Protein AF-0000000084407115 (afdb_homodimer)

pLDDT: mean 88.85, std 10.68, range [41.97, 98.69]

Organism: Acidithiobacillus ferrooxidans (NCBI:txid920)

Structure (mmCIF, N/CA/C/O backbone):
data_AF-0000000084407115-model_v1
#
loop_
_entity.id
_entity.type
_entity.pdbx_description
1 polymer 'Sulfur oxidation protein'
#
loop_
_atom_site.group_PDB
_atom_site.id
_atom_site.type_symbol
_atom_site.label_atom_id
_atom_site.label_alt_id
_atom_site.label_comp_id
_atom_site.label_asym_id
_atom_site.label_entity_id
_atom_site.label_seq_id
_atom_site.pdbx_PDB_ins_code
_atom_site.Cartn_x
_atom_site.Cartn_y
_atom_site.Cartn_z
_atom_site.occupancy
_atom_site.B_iso_or_equiv
_atom_site.auth_seq_id
_atom_site.auth_comp_id
_atom_site.auth_asym_id
_atom_site.auth_atom_id
_atom_site.pdbx_PDB_model_num
ATOM 1 N N . MET A 1 1 ? 4.824 27.656 -10.094 1 42.16 1 MET A N 1
ATOM 2 C CA . MET A 1 1 ? 5.039 26.719 -8.992 1 42.16 1 MET A CA 1
ATOM 3 C C . MET A 1 1 ? 4.434 27.25 -7.695 1 42.16 1 MET A C 1
ATOM 5 O O . MET A 1 1 ? 4.406 28.469 -7.469 1 42.16 1 MET A O 1
ATOM 9 N N . SER A 1 2 ? 3.604 26.516 -7.082 1 57.84 2 SER A N 1
ATOM 10 C CA . SER A 1 2 ? 2.93 26.984 -5.879 1 57.84 2 SER A CA 1
ATOM 11 C C . SER A 1 2 ? 3.922 27.594 -4.895 1 57.84 2 SER A C 1
ATOM 13 O O . SER A 1 2 ? 5.07 27.156 -4.812 1 57.84 2 SER A O 1
ATOM 15 N N . LYS A 1 3 ? 3.705 28.75 -4.52 1 77.88 3 LYS A N 1
ATOM 16 C CA . LYS A 1 3 ? 4.488 29.484 -3.535 1 77.88 3 LYS A CA 1
ATOM 17 C C . LYS A 1 3 ? 4.457 28.797 -2.174 1 77.88 3 LYS A C 1
ATOM 19 O O . LYS A 1 3 ? 5.234 29.141 -1.279 1 77.88 3 LYS A O 1
ATOM 24 N N . ASN A 1 4 ? 3.762 27.812 -2.139 1 86.19 4 ASN A N 1
ATOM 25 C CA . ASN A 1 4 ? 3.658 27.109 -0.866 1 86.19 4 ASN A CA 1
ATOM 26 C C . ASN A 1 4 ? 4.762 26.062 -0.713 1 86.19 4 ASN A C 1
ATOM 28 O O . ASN A 1 4 ? 5.281 25.547 -1.708 1 86.19 4 ASN A O 1
ATOM 32 N N . PRO A 1 5 ? 5.113 25.875 0.511 1 94.75 5 PRO A N 1
ATOM 33 C CA . PRO A 1 5 ? 6.07 24.797 0.776 1 94.75 5 PRO A CA 1
ATOM 34 C C . PRO A 1 5 ? 5.566 23.438 0.318 1 94.75 5 PRO A C 1
ATOM 36 O O . PRO A 1 5 ? 4.387 23.281 -0.011 1 94.75 5 PRO A O 1
ATOM 39 N N . ILE A 1 6 ? 6.52 22.5 0.177 1 96.81 6 ILE A N 1
ATOM 40 C CA . ILE A 1 6 ? 6.152 21.109 -0.106 1 96.81 6 ILE A CA 1
ATOM 41 C C . ILE A 1 6 ? 6.316 20.266 1.156 1 96.81 6 ILE A C 1
ATOM 43 O O . ILE A 1 6 ? 7.039 20.656 2.078 1 96.81 6 ILE A O 1
ATOM 47 N N . ILE A 1 7 ? 5.652 19.203 1.201 1 97.94 7 ILE A N 1
ATOM 48 C CA . ILE A 1 7 ? 5.77 18.266 2.312 1 97.94 7 ILE A CA 1
ATOM 49 C C . ILE A 1 7 ? 6.355 16.953 1.812 1 97.94 7 ILE A C 1
ATOM 51 O O . ILE A 1 7 ? 5.898 16.406 0.806 1 97.94 7 ILE A O 1
ATOM 55 N N . ALA A 1 8 ? 7.371 16.5 2.402 1 98.5 8 ALA A N 1
ATOM 56 C CA . ALA A 1 8 ? 7.867 15.133 2.244 1 98.5 8 ALA A CA 1
ATOM 57 C C . ALA A 1 8 ? 7.43 14.258 3.412 1 98.5 8 ALA A C 1
ATOM 59 O O . ALA A 1 8 ? 7.691 14.578 4.574 1 98.5 8 ALA A O 1
ATOM 60 N N . ILE A 1 9 ? 6.754 13.195 3.119 1 98.38 9 ILE A N 1
ATOM 61 C CA . ILE A 1 9 ? 6.328 12.273 4.168 1 98.38 9 ILE A CA 1
ATOM 62 C C . ILE A 1 9 ? 7.105 10.961 4.047 1 98.38 9 ILE A C 1
ATOM 64 O O . ILE A 1 9 ? 6.969 10.242 3.059 1 98.38 9 ILE A O 1
ATOM 68 N N . ASN A 1 10 ? 7.918 10.719 5.035 1 96.69 10 ASN A N 1
ATOM 69 C CA . ASN A 1 10 ? 8.516 9.391 5.148 1 96.69 10 ASN A CA 1
ATOM 70 C C . ASN A 1 10 ? 7.551 8.391 5.773 1 96.69 10 ASN A C 1
ATOM 72 O O . ASN A 1 10 ? 7.172 8.531 6.938 1 96.69 10 ASN A O 1
ATOM 76 N N . GLN A 1 11 ? 7.168 7.434 5.027 1 96.94 11 GLN A N 1
ATOM 77 C CA . GLN A 1 11 ? 6.184 6.441 5.441 1 96.94 11 GLN A CA 1
ATOM 78 C C . GLN A 1 11 ? 6.84 5.094 5.719 1 96.94 11 GLN A C 1
ATOM 80 O O . GLN A 1 11 ? 7.535 4.547 4.859 1 96.94 11 GLN A O 1
ATOM 85 N N . ALA A 1 12 ? 6.59 4.598 6.895 1 93.88 12 ALA A N 1
ATOM 86 C CA . ALA A 1 12 ? 7.113 3.287 7.277 1 93.88 12 ALA A CA 1
ATOM 87 C C . ALA A 1 12 ? 6.148 2.561 8.211 1 93.88 12 ALA A C 1
ATOM 89 O O . ALA A 1 12 ? 5.285 3.188 8.836 1 93.88 12 ALA A O 1
ATOM 90 N N . LYS A 1 13 ? 6.219 1.276 8.188 1 94.31 13 LYS A N 1
ATOM 91 C CA . LYS A 1 13 ? 5.578 0.448 9.203 1 94.31 13 LYS A CA 1
ATOM 92 C C . LYS A 1 13 ? 6.613 -0.281 10.055 1 94.31 13 LYS A C 1
ATOM 94 O O . LYS A 1 13 ? 7.5 -0.949 9.516 1 94.31 13 LYS A O 1
ATOM 99 N N . ILE A 1 14 ? 6.496 -0.109 11.32 1 93.12 14 ILE A N 1
ATOM 100 C CA . ILE A 1 14 ? 7.543 -0.604 12.211 1 93.12 14 ILE A CA 1
ATOM 101 C C . ILE A 1 14 ? 6.961 -1.645 13.164 1 93.12 14 ILE A C 1
ATOM 103 O O . ILE A 1 14 ? 5.754 -1.66 13.414 1 93.12 14 ILE A O 1
ATOM 107 N N . PHE A 1 15 ? 7.812 -2.479 13.648 1 93.5 15 PHE A N 1
ATOM 108 C CA . PHE A 1 15 ? 7.41 -3.469 14.641 1 93.5 15 PHE A CA 1
ATOM 109 C C . PHE A 1 15 ? 6.887 -2.791 15.898 1 93.5 15 PHE A C 1
ATOM 111 O O . PHE A 1 15 ? 7.57 -1.949 16.484 1 93.5 15 PHE A O 1
ATOM 118 N N . ASN A 1 16 ? 5.715 -3.152 16.281 1 94.12 16 ASN A N 1
ATOM 119 C CA . ASN A 1 16 ? 5.051 -2.531 17.422 1 94.12 16 ASN A CA 1
ATOM 120 C C . ASN A 1 16 ? 5.484 -3.166 18.734 1 94.12 16 ASN A C 1
ATOM 122 O O . ASN A 1 16 ? 4.77 -4 19.297 1 94.12 16 ASN A O 1
ATOM 126 N N . ARG A 1 17 ? 6.574 -2.746 19.25 1 92.12 17 ARG A N 1
ATOM 127 C CA . ARG A 1 17 ? 7.121 -3.223 20.516 1 92.12 17 ARG A CA 1
ATOM 128 C C . ARG A 1 17 ? 7.852 -2.105 21.25 1 92.12 17 ARG A C 1
ATOM 130 O O . ARG A 1 17 ? 8.273 -1.122 20.641 1 92.12 17 ARG A O 1
ATOM 137 N N . PRO A 1 18 ? 8.023 -2.178 22.5 1 91.12 18 PRO A N 1
ATOM 138 C CA . PRO A 1 18 ? 8.633 -1.115 23.312 1 91.12 18 PRO A CA 1
ATOM 139 C C . PRO A 1 18 ? 10.023 -0.729 22.812 1 91.12 18 PRO A C 1
ATOM 141 O O . PRO A 1 18 ? 10.383 0.452 22.812 1 91.12 18 PRO A O 1
ATOM 144 N N . GLU A 1 19 ? 10.758 -1.668 22.344 1 89.31 19 GLU A N 1
ATOM 145 C CA . GLU A 1 19 ? 12.125 -1.41 21.875 1 89.31 19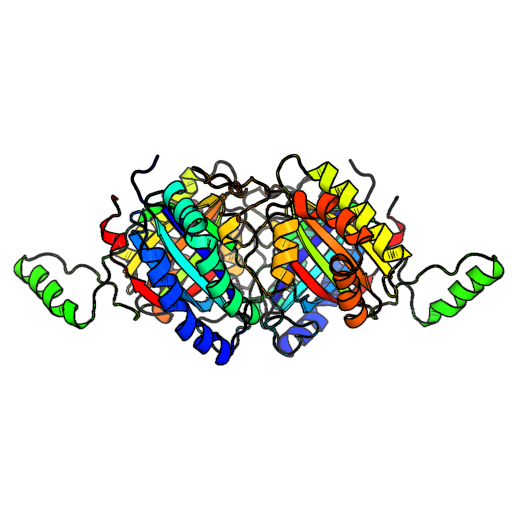 GLU A CA 1
ATOM 146 C C . GLU A 1 19 ? 12.133 -0.469 20.672 1 89.31 19 GLU A C 1
ATOM 148 O O . GLU A 1 19 ? 13.039 0.354 20.531 1 89.31 19 GLU A O 1
ATOM 153 N N . SER A 1 20 ? 11.141 -0.614 19.859 1 90.56 20 SER A N 1
ATOM 154 C CA . SER A 1 20 ? 11.047 0.275 18.719 1 90.56 20 SER A CA 1
ATOM 155 C C . SER A 1 20 ? 10.867 1.726 19.141 1 90.56 20 SER A C 1
ATOM 157 O O . SER A 1 20 ? 11.484 2.629 18.578 1 90.56 20 SER A O 1
ATOM 159 N N . TYR A 1 21 ? 10.102 1.966 20.156 1 88 21 TYR A N 1
ATOM 160 C CA . TYR A 1 21 ? 9.859 3.309 20.672 1 88 21 TYR A CA 1
ATOM 161 C C . TYR A 1 21 ? 11.125 3.889 21.297 1 88 21 TYR A C 1
ATOM 163 O O . TYR A 1 21 ? 11.422 5.07 21.125 1 88 21 TYR A O 1
ATOM 171 N N . GLU A 1 22 ? 11.766 3.053 21.953 1 88.19 22 GLU A N 1
ATOM 172 C CA . GLU A 1 22 ? 13.023 3.48 22.562 1 88.19 22 GLU A CA 1
ATOM 173 C C . GLU A 1 22 ? 14.023 3.93 21.5 1 88.19 22 GLU A C 1
ATOM 175 O O . GLU A 1 22 ? 14.688 4.957 21.656 1 88.19 22 GLU A O 1
ATOM 180 N N . ILE A 1 23 ? 14.062 3.166 20.484 1 88 23 ILE A N 1
ATOM 181 C CA . ILE A 1 23 ? 14.977 3.488 19.391 1 88 23 ILE A CA 1
ATOM 182 C C . ILE A 1 23 ? 14.578 4.824 18.766 1 88 23 ILE A C 1
ATOM 184 O O . ILE A 1 23 ? 15.43 5.68 18.531 1 88 23 ILE A O 1
ATOM 188 N N . MET A 1 24 ? 13.336 5.059 18.578 1 85.12 24 MET A N 1
ATOM 189 C CA . MET A 1 24 ? 12.836 6.297 17.984 1 85.12 24 MET A CA 1
ATOM 190 C C . MET A 1 24 ? 13.18 7.496 18.859 1 85.12 24 MET A C 1
ATOM 192 O O . MET A 1 24 ? 13.562 8.555 18.344 1 85.12 24 MET A O 1
ATOM 196 N N . MET A 1 25 ? 13.086 7.273 20.094 1 84.19 25 MET A N 1
ATOM 197 C CA . MET A 1 25 ? 13.352 8.359 21.031 1 84.19 25 MET A CA 1
ATOM 198 C C . MET A 1 25 ? 14.844 8.68 21.078 1 84.19 25 MET A C 1
ATOM 200 O O . MET A 1 25 ? 15.227 9.82 21.328 1 84.19 25 MET A O 1
ATOM 204 N N . LYS A 1 26 ? 15.609 7.703 20.781 1 83.81 26 LYS A N 1
ATOM 205 C CA . LYS A 1 26 ? 17.062 7.887 20.797 1 83.81 26 LYS A CA 1
ATOM 206 C C . LYS A 1 26 ? 17.547 8.492 19.484 1 83.81 26 LYS A C 1
ATOM 208 O O . LYS A 1 26 ? 18.422 9.367 19.484 1 83.81 26 LYS A O 1
ATOM 213 N N . VAL A 1 27 ? 17 8.086 18.438 1 85.56 27 VAL A N 1
ATOM 214 C CA . VAL A 1 27 ? 17.5 8.445 17.109 1 85.56 27 VAL A CA 1
ATOM 215 C C . VAL A 1 27 ? 16.766 9.664 16.578 1 85.56 27 VAL A C 1
ATOM 217 O O . VAL A 1 27 ? 17.344 10.5 15.883 1 85.56 27 VAL A O 1
ATOM 220 N N . GLY A 1 28 ? 15.539 9.797 16.906 1 82.62 28 GLY A N 1
ATOM 221 C CA . GLY A 1 28 ? 14.641 10.812 16.359 1 82.62 28 GLY A CA 1
ATOM 222 C C . GLY A 1 28 ? 15.18 12.219 16.516 1 82.62 28 GLY A C 1
ATOM 223 O O . GLY A 1 28 ? 15.312 12.945 15.523 1 82.62 28 GLY A O 1
ATOM 224 N N . PRO A 1 29 ? 15.547 12.555 17.672 1 82.12 29 PRO A N 1
ATOM 225 C CA . PRO A 1 29 ? 16.047 13.914 17.891 1 82.12 29 PRO A CA 1
ATOM 226 C C . PRO A 1 29 ? 17.312 14.211 17.062 1 82.12 29 PRO A C 1
ATOM 228 O O . PRO A 1 29 ? 17.484 15.336 16.594 1 82.12 29 PRO A O 1
ATOM 231 N N . LYS A 1 30 ? 18.125 13.258 16.891 1 85.19 30 LYS A N 1
ATOM 232 C CA . LYS A 1 30 ? 19.344 13.445 16.109 1 85.19 30 LYS A CA 1
ATOM 233 C C . LYS A 1 30 ? 19.016 13.695 14.641 1 85.19 30 LYS A C 1
ATOM 235 O O . LYS A 1 30 ? 19.625 14.555 14 1 85.19 30 LYS A O 1
ATOM 240 N N . VAL A 1 31 ? 18.109 12.953 14.156 1 86.06 31 VAL A N 1
ATOM 241 C CA . VAL A 1 31 ? 17.672 13.133 12.773 1 86.06 31 VAL A CA 1
ATOM 242 C C . VAL A 1 31 ? 17.031 14.508 12.602 1 86.06 31 VAL A C 1
ATOM 244 O O . VAL A 1 31 ? 17.266 15.203 11.609 1 86.06 31 VAL A O 1
ATOM 247 N N . CYS A 1 32 ? 16.266 14.883 13.57 1 82.56 32 CYS A N 1
ATOM 248 C CA . CYS A 1 32 ? 15.586 16.172 13.539 1 82.56 32 CYS A CA 1
ATOM 249 C C . CYS A 1 32 ? 16.594 17.312 13.492 1 82.56 32 CYS A C 1
ATOM 251 O O . CYS A 1 32 ? 16.469 18.234 12.688 1 82.56 32 CYS A O 1
ATOM 253 N N . ILE A 1 33 ? 17.609 17.203 14.32 1 85.25 33 ILE A N 1
ATOM 254 C CA . ILE A 1 33 ? 18.609 18.266 14.398 1 85.25 33 ILE A CA 1
ATOM 255 C C . ILE A 1 33 ? 19.391 18.328 13.094 1 85.25 33 ILE A C 1
ATOM 257 O O . ILE A 1 33 ? 19.656 19.422 12.57 1 85.25 33 ILE A O 1
ATOM 261 N N . THR A 1 34 ? 19.719 17.203 12.57 1 88.69 34 THR A N 1
ATOM 262 C CA . THR A 1 34 ? 20.453 17.156 11.305 1 88.69 34 THR A CA 1
ATOM 263 C C . THR A 1 34 ? 19.641 17.797 10.188 1 88.69 34 THR A C 1
ATOM 265 O O . THR A 1 34 ? 20.172 18.594 9.406 1 88.69 34 THR A O 1
ATOM 268 N N . THR A 1 35 ? 18.375 17.484 10.117 1 90.62 35 THR A N 1
ATOM 269 C CA . THR A 1 35 ? 17.484 18 9.078 1 90.62 35 THR A CA 1
ATOM 270 C C . THR A 1 35 ? 17.234 19.484 9.266 1 90.62 35 THR A C 1
ATOM 272 O O . THR A 1 35 ? 17.219 20.25 8.297 1 90.62 35 THR A O 1
ATOM 275 N N . ALA A 1 36 ? 17.172 19.906 10.484 1 88.31 36 ALA A N 1
ATOM 276 C CA . ALA A 1 36 ? 16.812 21.281 10.82 1 88.31 36 ALA A CA 1
ATOM 277 C C . ALA A 1 36 ? 17.953 22.25 10.5 1 88.31 36 ALA A C 1
ATOM 279 O O . ALA A 1 36 ? 17.75 23.469 10.453 1 88.31 36 ALA A O 1
ATOM 280 N N . ASN A 1 37 ? 19.078 21.703 10.273 1 89.69 37 ASN A N 1
ATOM 281 C CA . ASN A 1 37 ? 20.234 22.547 9.992 1 89.69 37 ASN A CA 1
ATOM 282 C C . ASN A 1 37 ? 20.203 23.078 8.562 1 89.69 37 ASN A C 1
ATOM 284 O O . ASN A 1 37 ? 20.938 24 8.219 1 89.69 37 ASN A O 1
ATOM 288 N N . HIS A 1 38 ? 19.422 22.562 7.754 1 94.25 38 HIS A N 1
ATOM 289 C CA . HIS A 1 38 ? 19.297 23.047 6.387 1 94.25 38 HIS A CA 1
ATOM 290 C C . HIS A 1 38 ? 18.359 24.25 6.312 1 94.25 38 HIS A C 1
ATOM 292 O O . HIS A 1 38 ? 17.25 24.203 6.836 1 94.25 38 HIS A O 1
ATOM 298 N N . PRO A 1 39 ? 18.734 25.266 5.652 1 94.19 39 PRO A N 1
ATOM 299 C CA . PRO A 1 39 ? 17.938 26.5 5.633 1 94.19 39 PRO A CA 1
ATOM 300 C C . PRO A 1 39 ? 16.594 26.312 4.926 1 94.19 39 PRO A C 1
ATOM 302 O O . PRO A 1 39 ? 15.664 27.094 5.145 1 94.19 39 PRO A O 1
ATOM 305 N N . GLY A 1 40 ? 16.531 25.344 4.074 1 95.38 40 GLY A N 1
ATOM 306 C CA . GLY A 1 40 ? 15.289 25.094 3.371 1 95.38 40 GLY A CA 1
ATOM 307 C C . GLY A 1 40 ? 14.289 24.297 4.195 1 95.38 40 GLY A C 1
ATOM 308 O O . GLY A 1 40 ? 13.148 24.094 3.773 1 95.38 40 GLY A O 1
ATOM 309 N N . PHE A 1 41 ? 14.68 23.875 5.32 1 95.5 41 PHE A N 1
ATOM 310 C CA . PHE A 1 41 ? 13.805 23.141 6.223 1 95.5 41 PHE A CA 1
ATOM 311 C C . PHE A 1 41 ? 12.883 24.094 6.977 1 95.5 41 PHE A C 1
ATOM 313 O O . PHE A 1 41 ? 13.344 25.078 7.57 1 95.5 41 PHE A O 1
ATOM 320 N N . LEU A 1 42 ? 11.562 23.719 7.012 1 94.62 42 LEU A N 1
ATOM 321 C CA . LEU A 1 42 ? 10.609 24.672 7.57 1 94.62 42 LEU A CA 1
ATOM 322 C C . LEU A 1 42 ? 9.914 24.094 8.797 1 94.62 42 LEU A C 1
ATOM 324 O O . LEU A 1 42 ? 9.305 24.828 9.578 1 94.62 42 LEU A O 1
ATOM 328 N N . GLY A 1 43 ? 9.93 22.797 9.016 1 93 43 GLY A N 1
ATOM 329 C CA . GLY A 1 43 ? 9.305 22.172 10.172 1 93 43 GLY A CA 1
ATOM 330 C C . GLY A 1 43 ? 9.031 20.688 9.969 1 93 43 GLY A C 1
ATOM 331 O O . GLY A 1 43 ? 9.414 20.109 8.945 1 93 43 GLY A O 1
ATOM 332 N N . PHE A 1 44 ? 8.469 20.062 10.977 1 91.81 44 PHE A N 1
ATOM 333 C CA . PHE A 1 44 ? 8.219 18.625 10.891 1 91.81 44 PHE A CA 1
ATOM 334 C C . PHE A 1 44 ? 7.09 18.219 11.836 1 91.81 44 PHE A C 1
ATOM 336 O O . PHE A 1 44 ? 6.738 18.969 12.75 1 91.81 44 PHE A O 1
ATOM 343 N N . GLU A 1 45 ? 6.496 17.125 11.555 1 92 45 GLU A N 1
ATOM 344 C CA . GLU A 1 45 ? 5.535 16.406 12.398 1 92 45 GLU A CA 1
ATOM 345 C C . GLU A 1 45 ? 5.715 14.898 12.289 1 92 45 GLU A C 1
ATOM 347 O O . GLU A 1 45 ? 5.645 14.344 11.195 1 92 45 GLU A O 1
ATOM 352 N N . GLN A 1 46 ? 5.992 14.312 13.422 1 92 46 GLN A N 1
ATOM 353 C CA . GLN A 1 46 ? 6.07 12.852 13.461 1 92 46 GLN A CA 1
ATOM 354 C C . GLN A 1 46 ? 4.773 12.25 13.992 1 92 46 GLN A C 1
ATOM 356 O O . GLN A 1 46 ? 4.32 12.594 15.086 1 92 46 GLN A O 1
ATOM 361 N N . LEU A 1 47 ? 4.246 11.352 13.219 1 94.75 47 LEU A N 1
ATOM 362 C CA . LEU A 1 47 ? 2.961 10.75 13.555 1 94.75 47 LEU A CA 1
ATOM 363 C C . LEU A 1 47 ? 3.09 9.242 13.711 1 94.75 47 LEU A C 1
ATOM 365 O O . LEU A 1 47 ? 3.828 8.594 12.961 1 94.75 47 LEU A O 1
ATOM 369 N N . ILE A 1 48 ? 2.314 8.734 14.641 1 95.06 48 ILE A N 1
ATOM 370 C CA . ILE A 1 48 ? 2.236 7.293 14.828 1 95.06 48 ILE A CA 1
ATOM 371 C C . ILE A 1 48 ? 0.78 6.84 14.758 1 95.06 48 ILE A C 1
ATOM 373 O O . ILE A 1 48 ? -0.11 7.504 15.297 1 95.06 48 ILE A O 1
ATOM 377 N N . GLN A 1 49 ? 0.588 5.777 14.086 1 96.5 49 GLN A N 1
ATOM 378 C CA . GLN A 1 49 ? -0.77 5.281 13.891 1 96.5 49 GLN A CA 1
ATOM 379 C C . GLN A 1 49 ? -1.355 4.754 15.195 1 96.5 49 GLN A C 1
ATOM 381 O O . GLN A 1 49 ? -0.678 4.047 15.945 1 96.5 49 GLN A O 1
ATOM 386 N N . THR A 1 50 ? -2.678 5.047 15.391 1 95.19 50 THR A N 1
ATOM 387 C CA . THR A 1 50 ? -3.34 4.582 16.609 1 95.19 50 THR A CA 1
ATOM 388 C C . THR A 1 50 ? -4.562 3.734 16.266 1 95.19 50 THR A C 1
ATOM 390 O O . THR A 1 50 ? -5.074 3.006 17.109 1 95.19 50 THR A O 1
ATOM 393 N N . GLY A 1 51 ? -5.016 3.871 15.07 1 93.12 51 GLY A N 1
ATOM 394 C CA . GLY A 1 51 ? -6.211 3.139 14.688 1 93.12 51 GLY A CA 1
ATOM 395 C C . GLY A 1 51 ? -6.645 3.412 13.258 1 93.12 51 GLY A C 1
ATOM 396 O O . GLY A 1 51 ? -5.875 3.953 12.469 1 93.12 51 GLY A O 1
ATOM 397 N N . ILE A 1 52 ? -7.797 2.875 12.93 1 91.12 52 ILE A N 1
ATOM 398 C CA . ILE A 1 52 ? -8.406 3.109 11.625 1 91.12 52 ILE A CA 1
ATOM 399 C C . ILE A 1 52 ? -9.883 3.438 11.797 1 91.12 52 ILE A C 1
ATOM 401 O O . ILE A 1 52 ? -10.469 3.162 12.852 1 91.12 52 ILE A O 1
ATOM 405 N N . HIS A 1 53 ? -10.375 4.125 10.805 1 87.94 53 HIS A N 1
ATOM 406 C CA . HIS A 1 53 ? -11.812 4.375 10.789 1 87.94 53 HIS A CA 1
ATOM 407 C C . HIS A 1 53 ? -12.57 3.225 10.133 1 87.94 53 HIS A C 1
ATOM 409 O O . HIS A 1 53 ? -12.43 2.994 8.93 1 87.94 53 HIS A O 1
ATOM 415 N N . PRO A 1 54 ? -13.344 2.584 10.945 1 77.38 54 PRO A N 1
ATOM 416 C CA . PRO A 1 54 ? -14.133 1.511 10.328 1 77.38 54 PRO A CA 1
ATOM 417 C C . PRO A 1 54 ? -15.266 2.037 9.453 1 77.38 54 PRO A C 1
ATOM 419 O O . PRO A 1 54 ? -16.047 2.875 9.891 1 77.38 54 PRO A O 1
ATOM 422 N N . MET A 1 55 ? -15.07 1.92 8.109 1 66.75 55 MET A N 1
ATOM 423 C CA . MET A 1 55 ? -16.141 2.348 7.215 1 66.75 55 MET A CA 1
ATOM 424 C C . MET A 1 55 ? -16.641 1.185 6.363 1 66.75 55 MET A C 1
ATOM 426 O O . MET A 1 55 ? -15.969 0.152 6.266 1 66.75 55 MET A O 1
ATOM 430 N N . ALA A 1 56 ? -17.781 1.427 5.773 1 55.66 56 ALA A N 1
ATOM 431 C CA . ALA A 1 56 ? -18.344 0.612 4.699 1 55.66 56 ALA A CA 1
ATOM 432 C C . ALA A 1 56 ? -18.406 -0.859 5.098 1 55.66 56 ALA A C 1
ATOM 434 O O . ALA A 1 56 ? -18 -1.734 4.328 1 55.66 56 ALA A O 1
ATOM 435 N N . GLY A 1 57 ? -18.75 -1.085 6.355 1 55.44 57 GLY A N 1
ATOM 436 C CA . GLY A 1 57 ? -18.969 -2.465 6.762 1 55.44 57 GLY A CA 1
ATOM 437 C C . GLY A 1 57 ? -17.781 -3.07 7.48 1 55.44 57 GLY A C 1
ATOM 438 O O . GLY A 1 57 ? -17.859 -4.191 7.988 1 55.44 57 GLY A O 1
ATOM 439 N N . ARG A 1 58 ? -16.828 -2.301 7.504 1 57.84 58 ARG A N 1
ATOM 440 C CA . ARG A 1 58 ? -15.633 -2.828 8.156 1 57.84 58 ARG A CA 1
ATOM 441 C C . ARG A 1 58 ? -15.703 -2.635 9.664 1 57.84 58 ARG A C 1
ATOM 443 O O . ARG A 1 58 ? -14.672 -2.439 10.32 1 57.84 58 ARG A O 1
ATOM 450 N N . TYR A 1 59 ? -16.766 -2.67 10.117 1 56.78 59 TYR A N 1
ATOM 451 C CA . TYR A 1 59 ? -16.953 -2.309 11.516 1 56.78 59 TYR A CA 1
ATOM 452 C C . TYR A 1 59 ? -16.406 -3.389 12.438 1 56.78 59 TYR A C 1
ATOM 454 O O . TYR A 1 59 ? -16.062 -3.117 13.594 1 56.78 59 TYR A O 1
ATOM 462 N N . GLY A 1 60 ? -16.031 -4.367 11.992 1 60.19 60 GLY A N 1
ATOM 463 C CA . GLY A 1 60 ? -15.562 -5.414 12.883 1 60.19 60 GLY A CA 1
ATOM 464 C C . GLY A 1 60 ? -14.055 -5.535 12.914 1 60.19 60 GLY A C 1
ATOM 465 O O . GLY A 1 60 ? -13.477 -5.977 13.906 1 60.19 60 GLY A O 1
ATOM 466 N N . GLY A 1 61 ? -13.453 -5.09 12.016 1 68.38 61 GLY A N 1
ATOM 467 C CA . GLY A 1 61 ? -12.008 -5.273 11.945 1 68.38 61 GLY A CA 1
ATOM 468 C C . GLY A 1 61 ? -11.234 -4.066 12.438 1 68.38 61 GLY A C 1
ATOM 469 O O . GLY A 1 61 ? -10.305 -4.207 13.242 1 68.38 61 GLY A O 1
ATOM 470 N N . GLY A 1 62 ? -11.672 -2.979 12.18 1 80.25 62 GLY A N 1
ATOM 471 C CA . GLY A 1 62 ? -10.984 -1.747 12.547 1 80.25 62 GLY A CA 1
ATOM 472 C C . GLY A 1 62 ? -11.57 -1.084 13.781 1 80.25 62 GLY A C 1
ATOM 473 O O . GLY A 1 62 ? -12.719 -1.345 14.148 1 80.25 62 GLY A O 1
ATOM 474 N N . SER A 1 63 ? -10.695 -0.375 14.43 1 87.06 63 SER A N 1
ATOM 475 C CA . SER A 1 63 ? -11.094 0.406 15.602 1 87.06 63 SER A CA 1
ATOM 476 C C . SER A 1 63 ? -10.312 1.713 15.688 1 87.06 63 SER A C 1
ATOM 478 O O . SER A 1 63 ? -9.25 1.848 15.07 1 87.06 63 SER A O 1
ATOM 480 N N . ILE A 1 64 ? -10.906 2.582 16.438 1 87.38 64 ILE A N 1
ATOM 481 C CA . ILE A 1 64 ? -10.273 3.891 16.578 1 87.38 64 ILE A CA 1
ATOM 482 C C . ILE A 1 64 ? -9.016 3.768 17.438 1 87.38 64 ILE A C 1
ATOM 484 O O . ILE A 1 64 ? -8.148 4.645 17.406 1 87.38 64 ILE A O 1
ATOM 488 N N . ASP A 1 65 ? -9.016 2.768 18.266 1 89.88 65 ASP A N 1
ATOM 489 C CA . ASP A 1 65 ? -7.836 2.5 19.078 1 89.88 65 ASP A CA 1
ATOM 490 C C . ASP A 1 65 ? -7.32 1.082 18.844 1 89.88 65 ASP A C 1
ATOM 492 O O . ASP A 1 65 ? -7.941 0.11 19.281 1 89.88 65 ASP A O 1
ATOM 496 N N . MET A 1 66 ? -6.219 0.994 18.203 1 92.12 66 MET A N 1
ATOM 497 C CA . MET A 1 66 ? -5.598 -0.286 17.875 1 92.12 66 MET A CA 1
ATOM 498 C C . MET A 1 66 ? -4.125 -0.291 18.281 1 92.12 66 MET A C 1
ATOM 500 O O . MET A 1 66 ? -3.326 -1.038 17.703 1 92.12 66 MET A O 1
ATOM 504 N N . ARG A 1 67 ? -3.691 0.455 19.328 1 92.56 67 ARG A N 1
ATOM 505 C CA . ARG A 1 67 ? -2.303 0.642 19.734 1 92.56 67 ARG A CA 1
ATOM 506 C C . ARG A 1 67 ? -1.692 -0.67 20.219 1 92.56 67 ARG A C 1
ATOM 508 O O . ARG A 1 67 ? -0.497 -0.909 20.031 1 92.56 67 ARG A O 1
ATOM 515 N N . GLU A 1 68 ? -2.57 -1.491 20.594 1 90.75 68 GLU A N 1
ATOM 516 C CA . GLU A 1 68 ? -2.062 -2.738 21.156 1 90.75 68 GLU A CA 1
ATOM 517 C C . GLU A 1 68 ? -2.227 -3.896 20.188 1 90.75 68 GLU A C 1
ATOM 519 O O . GLU A 1 68 ? -1.691 -4.984 20.406 1 90.75 68 GLU A O 1
ATOM 524 N N . THR A 1 69 ? -2.938 -3.682 19.125 1 90.75 69 THR A N 1
ATOM 525 C CA . THR A 1 69 ? -3.273 -4.824 18.281 1 90.75 69 THR A CA 1
ATOM 526 C C . THR A 1 69 ? -2.6 -4.711 16.922 1 90.75 69 THR A C 1
ATOM 528 O O . THR A 1 69 ? -2.348 -5.723 16.266 1 90.75 69 THR A O 1
ATOM 531 N N . LEU A 1 70 ? -2.271 -3.514 16.578 1 93.75 70 LEU A N 1
ATOM 532 C CA . LEU A 1 70 ? -1.629 -3.334 15.281 1 93.75 70 LEU A CA 1
ATOM 533 C C . LEU A 1 70 ? -0.159 -3.738 15.344 1 93.75 70 LEU A C 1
ATOM 535 O O . LEU A 1 70 ? 0.575 -3.293 16.234 1 93.75 70 LEU A O 1
ATOM 539 N N . ASN A 1 71 ? 0.187 -4.543 14.422 1 93.69 71 ASN A N 1
ATOM 540 C CA . ASN A 1 71 ? 1.583 -4.891 14.18 1 93.69 71 ASN A CA 1
ATOM 541 C C . ASN A 1 71 ? 1.795 -5.383 12.75 1 93.69 71 ASN A C 1
ATOM 543 O O . ASN A 1 71 ? 1.401 -6.496 12.406 1 93.69 71 ASN A O 1
ATOM 547 N N . PRO A 1 72 ? 2.443 -4.605 11.977 1 94.31 72 PRO A N 1
ATOM 548 C CA . PRO A 1 72 ? 3.201 -3.389 12.273 1 94.31 72 PRO A CA 1
ATOM 549 C C . PRO A 1 72 ? 2.307 -2.162 12.438 1 94.31 72 PRO A C 1
ATOM 551 O O . PRO A 1 72 ? 1.108 -2.225 12.148 1 94.31 72 PRO A O 1
ATOM 554 N N . ILE A 1 73 ? 2.947 -1.132 12.953 1 94.69 73 ILE A N 1
ATOM 555 C CA . ILE A 1 73 ? 2.264 0.15 13.086 1 94.69 73 ILE A CA 1
ATOM 556 C C . ILE A 1 73 ? 2.869 1.161 12.117 1 94.69 73 ILE A C 1
ATOM 558 O O . ILE A 1 73 ? 4.086 1.195 11.922 1 94.69 73 ILE A O 1
ATOM 562 N N . ALA A 1 74 ? 1.967 1.969 11.594 1 96.44 74 ALA A N 1
ATOM 563 C CA . ALA A 1 74 ? 2.424 2.947 10.609 1 96.44 74 ALA A CA 1
ATOM 564 C C . ALA A 1 74 ? 3.006 4.18 11.297 1 96.44 74 ALA A C 1
ATOM 566 O O . ALA A 1 74 ? 2.48 4.641 12.312 1 96.44 74 ALA A O 1
ATOM 567 N N . MET A 1 75 ? 4.07 4.66 10.758 1 95.12 75 MET A N 1
ATOM 568 C CA . MET A 1 75 ? 4.711 5.91 11.156 1 95.12 75 MET A CA 1
ATOM 569 C C . MET A 1 75 ? 4.867 6.848 9.961 1 95.12 75 MET A C 1
ATOM 571 O O . MET A 1 75 ? 5.438 6.465 8.938 1 95.12 75 MET A O 1
ATOM 575 N N . TYR A 1 76 ? 4.305 8.016 10.07 1 97 76 TYR A N 1
ATOM 576 C CA . TYR A 1 76 ? 4.441 9.062 9.062 1 97 76 TYR A CA 1
ATOM 577 C C . TYR A 1 76 ? 5.246 10.234 9.602 1 97 76 TYR A C 1
ATOM 579 O O . TYR A 1 76 ? 4.852 10.883 10.57 1 97 76 TYR A O 1
ATOM 587 N N . GLN A 1 77 ? 6.332 10.469 9.016 1 95.12 77 GLN A N 1
ATOM 588 C CA . GLN A 1 77 ? 7.145 11.625 9.367 1 95.12 77 GLN A CA 1
ATOM 589 C C . GLN A 1 77 ? 7.02 12.727 8.32 1 95.12 77 GLN A C 1
ATOM 591 O O . GLN A 1 77 ? 7.602 12.625 7.234 1 95.12 77 GLN A O 1
ATOM 596 N N . TYR A 1 78 ? 6.305 13.75 8.688 1 96.5 78 TYR A N 1
ATOM 597 C CA . TYR A 1 78 ? 6.191 14.93 7.844 1 96.5 78 TYR A CA 1
ATOM 598 C C . TYR A 1 78 ? 7.418 15.828 7.984 1 96.5 78 TYR A C 1
ATOM 600 O O . TYR A 1 78 ? 7.812 16.172 9.102 1 96.5 78 TYR A O 1
ATOM 608 N N . THR A 1 79 ? 7.973 16.172 6.898 1 96.81 79 THR A N 1
ATOM 609 C CA . THR A 1 79 ? 8.938 17.266 6.855 1 96.81 79 THR A CA 1
ATOM 610 C C . THR A 1 79 ? 8.516 18.312 5.828 1 96.81 79 THR A C 1
ATOM 612 O O . THR A 1 79 ? 8.109 17.969 4.715 1 96.81 79 THR A O 1
ATOM 615 N N . VAL A 1 80 ? 8.578 19.5 6.223 1 96.56 80 VAL A N 1
ATOM 616 C CA . VAL A 1 80 ? 8.125 20.594 5.379 1 96.56 80 VAL A CA 1
ATOM 617 C C . VAL A 1 80 ? 9.32 21.359 4.832 1 96.56 80 VAL A C 1
ATOM 619 O O . VAL A 1 80 ? 10.234 21.719 5.586 1 96.56 80 VAL A O 1
ATOM 622 N N . TRP A 1 81 ? 9.289 21.578 3.531 1 97.06 81 TRP A N 1
ATOM 623 C CA . TRP A 1 81 ? 10.453 22.141 2.861 1 97.06 81 TRP A CA 1
ATOM 624 C C . TRP A 1 81 ? 10.055 23.281 1.93 1 97.06 81 TRP A C 1
ATOM 626 O O . TRP A 1 81 ? 8.93 23.297 1.421 1 97.06 81 TRP A O 1
ATOM 636 N N . LYS A 1 82 ? 10.984 24.125 1.655 1 95.56 82 LYS A N 1
ATOM 637 C CA . LYS A 1 82 ? 10.805 25.203 0.687 1 95.56 82 LYS A CA 1
ATOM 638 C C . LYS A 1 82 ? 10.523 24.656 -0.707 1 95.56 82 LYS A C 1
ATOM 640 O O . LYS A 1 82 ? 9.688 25.188 -1.436 1 95.56 82 LYS A O 1
ATOM 645 N N . ASP A 1 83 ? 11.297 23.688 -1.064 1 96.56 83 ASP A N 1
ATOM 646 C CA . ASP A 1 83 ? 11.164 23.062 -2.373 1 96.56 83 ASP A CA 1
ATOM 647 C C . ASP A 1 83 ? 11.859 21.703 -2.395 1 96.56 83 ASP A C 1
ATOM 649 O O . ASP A 1 83 ? 12.484 21.297 -1.411 1 96.56 83 ASP A O 1
ATOM 653 N N . VAL A 1 84 ? 11.68 21 -3.453 1 97.56 84 VAL A N 1
ATOM 654 C CA . VAL A 1 84 ? 12.242 19.672 -3.617 1 97.56 84 VAL A CA 1
ATOM 655 C C . VAL A 1 84 ? 13.766 19.75 -3.576 1 97.56 84 VAL A C 1
ATOM 657 O O . VAL A 1 84 ? 14.422 18.891 -2.971 1 97.56 84 VAL A O 1
ATOM 660 N N . HIS A 1 85 ? 14.328 20.719 -4.262 1 97.44 85 HIS A N 1
ATOM 661 C CA . HIS A 1 85 ? 15.773 20.859 -4.301 1 97.44 85 HIS A CA 1
ATOM 662 C C . HIS A 1 85 ? 16.359 20.953 -2.895 1 97.44 85 HIS A C 1
ATOM 664 O O . HIS A 1 85 ? 17.375 20.297 -2.6 1 97.44 85 HIS A O 1
ATOM 670 N N . SER A 1 86 ? 15.789 21.734 -2.074 1 97.31 86 SER A N 1
ATOM 671 C CA . SER A 1 86 ? 16.266 21.891 -0.705 1 97.31 86 SER A CA 1
ATOM 672 C C . SER A 1 86 ? 16.234 20.562 0.041 1 97.31 86 SER A C 1
ATOM 674 O O . SER A 1 86 ? 17.172 20.234 0.779 1 97.31 86 SER A O 1
ATOM 676 N N . HIS A 1 87 ? 15.203 19.828 -0.053 1 98 87 HIS A N 1
ATOM 677 C CA . HIS A 1 87 ? 15.078 18.516 0.581 1 98 87 HIS A CA 1
ATOM 678 C C . HIS A 1 87 ? 16.172 17.578 0.11 1 98 87 HIS A C 1
ATOM 680 O O . HIS A 1 87 ? 16.828 16.922 0.927 1 98 87 HIS A O 1
ATOM 686 N N . GLU A 1 88 ? 16.328 17.516 -1.191 1 98 88 GLU A N 1
ATOM 687 C CA . GLU A 1 88 ? 17.312 16.594 -1.766 1 98 88 GLU A CA 1
ATOM 688 C C . GLU A 1 88 ? 18.734 17.047 -1.435 1 98 88 GLU A C 1
ATOM 690 O O . GLU A 1 88 ? 19.625 16.203 -1.266 1 98 88 GLU A O 1
ATOM 695 N N . GLU A 1 89 ? 18.953 18.312 -1.405 1 97.69 89 GLU A N 1
ATOM 696 C CA . GLU A 1 89 ? 20.25 18.828 -0.991 1 97.69 89 GLU A CA 1
ATOM 697 C C . GLU A 1 89 ? 20.578 18.422 0.442 1 97.69 89 GLU A C 1
ATOM 699 O O . GLU A 1 89 ? 21.719 18.078 0.746 1 97.69 89 GLU A O 1
ATOM 704 N N . MET A 1 90 ? 19.609 18.516 1.304 1 96.69 90 MET A N 1
ATOM 705 C CA . MET A 1 90 ? 19.797 18.062 2.68 1 96.69 90 MET A CA 1
ATOM 706 C C . MET A 1 90 ? 20.234 16.609 2.721 1 96.69 90 MET A C 1
ATOM 708 O O . MET A 1 90 ? 21.172 16.266 3.434 1 96.69 90 MET A O 1
ATOM 712 N N . HIS A 1 91 ? 19.594 15.75 1.98 1 96.44 91 HIS A N 1
ATOM 713 C CA . HIS A 1 91 ? 19.969 14.344 1.907 1 96.44 91 HIS A CA 1
ATOM 714 C C . HIS A 1 91 ? 21.391 14.18 1.378 1 96.44 91 HIS A C 1
ATOM 716 O O . HIS A 1 91 ? 22.172 13.391 1.909 1 96.44 91 HIS A O 1
ATOM 722 N N . HIS A 1 92 ? 21.672 14.898 0.333 1 96.38 92 HIS A N 1
ATOM 723 C CA . HIS A 1 92 ? 22.969 14.789 -0.32 1 96.38 92 HIS A CA 1
ATOM 724 C C . HIS A 1 92 ? 24.094 15.219 0.61 1 96.38 92 HIS A C 1
ATOM 726 O O . HIS A 1 92 ? 25.062 14.484 0.803 1 96.38 92 HIS A O 1
ATOM 732 N N . ASP A 1 93 ? 23.938 16.344 1.202 1 95.31 93 ASP A N 1
ATOM 733 C CA . ASP A 1 93 ? 25.016 16.953 1.982 1 95.31 93 ASP A CA 1
ATOM 734 C C . ASP A 1 93 ? 25.188 16.25 3.324 1 95.31 93 ASP A C 1
ATOM 736 O O . ASP A 1 93 ? 26.25 16.344 3.947 1 95.31 93 ASP A O 1
ATOM 740 N N . ASN A 1 94 ? 24.172 15.602 3.76 1 94.12 94 ASN A N 1
ATOM 741 C CA . ASN A 1 94 ? 24.234 14.938 5.059 1 94.12 94 ASN A CA 1
ATOM 742 C C . ASN A 1 94 ? 24.047 13.43 4.922 1 94.12 94 ASN A C 1
ATOM 744 O O . ASN A 1 94 ? 23.609 12.773 5.867 1 94.12 94 ASN A O 1
ATOM 748 N N . PHE A 1 95 ? 24.328 12.844 3.857 1 93.62 95 PHE A N 1
ATOM 749 C CA . PHE A 1 95 ? 23.984 11.469 3.533 1 93.62 95 PHE A CA 1
ATOM 750 C C . PHE A 1 95 ? 24.609 10.508 4.543 1 93.62 95 PHE A C 1
ATOM 752 O O . PHE A 1 95 ? 23.938 9.617 5.062 1 93.62 95 PHE A O 1
ATOM 759 N N . ASP A 1 96 ? 25.844 10.672 4.855 1 90.94 96 ASP A N 1
ATOM 760 C CA . ASP A 1 96 ? 26.531 9.75 5.762 1 90.94 96 ASP A CA 1
ATOM 761 C C . ASP A 1 96 ? 25.875 9.75 7.141 1 90.94 96 ASP A C 1
ATOM 763 O O . ASP A 1 96 ? 25.641 8.68 7.715 1 90.94 96 ASP A O 1
ATOM 767 N N . THR A 1 97 ? 25.625 10.883 7.605 1 89.19 97 THR A N 1
ATOM 768 C CA . THR A 1 97 ? 25.016 11.023 8.93 1 89.19 97 THR A CA 1
ATOM 769 C C . THR A 1 97 ? 23.609 10.43 8.945 1 89.19 97 THR A C 1
ATOM 771 O O . THR A 1 97 ? 23.266 9.656 9.844 1 89.19 97 THR A O 1
ATOM 774 N N . ILE A 1 98 ? 22.859 10.734 7.953 1 88.75 98 ILE A N 1
ATOM 775 C CA . ILE A 1 98 ? 21.469 10.273 7.891 1 88.75 98 ILE A CA 1
ATOM 776 C C . ILE A 1 98 ? 21.438 8.758 7.695 1 88.75 98 ILE A C 1
ATOM 778 O O . ILE A 1 98 ? 20.609 8.07 8.281 1 88.75 98 ILE A O 1
ATOM 782 N N . TYR A 1 99 ? 22.312 8.305 6.875 1 89.12 99 TYR A N 1
ATOM 783 C CA . TYR A 1 99 ? 22.375 6.867 6.645 1 89.12 99 TYR A CA 1
ATOM 784 C C . TYR A 1 99 ? 22.703 6.121 7.934 1 89.12 99 TYR A C 1
ATOM 786 O O . TYR A 1 99 ? 22.125 5.07 8.219 1 89.12 99 TYR A O 1
ATOM 794 N N . GLU A 1 100 ? 23.594 6.594 8.672 1 86.56 100 GLU A N 1
ATOM 795 C CA . GLU A 1 100 ? 23.969 5.969 9.938 1 86.56 100 GLU A CA 1
ATOM 796 C C . GLU A 1 100 ? 22.797 5.996 10.93 1 86.56 100 GLU A C 1
ATOM 798 O O . GLU A 1 100 ? 22.516 4.992 11.586 1 86.56 100 GLU A O 1
ATOM 803 N N . LEU A 1 101 ? 22.188 7.094 11.039 1 84.75 101 LEU A N 1
ATOM 804 C CA . LEU A 1 101 ? 21.094 7.254 11.984 1 84.75 101 LEU A CA 1
ATOM 805 C C . LEU A 1 101 ? 19.906 6.379 11.586 1 84.75 101 LEU A C 1
ATOM 807 O O . LEU A 1 101 ? 19.406 5.59 12.391 1 84.75 101 LEU A O 1
ATOM 811 N N . CYS A 1 102 ? 19.516 6.465 10.352 1 83.69 102 CYS A N 1
ATOM 812 C CA . CYS A 1 102 ? 18.359 5.707 9.867 1 83.69 102 CYS A CA 1
ATOM 813 C C . CYS A 1 102 ? 18.672 4.219 9.805 1 83.69 102 CYS A C 1
ATOM 815 O O . CYS A 1 102 ? 17.797 3.385 10.016 1 83.69 102 CYS A O 1
ATOM 817 N N . GLY A 1 103 ? 19.906 3.949 9.477 1 79.69 103 GLY A N 1
ATOM 818 C CA . GLY A 1 103 ? 20.344 2.561 9.461 1 79.69 103 GLY A CA 1
ATOM 819 C C . GLY A 1 103 ? 20.172 1.872 10.805 1 79.69 103 GLY A C 1
ATOM 820 O O . GLY A 1 103 ? 19.875 0.675 10.859 1 79.69 103 GLY A O 1
ATOM 821 N N . SER A 1 104 ? 20.312 2.605 11.828 1 79.69 104 SER A N 1
ATOM 822 C CA . SER A 1 104 ? 20.156 2.059 13.172 1 79.69 104 SER A CA 1
ATOM 823 C C . SER A 1 104 ? 18.703 1.737 13.477 1 79.69 104 SER A C 1
ATOM 825 O O . SER A 1 104 ? 18.406 0.969 14.398 1 79.69 104 SER A O 1
ATOM 827 N N . CYS A 1 105 ? 17.812 2.305 12.719 1 83.38 105 CYS A N 1
ATOM 828 C CA . CYS A 1 105 ? 16.391 2.094 12.945 1 83.38 105 CYS A CA 1
ATOM 829 C C . CYS A 1 105 ? 15.859 0.98 12.047 1 83.38 105 CYS A C 1
ATOM 831 O O . CYS A 1 105 ? 14.742 0.491 12.258 1 83.38 105 CYS A O 1
ATOM 833 N N . LEU A 1 106 ? 16.609 0.504 11.117 1 82.12 106 LEU A N 1
ATOM 834 C CA . LEU A 1 106 ? 16.125 -0.418 10.102 1 82.12 106 LEU A CA 1
ATOM 835 C C . LEU A 1 106 ? 15.727 -1.754 10.727 1 82.12 106 LEU A C 1
ATOM 837 O O . LEU A 1 106 ? 14.906 -2.482 10.164 1 82.12 106 LEU A O 1
ATOM 841 N N . ASP A 1 107 ? 16.219 -1.958 11.875 1 81.81 107 ASP A N 1
ATOM 842 C CA . ASP A 1 107 ? 15.93 -3.225 12.539 1 81.81 107 ASP A CA 1
ATOM 843 C C . ASP A 1 107 ? 14.469 -3.285 12.984 1 81.81 107 ASP A C 1
ATOM 845 O O . ASP A 1 107 ? 13.938 -4.367 13.258 1 81.81 107 ASP A O 1
ATOM 849 N N . MET A 1 108 ? 13.875 -2.213 13.109 1 87.69 108 MET A N 1
ATOM 850 C CA . MET A 1 108 ? 12.477 -2.223 13.547 1 87.69 108 MET A CA 1
ATOM 851 C C . MET A 1 108 ? 11.531 -2.068 12.359 1 87.69 108 MET A C 1
ATOM 853 O O . MET A 1 108 ? 10.32 -2.205 12.516 1 87.69 108 MET A O 1
ATOM 857 N N . VAL A 1 109 ? 12.031 -1.82 11.211 1 89.31 109 VAL A N 1
ATOM 858 C CA . VAL A 1 109 ? 11.195 -1.489 10.062 1 89.31 109 VAL A CA 1
ATOM 859 C C . VAL A 1 109 ? 10.734 -2.771 9.375 1 89.31 109 VAL A C 1
ATOM 861 O O . VAL A 1 109 ? 11.547 -3.65 9.078 1 89.31 109 VAL A O 1
ATOM 864 N N . ILE A 1 110 ? 9.484 -2.857 9.133 1 90.19 110 ILE A N 1
ATOM 865 C CA . ILE A 1 110 ? 8.891 -4.004 8.453 1 90.19 110 ILE A CA 1
ATOM 866 C C . ILE A 1 110 ? 8.578 -3.637 7 1 90.19 110 ILE A C 1
ATOM 868 O O . ILE A 1 110 ? 8.859 -4.414 6.086 1 90.19 110 ILE A O 1
ATOM 872 N N . GLU A 1 111 ? 8.023 -2.477 6.82 1 90.06 111 GLU A N 1
ATOM 873 C CA . GLU A 1 111 ? 7.734 -1.946 5.492 1 90.06 111 GLU A CA 1
ATOM 874 C C . GLU A 1 111 ? 8.273 -0.525 5.336 1 90.06 111 GLU A C 1
ATOM 876 O O . GLU A 1 111 ? 8.188 0.28 6.266 1 90.06 111 GLU A O 1
ATOM 881 N N . GLY A 1 112 ? 8.695 -0.31 4.062 1 89.12 112 GLY A N 1
ATOM 882 C CA . GLY A 1 112 ? 9.289 0.993 3.816 1 89.12 112 GLY A CA 1
ATOM 883 C C . GLY A 1 112 ? 10.766 1.045 4.152 1 89.12 112 GLY A C 1
ATOM 884 O O . GLY A 1 112 ? 11.438 0.009 4.215 1 89.12 112 GLY A O 1
ATOM 885 N N . PRO A 1 113 ? 11.297 2.221 4.203 1 91.5 113 PRO A N 1
ATOM 886 C CA . PRO A 1 113 ? 10.664 3.537 4.113 1 91.5 113 PRO A CA 1
ATOM 887 C C . PRO A 1 113 ? 10.336 3.938 2.674 1 91.5 113 PRO A C 1
ATOM 889 O O . PRO A 1 113 ? 10.984 3.457 1.737 1 91.5 113 PRO A O 1
ATOM 892 N N . TRP A 1 114 ? 9.359 4.73 2.572 1 96.06 114 TRP A N 1
ATOM 893 C CA . TRP A 1 114 ? 8.953 5.383 1.333 1 96.06 114 TRP A CA 1
ATOM 894 C C . TRP A 1 114 ? 8.688 6.867 1.563 1 96.06 114 TRP A C 1
ATOM 896 O O . TRP A 1 114 ? 7.777 7.23 2.312 1 96.06 114 TRP A O 1
ATOM 906 N N . GLU A 1 115 ? 9.508 7.699 0.957 1 97.75 115 GLU A N 1
ATOM 907 C CA . GLU A 1 115 ? 9.391 9.133 1.206 1 97.75 115 GLU A CA 1
ATOM 908 C C . GLU A 1 115 ? 8.789 9.852 0.004 1 97.75 115 GLU A C 1
ATOM 910 O O . GLU A 1 115 ? 9.477 10.094 -0.993 1 97.75 115 GLU A O 1
ATOM 915 N N . VAL A 1 116 ? 7.59 10.281 0.178 1 98.44 116 VAL A N 1
ATOM 916 C CA . VAL A 1 116 ? 6.777 10.805 -0.918 1 98.44 116 VAL A CA 1
ATOM 917 C C . VAL A 1 116 ? 6.625 12.32 -0.775 1 98.44 116 VAL A C 1
ATOM 919 O O . VAL A 1 116 ? 6.469 12.828 0.335 1 98.44 116 VAL A O 1
ATOM 922 N N . TYR A 1 117 ? 6.684 13 -1.898 1 98.56 117 TYR A N 1
ATOM 923 C CA . TYR A 1 117 ? 6.441 14.438 -1.934 1 98.56 117 TYR A CA 1
ATOM 924 C C . TYR A 1 117 ? 4.965 14.742 -2.152 1 98.56 117 TYR A C 1
ATOM 926 O O . TYR A 1 117 ? 4.305 14.094 -2.969 1 98.56 117 TYR A O 1
ATOM 934 N N . TYR A 1 118 ? 4.523 15.75 -1.45 1 98.31 118 TYR A N 1
ATOM 935 C CA . TYR A 1 118 ? 3.152 16.234 -1.617 1 98.31 118 TYR A CA 1
ATOM 936 C C . TYR A 1 118 ? 3.117 17.734 -1.8 1 98.31 118 TYR A C 1
ATOM 938 O O . TYR A 1 118 ? 3.85 18.469 -1.128 1 98.31 118 TYR A O 1
ATOM 946 N N . GLU A 1 119 ? 2.303 18.172 -2.693 1 97.5 119 GLU A N 1
ATOM 947 C CA . GLU A 1 119 ? 1.899 19.562 -2.803 1 97.5 119 GLU A CA 1
ATOM 948 C C . GLU A 1 119 ? 0.691 19.859 -1.92 1 97.5 119 GLU A C 1
ATOM 950 O O . GLU A 1 119 ? -0.239 19.062 -1.839 1 97.5 119 GLU A O 1
ATOM 955 N N . ILE A 1 120 ? 0.762 20.938 -1.252 1 97.19 120 ILE A N 1
ATOM 956 C CA . ILE A 1 120 ? -0.393 21.391 -0.484 1 97.19 120 ILE A CA 1
ATOM 957 C C . ILE A 1 120 ? -1.365 22.125 -1.4 1 97.19 120 ILE A C 1
ATOM 959 O O . ILE A 1 120 ? -1.07 23.234 -1.868 1 97.19 120 ILE A O 1
ATOM 963 N N . ILE A 1 121 ? -2.49 21.562 -1.582 1 97.19 121 ILE A N 1
ATOM 964 C CA . ILE A 1 121 ? -3.484 22.141 -2.48 1 97.19 121 ILE A CA 1
ATOM 965 C C . ILE A 1 121 ? -4.258 23.25 -1.756 1 97.19 121 ILE A C 1
ATOM 967 O O . ILE A 1 121 ? -4.578 24.281 -2.348 1 97.19 121 ILE A O 1
ATOM 971 N N . LYS A 1 122 ? -4.609 23 -0.499 1 96.75 122 LYS A N 1
ATOM 972 C CA . LYS A 1 122 ? -5.312 23.922 0.386 1 96.75 122 LYS A CA 1
ATOM 973 C C . LYS A 1 122 ? -5.141 23.516 1.849 1 96.75 122 LYS A C 1
ATOM 975 O O . LYS A 1 122 ? -4.945 22.344 2.154 1 96.75 122 LYS A O 1
ATOM 980 N N . SER A 1 123 ? -5.148 24.562 2.711 1 96.06 123 SER A N 1
ATOM 981 C CA . SER A 1 123 ? -4.996 24.281 4.137 1 96.06 123 SER A CA 1
ATOM 982 C C . SER A 1 123 ? -5.801 25.266 4.98 1 96.06 123 SER A C 1
ATOM 984 O O . SER A 1 123 ? -5.918 26.438 4.633 1 96.06 123 SER A O 1
ATOM 986 N N . ASP A 1 124 ? -6.355 24.734 6 1 94.69 124 ASP A N 1
ATOM 987 C CA . ASP A 1 124 ? -6.996 25.516 7.055 1 94.69 124 ASP A CA 1
ATOM 988 C C . ASP A 1 124 ? -6.508 25.078 8.43 1 94.69 124 ASP A C 1
ATOM 990 O O . ASP A 1 124 ? -7.297 24.984 9.375 1 94.69 124 ASP A O 1
ATOM 994 N N . LEU A 1 125 ? -5.297 24.703 8.523 1 92 125 LEU A N 1
ATOM 995 C CA . LEU A 1 125 ? -4.699 24.297 9.789 1 92 125 LEU A CA 1
ATOM 996 C C . LEU A 1 125 ? -4.391 25.516 10.656 1 92 125 LEU A C 1
ATOM 998 O O . LEU A 1 125 ? -3.697 26.438 10.219 1 92 125 LEU A O 1
ATOM 1002 N N . PRO A 1 126 ? -4.84 25.531 11.828 1 87.56 126 PRO A N 1
ATOM 1003 C CA . PRO A 1 126 ? -4.461 26.625 12.719 1 87.56 126 PRO A CA 1
ATOM 1004 C C . PRO A 1 126 ? -3.037 26.5 13.25 1 87.56 126 PRO A C 1
ATOM 1006 O O . PRO A 1 126 ? -2.426 25.438 13.133 1 87.56 126 PRO A O 1
ATOM 1009 N N . PRO A 1 127 ? -2.539 27.578 13.805 1 81.31 127 PRO A N 1
ATOM 1010 C CA . PRO A 1 127 ? -1.229 27.469 14.453 1 81.31 127 PRO A CA 1
ATOM 1011 C C . PRO A 1 127 ? -1.237 26.5 15.641 1 81.31 127 PRO A C 1
ATOM 1013 O O . PRO A 1 127 ? -2.258 26.359 16.312 1 81.31 127 PRO A O 1
ATOM 1016 N N . ILE A 1 128 ? -0.111 25.859 15.836 1 77.88 128 ILE A N 1
ATOM 1017 C CA . ILE A 1 128 ? 0.042 24.969 16.984 1 77.88 128 ILE A CA 1
ATOM 1018 C C . ILE A 1 128 ? 0.444 25.781 18.219 1 77.88 128 ILE A C 1
ATOM 1020 O O . ILE A 1 128 ? 1.314 26.641 18.141 1 77.88 128 ILE A O 1
ATOM 1024 N N . MET A 1 129 ? -0.286 25.531 19.328 1 73.12 129 MET A N 1
ATOM 1025 C CA . MET A 1 129 ? 0.003 26.281 20.547 1 73.12 129 MET A CA 1
ATOM 1026 C C . MET A 1 129 ? 0.029 25.375 21.766 1 73.12 129 MET A C 1
ATOM 1028 O O . MET A 1 129 ? -0.514 24.266 21.734 1 73.12 129 MET A O 1
ATOM 1032 N N . GLY A 1 130 ? 0.89 25.719 22.734 1 66.69 130 GLY A N 1
ATOM 1033 C CA . GLY A 1 130 ? 0.846 25.031 24.031 1 66.69 130 GLY A CA 1
ATOM 1034 C C . GLY A 1 130 ? -0.354 25.438 24.859 1 66.69 130 GLY A C 1
ATOM 1035 O O . GLY A 1 130 ? -0.968 26.469 24.625 1 66.69 130 GLY A O 1
ATOM 1036 N N . ILE A 1 131 ? -0.653 24.484 25.719 1 63.56 131 ILE A N 1
ATOM 1037 C CA . ILE A 1 131 ? -1.803 24.719 26.594 1 63.56 131 ILE A CA 1
ATOM 1038 C C . ILE A 1 131 ? -1.614 26.031 27.359 1 63.56 131 ILE A C 1
ATOM 1040 O O . ILE A 1 131 ? -2.578 26.75 27.594 1 63.56 131 ILE A O 1
ATOM 1044 N N . THR A 1 132 ? -0.418 26.297 27.656 1 61.47 132 THR A N 1
ATOM 1045 C CA . THR A 1 132 ? -0.12 27.484 28.453 1 61.47 132 THR A CA 1
ATOM 1046 C C . THR A 1 132 ? -0.318 28.75 27.625 1 61.47 132 THR A C 1
ATOM 1048 O O . THR A 1 132 ? -0.424 29.844 28.188 1 61.47 132 THR A O 1
ATOM 1051 N N . ASP A 1 133 ? -0.339 28.562 26.359 1 66.06 133 ASP A N 1
ATOM 1052 C CA . ASP A 1 133 ? -0.465 29.719 25.484 1 66.06 133 ASP A CA 1
ATOM 1053 C C . ASP A 1 133 ? -1.932 30.047 25.219 1 66.06 133 ASP A C 1
ATOM 1055 O O . ASP A 1 133 ? -2.248 31.125 24.688 1 66.06 133 ASP A O 1
ATOM 1059 N N . VAL A 1 134 ? -2.742 29.172 25.641 1 64.25 134 VAL A N 1
ATOM 1060 C CA . VAL A 1 134 ? -4.152 29.266 25.281 1 64.25 134 VAL A CA 1
ATOM 1061 C C . VAL A 1 134 ? -4.762 30.516 25.922 1 64.25 134 VAL A C 1
ATOM 1063 O O . VAL A 1 134 ? -5.441 31.297 25.25 1 64.25 134 VAL A O 1
ATOM 1066 N N . PRO A 1 135 ? -4.492 30.703 27.141 1 63.97 135 PRO A N 1
ATOM 1067 C CA . PRO A 1 135 ? -5.102 31.891 27.766 1 63.97 135 PRO A CA 1
ATOM 1068 C C . PRO A 1 135 ? -4.695 33.188 27.094 1 63.97 135 PRO A C 1
ATOM 1070 O O . PRO A 1 135 ? -5.523 34.094 26.938 1 63.97 135 PRO A O 1
ATOM 1073 N N . THR A 1 136 ? -3.512 33.219 26.688 1 63.72 136 THR A N 1
ATOM 1074 C CA . THR A 1 136 ? -3.027 34.438 26.031 1 63.72 136 THR A CA 1
ATOM 1075 C C . THR A 1 136 ? -3.746 34.656 24.703 1 63.72 136 THR A C 1
ATOM 1077 O O . THR A 1 136 ? -4.164 35.781 24.391 1 63.72 136 THR A O 1
ATOM 1080 N N . ILE A 1 137 ? -3.916 33.656 24.109 1 65.19 137 ILE A N 1
ATOM 1081 C CA . ILE A 1 137 ? -4.547 33.781 22.797 1 65.19 137 ILE A CA 1
ATOM 1082 C C . ILE A 1 137 ? -6.031 34.094 22.969 1 65.19 137 ILE A C 1
ATOM 1084 O O . ILE A 1 137 ? -6.574 34.938 22.234 1 65.19 137 ILE A O 1
ATOM 1088 N N . LEU A 1 138 ? -6.566 33.406 23.891 1 67.69 138 LEU A N 1
ATOM 1089 C CA . LEU A 1 138 ? -7.965 33.688 24.188 1 67.69 138 LEU A CA 1
ATOM 1090 C C . LEU A 1 138 ? -8.133 35.125 24.688 1 67.69 138 LEU A C 1
ATOM 1092 O O . LEU A 1 138 ? -9.07 35.812 24.281 1 67.69 138 LEU A O 1
ATOM 1096 N N . GLY A 1 139 ? -7.254 35.438 25.5 1 67.38 139 GLY A N 1
ATOM 1097 C CA . GLY A 1 139 ? -7.289 36.781 26 1 67.38 139 GLY A CA 1
ATOM 1098 C C . GLY A 1 139 ? -7.156 37.844 24.906 1 67.38 139 GLY A C 1
ATOM 1099 O O . GLY A 1 139 ? -7.887 38.812 24.891 1 67.38 139 GLY A O 1
ATOM 1100 N N . ASP A 1 140 ? -6.273 37.562 24.062 1 68.62 140 ASP A N 1
ATOM 1101 C CA . ASP A 1 140 ? -6.066 38.469 22.953 1 68.62 140 ASP A CA 1
ATOM 1102 C C . ASP A 1 140 ? -7.305 38.562 22.062 1 68.62 140 ASP A C 1
ATOM 1104 O O . ASP A 1 140 ? -7.699 39.625 21.641 1 68.62 140 ASP A O 1
ATOM 1108 N N . ALA A 1 141 ? -7.887 37.469 21.859 1 66.5 141 ALA A N 1
ATOM 1109 C CA . ALA A 1 141 ? -9.094 37.438 21.047 1 66.5 141 ALA A CA 1
ATOM 1110 C C . ALA A 1 141 ? -10.242 38.188 21.719 1 66.5 141 ALA A C 1
ATOM 1112 O O . ALA A 1 141 ? -10.969 38.938 21.062 1 66.5 141 ALA A O 1
ATOM 1113 N N . PHE A 1 142 ? -10.359 37.969 22.922 1 68.88 142 PHE A N 1
ATOM 1114 C CA . PHE A 1 142 ? -11.398 38.656 23.703 1 68.88 142 PHE A CA 1
ATOM 1115 C C . PHE A 1 142 ? -11.172 40.156 23.734 1 68.88 142 PHE A C 1
ATOM 1117 O O . PHE A 1 142 ? -12.125 40.938 23.594 1 68.88 142 PHE A O 1
ATOM 1124 N N . ALA A 1 143 ? -9.969 40.469 23.875 1 70.62 143 ALA A N 1
ATOM 1125 C CA . ALA A 1 143 ? -9.625 41.906 23.938 1 70.62 143 ALA A CA 1
ATOM 1126 C C . ALA A 1 143 ? -9.93 42.562 22.609 1 70.62 143 ALA A C 1
ATOM 1128 O O . ALA A 1 143 ? -10.359 43.719 22.578 1 70.62 143 ALA A O 1
ATOM 1129 N N . LYS A 1 144 ? -9.758 41.781 21.672 1 73.69 144 LYS A N 1
ATOM 1130 C CA . LYS A 1 144 ? -9.961 42.344 20.328 1 73.69 144 LYS A CA 1
ATOM 1131 C C . LYS A 1 144 ? -11.375 42.062 19.828 1 73.69 144 LYS A C 1
ATOM 1133 O O . LYS A 1 144 ? -11.727 42.438 18.703 1 73.69 144 LYS A O 1
ATOM 1138 N N . GLN A 1 145 ? -12.195 41.562 20.688 1 74.75 145 GLN A N 1
ATOM 1139 C CA . GLN A 1 145 ? -13.578 41.219 20.375 1 74.75 145 GLN A CA 1
ATOM 1140 C C . GLN A 1 145 ? -13.648 40.375 19.094 1 74.75 145 GLN A C 1
ATOM 1142 O O . GLN A 1 145 ? -14.492 40.625 18.219 1 74.75 145 GLN A O 1
ATOM 1147 N N . GLN A 1 146 ? -12.68 39.5 18.953 1 67 146 GLN A N 1
ATOM 1148 C CA . GLN A 1 146 ? -12.625 38.625 17.797 1 67 146 GLN A CA 1
ATOM 1149 C C . GLN A 1 146 ? -13.008 37.188 18.188 1 67 146 GLN A C 1
ATOM 1151 O O . GLN A 1 146 ? -12.914 36.812 19.359 1 67 146 GLN A O 1
ATOM 1156 N N . PRO A 1 147 ? -13.625 36.562 17.172 1 66.06 147 PRO A N 1
ATOM 1157 C CA . PRO A 1 147 ? -13.922 35.156 17.484 1 66.06 147 PRO A CA 1
ATOM 1158 C C . PRO A 1 147 ? -12.688 34.375 17.922 1 66.06 147 PRO A C 1
ATOM 1160 O O . PRO A 1 147 ? -11.586 34.625 17.406 1 66.06 147 PRO A O 1
ATOM 1163 N N . VAL A 1 148 ? -12.867 33.625 18.953 1 62.16 148 VAL A N 1
ATOM 1164 C CA . VAL A 1 148 ? -11.789 32.781 19.469 1 62.16 148 VAL A CA 1
ATOM 1165 C C . VAL A 1 148 ? -11.359 31.766 18.391 1 62.16 148 VAL A C 1
ATOM 1167 O O . VAL A 1 148 ? -12.172 30.969 17.922 1 62.16 148 VAL A O 1
ATOM 1170 N N . PRO A 1 149 ? -10.133 31.938 17.938 1 64.81 149 PRO A N 1
ATOM 1171 C CA . PRO A 1 149 ? -9.672 31 16.906 1 64.81 149 PRO A CA 1
ATOM 1172 C C . PRO A 1 149 ? -9.5 29.578 17.453 1 64.81 149 PRO A C 1
ATOM 1174 O O . PRO A 1 149 ? -9.273 29.391 18.641 1 64.81 149 PRO A O 1
ATOM 1177 N N . LYS A 1 150 ? -9.836 28.688 16.625 1 71.5 150 LYS A N 1
ATOM 1178 C CA . LYS A 1 150 ? -9.5 27.312 17 1 71.5 150 LYS A CA 1
ATOM 1179 C C . LYS A 1 150 ? -7.988 27.141 17.125 1 71.5 150 LYS A C 1
ATOM 1181 O O . LYS A 1 150 ? -7.215 27.766 16.406 1 71.5 150 LYS A O 1
ATOM 1186 N N . VAL A 1 151 ? -7.609 26.375 18.172 1 66.19 151 VAL A N 1
ATOM 1187 C CA . VAL A 1 151 ? -6.188 26.156 18.406 1 66.19 151 VAL A CA 1
ATOM 1188 C C . VAL A 1 151 ? -5.898 24.656 18.406 1 66.19 151 VAL A C 1
ATOM 1190 O O . VAL A 1 151 ? -6.754 23.844 18.781 1 66.19 151 VAL A O 1
ATOM 1193 N N . ALA A 1 152 ? -4.836 24.359 17.797 1 73.31 152 ALA A N 1
ATOM 1194 C CA . ALA A 1 152 ? -4.328 23 17.891 1 73.31 152 ALA A CA 1
ATOM 1195 C C . ALA A 1 152 ? -3.35 22.844 19.047 1 73.31 152 ALA A C 1
ATOM 1197 O O . ALA A 1 152 ? -2.291 23.484 19.062 1 73.31 152 ALA A O 1
ATOM 1198 N N . LEU A 1 153 ? -3.771 22 20.016 1 68.69 153 LEU A N 1
ATOM 1199 C CA . LEU A 1 153 ? -2.893 21.781 21.156 1 68.69 153 LEU A CA 1
ATOM 1200 C C . LEU A 1 153 ? -1.77 20.812 20.812 1 68.69 153 LEU A C 1
ATOM 1202 O O . LEU A 1 153 ? -2.014 19.781 20.188 1 68.69 153 LEU A O 1
ATOM 1206 N N . ALA A 1 154 ? -0.676 21.25 21.219 1 70.25 154 ALA A N 1
ATOM 1207 C CA . ALA A 1 154 ? 0.505 20.438 20.922 1 70.25 154 ALA A CA 1
ATOM 1208 C C . ALA A 1 154 ? 0.389 19.062 21.562 1 70.25 154 ALA A C 1
ATOM 1210 O O . ALA A 1 154 ? 0.081 18.938 22.75 1 70.25 154 ALA A O 1
ATOM 1211 N N . GLU A 1 155 ? 0.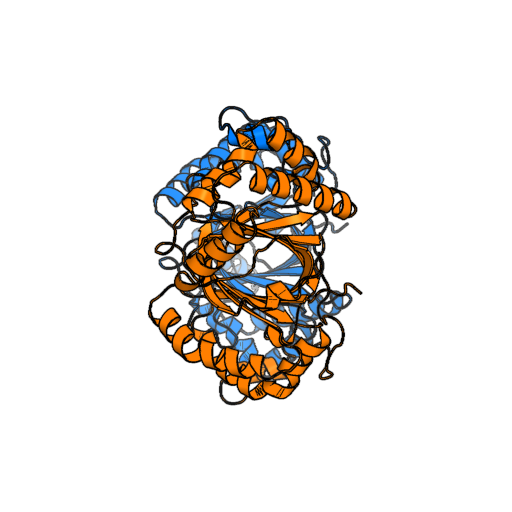558 18.141 20.766 1 72.31 155 GLU A N 1
ATOM 1212 C CA . GLU A 1 155 ? 0.658 16.734 21.125 1 72.31 155 GLU A CA 1
ATOM 1213 C C . GLU A 1 155 ? -0.655 16.219 21.719 1 72.31 155 GLU A C 1
ATOM 1215 O O . GLU A 1 155 ? -0.704 15.125 22.266 1 72.31 155 GLU A O 1
ATOM 1220 N N . GLN A 1 156 ? -1.629 17.016 21.703 1 76.25 156 GLN A N 1
ATOM 1221 C CA . GLN A 1 156 ? -2.916 16.609 22.25 1 76.25 156 GLN A CA 1
ATOM 1222 C C . GLN A 1 156 ? -4.031 16.766 21.219 1 76.25 156 GLN A C 1
ATOM 1224 O O . GLN A 1 156 ? -4.898 17.625 21.359 1 76.25 156 GLN A O 1
ATOM 1229 N N . ARG A 1 157 ? -3.967 15.984 20.25 1 89.25 157 ARG A N 1
ATOM 1230 C CA . ARG A 1 157 ? -5.023 15.922 19.234 1 89.25 157 ARG A CA 1
ATOM 1231 C C . ARG A 1 157 ? -4.953 14.625 18.453 1 89.25 157 ARG A C 1
ATOM 1233 O O . ARG A 1 157 ? -4.008 13.844 18.609 1 89.25 157 ARG A O 1
ATOM 1240 N N . ALA A 1 158 ? -5.98 14.383 17.734 1 93.38 158 ALA A N 1
ATOM 1241 C CA . ALA A 1 158 ? -6.043 13.227 16.844 1 93.38 158 ALA A CA 1
ATOM 1242 C C . ALA A 1 158 ? -5.953 13.648 15.383 1 93.38 158 ALA A C 1
ATOM 1244 O O . ALA A 1 158 ? -6.582 14.625 14.977 1 93.38 158 ALA A O 1
ATOM 1245 N N . ILE A 1 159 ? -5.141 12.961 14.727 1 96.44 159 ILE A N 1
ATOM 1246 C CA . ILE A 1 159 ? -4.98 13.242 13.305 1 96.44 159 ILE A CA 1
ATOM 1247 C C . ILE A 1 159 ? -5.59 12.109 12.484 1 96.44 159 ILE A C 1
ATOM 1249 O O . ILE A 1 159 ? -5.332 10.93 12.75 1 96.44 159 ILE A O 1
ATOM 1253 N N . THR A 1 160 ? -6.422 12.445 11.562 1 96.44 160 THR A N 1
ATOM 1254 C CA . THR A 1 160 ? -6.957 11.5 10.594 1 96.44 160 THR A CA 1
ATOM 1255 C C . THR A 1 160 ? -6.371 11.758 9.203 1 96.44 160 THR A C 1
ATOM 1257 O O . THR A 1 160 ? -6.383 12.891 8.719 1 96.44 160 THR A O 1
ATOM 1260 N N . VAL A 1 161 ? -5.859 10.688 8.617 1 97.88 161 VAL A N 1
ATOM 1261 C CA . VAL A 1 161 ? -5.352 10.789 7.254 1 97.88 161 VAL A CA 1
ATOM 1262 C C . VAL A 1 161 ? -6.164 9.883 6.332 1 97.88 161 VAL A C 1
ATOM 1264 O O . VAL A 1 161 ? -6.203 8.664 6.52 1 97.88 161 VAL A O 1
ATOM 1267 N N . GLY A 1 162 ? -6.855 10.516 5.375 1 96.75 162 GLY A N 1
ATOM 1268 C CA . GLY A 1 162 ? -7.598 9.781 4.363 1 96.75 162 GLY A CA 1
ATOM 1269 C C . GLY A 1 162 ? -6.832 9.609 3.064 1 96.75 162 GLY A C 1
ATOM 1270 O O . GLY A 1 162 ? -6.297 10.578 2.523 1 96.75 162 GLY A O 1
ATOM 1271 N N . ASP A 1 163 ? -6.727 8.383 2.613 1 96.94 163 ASP A N 1
ATOM 1272 C CA . ASP A 1 163 ? -6.082 8.047 1.349 1 96.94 163 ASP A CA 1
ATOM 1273 C C . ASP A 1 163 ? -7.105 7.945 0.22 1 96.94 163 ASP A C 1
ATOM 1275 O O . ASP A 1 163 ? -8.039 7.145 0.292 1 96.94 163 ASP A O 1
ATOM 1279 N N . HIS A 1 164 ? -6.973 8.781 -0.803 1 97.56 164 HIS A N 1
ATOM 1280 C CA . HIS A 1 164 ? -7.871 8.859 -1.949 1 97.56 164 HIS A CA 1
ATOM 1281 C C . HIS A 1 164 ? -7.105 8.727 -3.262 1 97.56 164 HIS A C 1
ATOM 1283 O O . HIS A 1 164 ? -6.078 9.383 -3.451 1 97.56 164 HIS A O 1
ATOM 1289 N N . TRP A 1 165 ? -7.555 7.926 -4.109 1 97.81 165 TRP A N 1
ATOM 1290 C CA . TRP A 1 165 ? -7.023 7.828 -5.465 1 97.81 165 TRP A CA 1
ATOM 1291 C C . TRP A 1 165 ? -8.055 8.281 -6.492 1 97.81 165 TRP A C 1
ATOM 1293 O O . TRP A 1 165 ? -9.133 7.699 -6.594 1 97.81 165 TRP A O 1
ATOM 1303 N N . VAL A 1 166 ? -7.715 9.258 -7.242 1 98.31 166 VAL A N 1
ATOM 1304 C CA . VAL A 1 166 ? -8.688 10.008 -8.023 1 98.31 166 VAL A CA 1
ATOM 1305 C C . VAL A 1 166 ? -8.586 9.617 -9.5 1 98.31 166 VAL A C 1
ATOM 1307 O O . VAL A 1 166 ? -7.48 9.516 -10.039 1 98.31 166 VAL A O 1
ATOM 1310 N N . MET A 1 167 ? -9.742 9.461 -10.109 1 97.31 167 MET A N 1
ATOM 1311 C CA . MET A 1 167 ? -9.82 9.148 -11.531 1 97.31 167 MET A CA 1
ATOM 1312 C C . MET A 1 167 ? -9.133 10.227 -12.359 1 97.31 167 MET A C 1
ATOM 1314 O O . MET A 1 167 ? -9.25 11.414 -12.062 1 97.31 167 MET A O 1
ATOM 1318 N N . LYS A 1 168 ? -8.516 9.695 -13.438 1 95.62 168 LYS A N 1
ATOM 1319 C CA . LYS A 1 168 ? -7.859 10.641 -14.336 1 95.62 168 LYS A CA 1
ATOM 1320 C C . LYS A 1 168 ? -8.852 11.664 -14.883 1 95.62 168 LYS A C 1
ATOM 1322 O O . LYS A 1 168 ? -9.914 11.297 -15.391 1 95.62 168 LYS A O 1
ATOM 1327 N N . GLY A 1 169 ? -8.539 12.938 -14.773 1 96.19 169 GLY A N 1
ATOM 1328 C CA . GLY A 1 169 ? -9.391 14 -15.289 1 96.19 169 GLY A CA 1
ATOM 1329 C C . GLY A 1 169 ? -10.391 14.508 -14.273 1 96.19 169 GLY A C 1
ATOM 1330 O O . GLY A 1 169 ? -11.086 15.492 -14.516 1 96.19 169 GLY A O 1
ATOM 1331 N N . HIS A 1 170 ? -10.484 13.875 -13.141 1 97.94 170 HIS A N 1
ATOM 1332 C CA . HIS A 1 170 ? -11.477 14.234 -12.133 1 97.94 170 HIS A CA 1
ATOM 1333 C C . HIS A 1 170 ? -10.844 15.023 -10.992 1 97.94 170 HIS A C 1
ATOM 1335 O O . HIS A 1 170 ? -11.492 15.281 -9.977 1 97.94 170 HIS A O 1
ATOM 1341 N N . GLU A 1 171 ? -9.609 15.414 -11.07 1 97.88 171 GLU A N 1
ATOM 1342 C CA . GLU A 1 171 ? -8.828 15.992 -9.977 1 97.88 171 GLU A CA 1
ATOM 1343 C C . GLU A 1 171 ? -9.43 17.328 -9.516 1 97.88 171 GLU A C 1
ATOM 1345 O O . GLU A 1 171 ? -9.586 17.562 -8.32 1 97.88 171 GLU A O 1
ATOM 1350 N N . GLN A 1 172 ? -9.727 18.172 -10.453 1 98.06 172 GLN A N 1
ATOM 1351 C CA . GLN A 1 172 ? -10.273 19.484 -10.094 1 98.06 172 GLN A CA 1
ATOM 1352 C C . GLN A 1 172 ? -11.617 19.328 -9.375 1 98.06 172 GLN A C 1
ATOM 1354 O O . GLN A 1 172 ? -11.859 20 -8.367 1 98.06 172 GLN A O 1
ATOM 1359 N N . GLY A 1 173 ? -12.5 18.484 -9.984 1 98.38 173 GLY A N 1
ATOM 1360 C CA . GLY A 1 173 ? -13.766 18.234 -9.328 1 98.38 173 GLY A CA 1
ATOM 1361 C C . GLY A 1 173 ? -13.617 17.672 -7.926 1 98.38 173 GLY A C 1
ATOM 1362 O O . GLY A 1 173 ? -14.328 18.078 -7.008 1 98.38 173 GLY A O 1
ATOM 1363 N N . PHE A 1 174 ? -12.719 16.781 -7.793 1 98.69 174 PHE A N 1
ATOM 1364 C CA . PHE A 1 174 ? -12.438 16.172 -6.496 1 98.69 174 PHE A CA 1
ATOM 1365 C C . PHE A 1 174 ? -11.953 17.219 -5.5 1 98.69 174 PHE A C 1
ATOM 1367 O O . PHE A 1 174 ? -12.438 17.281 -4.367 1 98.69 174 PHE A O 1
ATOM 1374 N N . GLU A 1 175 ? -10.992 18.047 -5.875 1 98.69 175 GLU A N 1
ATOM 1375 C CA . GLU A 1 175 ? -10.438 19.078 -4.988 1 98.69 175 GLU A CA 1
ATOM 1376 C C . GLU A 1 175 ? -11.523 20.047 -4.523 1 98.69 175 GLU A C 1
ATOM 1378 O O . GLU A 1 175 ? -11.617 20.359 -3.338 1 98.69 175 GLU A O 1
ATOM 1383 N N . GLU A 1 176 ? -12.367 20.469 -5.418 1 98.5 176 GLU A N 1
ATOM 1384 C CA . GLU A 1 176 ? -13.469 21.359 -5.062 1 98.5 176 GLU A CA 1
ATOM 1385 C C . GLU A 1 176 ? -14.438 20.688 -4.098 1 98.5 176 GLU A C 1
ATOM 1387 O O . GLU A 1 176 ? -14.883 21.297 -3.125 1 98.5 176 GLU A O 1
ATOM 1392 N N . GLY A 1 177 ? -14.719 19.453 -4.387 1 98.5 177 GLY A N 1
ATOM 1393 C CA . GLY A 1 177 ? -15.633 18.703 -3.537 1 98.5 177 GLY A CA 1
ATOM 1394 C C . GLY A 1 177 ? -15.086 18.469 -2.141 1 98.5 177 GLY A C 1
ATOM 1395 O O . GLY A 1 177 ? -15.82 18.578 -1.156 1 98.5 177 GLY A O 1
ATOM 1396 N N . VAL A 1 178 ? -13.859 18.125 -2.064 1 98.56 178 VAL A N 1
ATOM 1397 C CA . VAL A 1 178 ? -13.234 17.859 -0.77 1 98.56 178 VAL A CA 1
ATOM 1398 C C . VAL A 1 178 ? -13.195 19.156 0.05 1 98.56 178 VAL A C 1
ATOM 1400 O O . VAL A 1 178 ? -13.469 19.141 1.254 1 98.56 178 VAL A O 1
ATOM 1403 N N . ILE A 1 179 ? -12.859 20.25 -0.586 1 98.44 179 ILE A N 1
ATOM 1404 C CA . ILE A 1 179 ? -12.82 21.531 0.106 1 98.44 179 ILE A CA 1
ATOM 1405 C C . ILE A 1 179 ? -14.195 21.844 0.691 1 98.44 179 ILE A C 1
ATOM 1407 O O . ILE A 1 179 ? -14.312 22.188 1.87 1 98.44 179 ILE A O 1
ATOM 1411 N N . LYS A 1 180 ? -15.219 21.672 -0.114 1 98.25 180 LYS A N 1
ATOM 1412 C CA . LYS A 1 180 ? -16.578 21.938 0.356 1 98.25 180 LYS A CA 1
ATOM 1413 C C . LYS A 1 180 ? -16.938 21.031 1.519 1 98.25 180 LYS A C 1
ATOM 1415 O O . LYS A 1 180 ? -17.562 21.469 2.486 1 98.25 180 LYS A O 1
ATOM 1420 N N . THR A 1 181 ? -16.562 19.797 1.411 1 97.94 181 THR A N 1
ATOM 1421 C CA . THR A 1 181 ? -16.844 18.812 2.459 1 97.94 181 THR A CA 1
ATOM 1422 C C . THR A 1 181 ? -16.156 19.203 3.762 1 97.94 181 THR A C 1
ATOM 1424 O O . THR A 1 181 ? -16.781 19.219 4.824 1 97.94 181 THR A O 1
ATOM 1427 N N . LEU A 1 182 ? -14.93 19.531 3.672 1 98 182 LEU A N 1
ATOM 1428 C CA . LEU A 1 182 ? -14.125 19.844 4.848 1 98 182 LEU A CA 1
ATOM 1429 C C . LEU A 1 182 ? -14.57 21.156 5.488 1 98 182 LEU A C 1
ATOM 1431 O O . LEU A 1 182 ? -14.594 21.266 6.715 1 98 182 LEU A O 1
ATOM 1435 N N . GLU A 1 183 ? -14.891 22.141 4.676 1 96.88 183 GLU A N 1
ATOM 1436 C CA . GLU A 1 183 ? -15.406 23.391 5.199 1 96.88 183 GLU A CA 1
ATOM 1437 C C . GLU A 1 183 ? -16.719 23.188 5.938 1 96.88 183 GLU A C 1
ATOM 1439 O O . GLU A 1 183 ? -16.953 23.781 7 1 96.88 183 GLU A O 1
ATOM 1444 N N . TRP A 1 184 ? -17.562 22.391 5.367 1 96.12 184 TRP A N 1
ATOM 1445 C CA . TRP A 1 184 ? -18.828 22.062 6.023 1 96.12 184 TRP A CA 1
ATOM 1446 C C . TRP A 1 184 ? -18.578 21.391 7.371 1 96.12 184 TRP A C 1
ATOM 1448 O O . TRP A 1 184 ? -19.203 21.766 8.375 1 96.12 184 TRP A O 1
ATOM 1458 N N . LEU A 1 185 ? -17.734 20.422 7.406 1 95.5 185 LEU A N 1
ATOM 1459 C CA . LEU A 1 185 ? -17.422 19.688 8.633 1 95.5 185 LEU A CA 1
ATOM 1460 C C . LEU A 1 185 ? -16.875 20.625 9.695 1 95.5 185 LEU A C 1
ATOM 1462 O O . LEU A 1 185 ? -17.312 20.594 10.852 1 95.5 185 LEU A O 1
ATOM 1466 N N . LYS A 1 186 ? -16 21.422 9.367 1 94.5 186 LYS A N 1
ATOM 1467 C CA . LYS A 1 186 ? -15.367 22.328 10.32 1 94.5 186 LYS A CA 1
ATOM 1468 C C . LYS A 1 186 ? -16.375 23.312 10.898 1 94.5 186 LYS A C 1
ATOM 1470 O O . LYS A 1 186 ? -16.328 23.625 12.086 1 94.5 186 LYS A O 1
ATOM 1475 N N . ALA A 1 187 ? -17.234 23.766 10.109 1 92.44 187 ALA A N 1
ATOM 1476 C CA . ALA A 1 187 ? -18.219 24.766 10.531 1 92.44 187 ALA A CA 1
ATOM 1477 C C . ALA A 1 187 ? -19.328 24.125 11.367 1 92.44 187 ALA A C 1
ATOM 1479 O O . ALA A 1 187 ? -19.891 24.766 12.258 1 92.44 187 ALA A O 1
ATOM 1480 N N . SER A 1 188 ? -19.562 22.812 11.141 1 90.94 188 SER A N 1
ATOM 1481 C CA . SER A 1 188 ? -20.812 22.281 11.633 1 90.94 188 SER A CA 1
ATOM 1482 C C . SER A 1 188 ? -20.594 21.188 12.672 1 90.94 188 SER A C 1
ATOM 1484 O O . SER A 1 188 ? -21.484 20.859 13.453 1 90.94 188 SER A O 1
ATOM 1486 N N . VAL A 1 189 ? -19.438 20.547 12.602 1 90.12 189 VAL A N 1
ATOM 1487 C CA . VAL A 1 189 ? -19.219 19.375 13.453 1 90.12 189 VAL A CA 1
ATOM 1488 C C . VAL A 1 189 ? -18.266 19.75 14.586 1 90.12 189 VAL A C 1
ATOM 1490 O O . VAL A 1 189 ? -17.141 20.203 14.336 1 90.12 189 VAL A O 1
ATOM 1493 N N . PRO A 1 190 ? -18.719 19.5 15.789 1 88.81 190 PRO A N 1
ATOM 1494 C CA . PRO A 1 190 ? -17.828 19.812 16.906 1 88.81 190 PRO A CA 1
ATOM 1495 C C . PRO A 1 190 ? -16.562 18.953 16.906 1 88.81 190 PRO A C 1
ATOM 1497 O O . PRO A 1 190 ? -16.625 17.75 16.594 1 88.81 190 PRO A O 1
ATOM 1500 N N . GLY A 1 191 ? -15.414 19.641 17.25 1 90.5 191 GLY A N 1
ATOM 1501 C CA . GLY A 1 191 ? -14.195 18.906 17.516 1 90.5 191 GLY A CA 1
ATOM 1502 C C . GLY A 1 191 ? -13.172 18.984 16.406 1 90.5 191 GLY A C 1
ATOM 1503 O O . GLY A 1 191 ? -12 18.672 16.609 1 90.5 191 GLY A O 1
ATOM 1504 N N . MET A 1 192 ? -13.633 19.359 15.188 1 92.81 192 MET A N 1
ATOM 1505 C CA . MET A 1 192 ? -12.648 19.5 14.125 1 92.81 192 MET A CA 1
ATOM 1506 C C . MET A 1 192 ? -11.812 20.766 14.328 1 92.81 192 MET A C 1
ATOM 1508 O O . MET A 1 192 ? -12.367 21.844 14.508 1 92.81 192 MET A O 1
ATOM 1512 N N . ILE A 1 193 ? -10.523 20.578 14.242 1 91.5 193 ILE A N 1
ATOM 1513 C CA . ILE A 1 193 ? -9.586 21.656 14.5 1 91.5 193 ILE A CA 1
ATOM 1514 C C . ILE A 1 193 ? -9.164 22.297 13.18 1 91.5 193 ILE A C 1
ATOM 1516 O O . ILE A 1 193 ? -9.109 23.531 13.055 1 91.5 193 ILE A O 1
ATOM 1520 N N . GLY A 1 194 ? -8.836 21.484 12.203 1 94.88 194 GLY A N 1
ATOM 1521 C CA . GLY A 1 194 ? -8.359 21.953 10.914 1 94.88 194 GLY A CA 1
ATOM 1522 C C . GLY A 1 194 ? -8.062 20.828 9.938 1 94.88 194 GLY A C 1
ATOM 1523 O O . GLY A 1 194 ? -8.312 19.656 10.234 1 94.88 194 GLY A O 1
ATOM 1524 N N . TRP A 1 195 ? -7.641 21.25 8.703 1 96.81 195 TRP A N 1
ATOM 1525 C CA . TRP A 1 195 ? -7.418 20.25 7.668 1 96.81 195 TRP A CA 1
ATOM 1526 C C . TRP A 1 195 ? -6.449 20.766 6.609 1 96.81 195 TRP A C 1
ATOM 1528 O O . TRP A 1 195 ? -6.176 21.969 6.539 1 96.81 195 TRP A O 1
ATOM 1538 N N . MET A 1 196 ? -5.867 19.859 5.859 1 97.31 196 MET A N 1
ATOM 1539 C CA . MET A 1 196 ? -5.039 20.156 4.691 1 97.31 196 MET A CA 1
ATOM 1540 C C . MET A 1 196 ? -5.184 19.062 3.637 1 97.31 196 MET A C 1
ATOM 1542 O O . MET A 1 196 ? -5.359 17.891 3.969 1 97.31 196 MET A O 1
ATOM 1546 N N . ILE A 1 197 ? -5.168 19.484 2.365 1 98.38 197 ILE A N 1
ATOM 1547 C CA . ILE A 1 197 ? -5.27 18.578 1.218 1 98.38 197 ILE A CA 1
ATOM 1548 C C . ILE A 1 197 ? -3.898 18.422 0.563 1 98.38 197 ILE A C 1
ATOM 1550 O O . ILE A 1 197 ? -3.285 19.406 0.15 1 98.38 197 ILE A O 1
ATOM 1554 N N . LEU A 1 198 ? -3.459 17.188 0.466 1 98.5 198 LEU A N 1
ATOM 1555 C CA . LEU A 1 198 ? -2.133 16.891 -0.062 1 98.5 198 LEU A CA 1
ATOM 1556 C C . LEU A 1 198 ? -2.234 16.078 -1.347 1 98.5 198 LEU A C 1
ATOM 1558 O O . LEU A 1 198 ? -2.869 15.016 -1.368 1 98.5 198 LEU A O 1
ATOM 1562 N N . LYS A 1 199 ? -1.614 16.562 -2.361 1 98.44 199 LYS A N 1
ATOM 1563 C CA . LYS A 1 199 ? -1.55 15.844 -3.631 1 98.44 199 LYS A CA 1
ATOM 1564 C C . LYS A 1 199 ? -0.144 15.305 -3.887 1 98.44 199 LYS A C 1
ATOM 1566 O O . LYS A 1 199 ? 0.83 16.062 -3.854 1 98.44 199 LYS A O 1
ATOM 1571 N N . GLN A 1 200 ? -0.022 14.031 -4.148 1 98.31 200 GLN A N 1
ATOM 1572 C CA . GLN A 1 200 ? 1.27 13.391 -4.387 1 98.31 200 GLN A CA 1
ATOM 1573 C C . GLN A 1 200 ? 1.896 13.891 -5.688 1 98.31 200 GLN A C 1
ATOM 1575 O O . GLN A 1 200 ? 1.228 13.961 -6.719 1 98.31 200 GLN A O 1
ATOM 1580 N N . THR A 1 201 ? 3.197 14.188 -5.672 1 97.81 201 THR A N 1
ATOM 1581 C CA . THR A 1 201 ? 3.852 14.734 -6.855 1 97.81 201 THR A CA 1
ATOM 1582 C C . THR A 1 201 ? 5.086 13.922 -7.219 1 97.81 201 THR A C 1
ATOM 1584 O O . THR A 1 201 ? 5.785 14.234 -8.188 1 97.81 201 THR A O 1
ATOM 1587 N N . GLY A 1 202 ? 5.395 12.883 -6.469 1 97.81 202 GLY A N 1
ATOM 1588 C CA . GLY A 1 202 ? 6.559 12.039 -6.68 1 97.81 202 GLY A CA 1
ATOM 1589 C C . GLY A 1 202 ? 7.203 11.578 -5.387 1 97.81 202 GLY A C 1
ATOM 1590 O O . GLY A 1 202 ? 6.598 11.672 -4.316 1 97.81 202 GLY A O 1
ATOM 1591 N N . ALA A 1 203 ? 8.445 10.977 -5.508 1 98.06 203 ALA A N 1
ATOM 1592 C CA . ALA A 1 203 ? 9.094 10.461 -4.305 1 98.06 203 ALA A CA 1
ATOM 1593 C C . ALA A 1 203 ? 10.609 10.672 -4.375 1 98.06 203 ALA A C 1
ATOM 1595 O O . ALA A 1 203 ? 11.172 10.836 -5.461 1 98.06 203 ALA A O 1
ATOM 1596 N N . SER A 1 204 ? 11.133 10.766 -3.234 1 98 204 SER A N 1
ATOM 1597 C CA . SER A 1 204 ? 12.586 10.836 -3.096 1 98 204 SER A CA 1
ATOM 1598 C C . SER A 1 204 ? 13.211 9.445 -3.17 1 98 204 SER A C 1
ATOM 1600 O O . SER A 1 204 ? 12.867 8.562 -2.385 1 98 204 SER A O 1
ATOM 1602 N N . ALA A 1 205 ? 14.148 9.289 -4.09 1 96.62 205 ALA A N 1
ATOM 1603 C CA . ALA A 1 205 ? 14.828 8 -4.172 1 96.62 205 ALA A CA 1
ATOM 1604 C C . ALA A 1 205 ? 15.727 7.773 -2.957 1 96.62 205 ALA A C 1
ATOM 1606 O O . ALA A 1 205 ? 15.625 6.746 -2.283 1 96.62 205 ALA A O 1
ATOM 1607 N N . ILE A 1 206 ? 16.516 8.742 -2.646 1 94.31 206 ILE A N 1
ATOM 1608 C CA . ILE A 1 206 ? 17.469 8.617 -1.553 1 94.31 206 ILE A CA 1
ATOM 1609 C C . ILE A 1 206 ? 16.734 8.547 -0.221 1 94.31 206 ILE A C 1
ATOM 1611 O O . ILE A 1 206 ? 17.062 7.73 0.642 1 94.31 206 ILE A O 1
ATOM 1615 N N . GLY A 1 207 ? 15.742 9.422 -0.03 1 93.62 207 GLY A N 1
ATOM 1616 C CA . GLY A 1 207 ? 14.961 9.398 1.199 1 93.62 207 GLY A CA 1
ATOM 1617 C C . GLY A 1 207 ? 14.211 8.102 1.41 1 93.62 207 GLY A C 1
ATOM 1618 O O . GLY A 1 207 ? 13.844 7.766 2.539 1 93.62 207 GLY A O 1
ATOM 1619 N N . SER A 1 208 ? 13.984 7.367 0.334 1 93.38 208 SER A N 1
ATOM 1620 C CA . SER A 1 208 ? 13.305 6.078 0.38 1 93.38 208 SER A CA 1
ATOM 1621 C C . SER A 1 208 ? 14.305 4.926 0.458 1 93.38 208 SER A C 1
ATOM 1623 O O . SER A 1 208 ? 13.922 3.76 0.341 1 93.38 208 SER A O 1
ATOM 1625 N N . PHE A 1 209 ? 15.508 5.207 0.518 1 89.69 209 PHE A N 1
ATOM 1626 C CA . PHE A 1 209 ? 16.609 4.246 0.547 1 89.69 209 PHE A CA 1
ATOM 1627 C C . PHE A 1 209 ? 16.641 3.416 -0.731 1 89.69 209 PHE A C 1
ATOM 1629 O O . PHE A 1 209 ? 16.953 2.225 -0.698 1 89.69 209 PHE A O 1
ATOM 1636 N N . GLN A 1 210 ? 16.234 4.02 -1.755 1 92.62 210 GLN A N 1
ATOM 1637 C CA . GLN A 1 210 ? 16.359 3.396 -3.07 1 92.62 210 GLN A CA 1
ATOM 1638 C C . GLN A 1 210 ? 17.672 3.771 -3.746 1 92.62 210 GLN A C 1
ATOM 1640 O O . GLN A 1 210 ? 17.703 4.652 -4.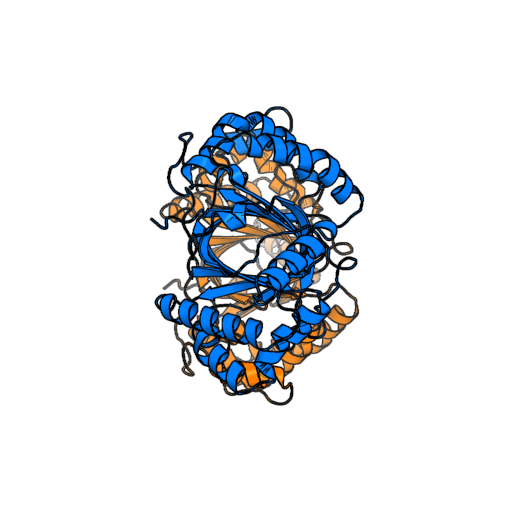609 1 92.62 210 GLN A O 1
ATOM 1645 N N . LEU A 1 211 ? 18.656 3.037 -3.441 1 92.25 211 LEU A N 1
ATOM 1646 C CA . LEU A 1 211 ? 20 3.26 -3.953 1 92.25 211 LEU A CA 1
ATOM 1647 C C . LEU A 1 211 ? 20.219 2.496 -5.258 1 92.25 211 LEU A C 1
ATOM 1649 O O . LEU A 1 211 ? 19.391 1.672 -5.645 1 92.25 211 LEU A O 1
ATOM 1653 N N . ASP A 1 212 ? 21.312 2.881 -5.848 1 93.44 212 ASP A N 1
ATOM 1654 C CA . ASP A 1 212 ? 21.719 2.064 -6.988 1 93.44 212 ASP A CA 1
ATOM 1655 C C . ASP A 1 212 ? 22.188 0.684 -6.535 1 93.44 212 ASP A C 1
ATOM 1657 O O . ASP A 1 212 ? 22.344 0.437 -5.34 1 93.44 212 ASP A O 1
ATOM 1661 N N . PRO A 1 213 ? 22.438 -0.224 -7.477 1 92 213 PRO A N 1
ATOM 1662 C CA . PRO A 1 213 ? 22.781 -1.599 -7.098 1 92 213 PRO A CA 1
ATOM 1663 C C . PRO A 1 213 ? 24 -1.682 -6.199 1 92 213 PRO A C 1
ATOM 1665 O O . PRO A 1 213 ? 24.016 -2.441 -5.227 1 92 213 PRO A O 1
ATOM 1668 N N . GLU A 1 214 ? 25.031 -0.914 -6.457 1 88.62 214 GLU A N 1
ATOM 1669 C CA . GLU A 1 214 ? 26.234 -0.923 -5.629 1 88.62 214 GLU A CA 1
ATOM 1670 C C . GLU A 1 214 ? 25.922 -0.439 -4.215 1 88.62 214 GLU A C 1
ATOM 1672 O O . GLU A 1 214 ? 26.422 -1.007 -3.24 1 88.62 214 GLU A O 1
ATOM 1677 N N . GLY A 1 215 ? 25.203 0.589 -4.18 1 88.12 215 GLY A N 1
ATOM 1678 C CA . GLY A 1 215 ? 24.812 1.112 -2.879 1 88.12 215 GLY A CA 1
ATOM 1679 C C . GLY A 1 215 ? 23.969 0.145 -2.072 1 88.12 215 GLY A C 1
ATOM 1680 O O . GLY A 1 215 ? 24.141 0.018 -0.859 1 88.12 215 GLY A O 1
ATOM 1681 N N . MET A 1 216 ? 23.078 -0.522 -2.725 1 85.88 216 MET A N 1
ATOM 1682 C CA . MET A 1 216 ? 22.234 -1.497 -2.053 1 85.88 216 MET A CA 1
ATOM 1683 C C . MET A 1 216 ? 23.047 -2.648 -1.489 1 85.88 216 MET A C 1
ATOM 1685 O O . MET A 1 216 ? 22.781 -3.135 -0.391 1 85.88 216 MET A O 1
ATOM 1689 N N . LEU A 1 217 ? 23.922 -3.064 -2.205 1 82.75 217 LEU A N 1
ATOM 1690 C CA . LEU A 1 217 ? 24.812 -4.133 -1.745 1 82.75 217 LEU A CA 1
ATOM 1691 C C . LEU A 1 217 ? 25.594 -3.693 -0.517 1 82.75 217 LEU A C 1
ATOM 1693 O O . LEU A 1 217 ? 25.688 -4.434 0.464 1 82.75 217 LEU A O 1
ATOM 1697 N N . LYS A 1 218 ? 26.094 -2.527 -0.556 1 79.5 218 LYS A N 1
ATOM 1698 C CA . LYS A 1 218 ? 26.875 -2.004 0.558 1 79.5 218 LYS A CA 1
ATOM 1699 C C . LYS A 1 218 ? 26.031 -1.847 1.81 1 79.5 218 LYS A C 1
ATOM 1701 O O . LYS A 1 218 ? 26.5 -2.084 2.924 1 79.5 218 LYS A O 1
ATOM 1706 N N . ALA A 1 219 ? 24.844 -1.43 1.6 1 74 219 ALA A N 1
ATOM 1707 C CA . ALA A 1 219 ? 23.922 -1.249 2.715 1 74 219 ALA A CA 1
ATOM 1708 C C . ALA A 1 219 ? 23.656 -2.572 3.432 1 74 219 ALA A C 1
ATOM 1710 O O . ALA A 1 219 ? 23.469 -2.596 4.648 1 74 219 ALA A O 1
ATOM 1711 N N . THR A 1 220 ? 23.688 -3.602 2.775 1 69.5 220 THR A N 1
ATOM 1712 C CA . THR A 1 220 ? 23.438 -4.922 3.34 1 69.5 220 THR A CA 1
ATOM 1713 C C . THR A 1 220 ? 24.625 -5.379 4.191 1 69.5 220 THR A C 1
ATOM 1715 O O . THR A 1 220 ? 24.438 -6.117 5.16 1 69.5 220 THR A O 1
ATOM 1718 N N . LEU A 1 221 ? 25.703 -4.809 3.947 1 65.25 221 LEU A N 1
ATOM 1719 C CA . LEU A 1 221 ? 26.922 -5.203 4.66 1 65.25 221 LEU A CA 1
ATOM 1720 C C . LEU A 1 221 ? 27.016 -4.488 6 1 65.25 221 LEU A C 1
ATOM 1722 O O . LEU A 1 221 ? 27.75 -4.926 6.891 1 65.25 221 LEU A O 1
ATOM 1726 N N . GLY A 1 222 ? 26.109 -3.432 6.348 1 63.75 222 GLY A N 1
ATOM 1727 C CA . GLY A 1 222 ? 25.984 -2.766 7.633 1 63.75 222 GLY A CA 1
ATOM 1728 C C . GLY A 1 222 ? 27.188 -1.924 7.988 1 63.75 222 GLY A C 1
ATOM 1729 O O . GLY A 1 222 ? 27.375 -1.552 9.148 1 63.75 222 GLY A O 1
ATOM 1730 N N . ALA A 1 223 ? 28.219 -1.666 7.43 1 60.12 223 ALA A N 1
ATOM 1731 C CA . ALA A 1 223 ? 29.438 -1.086 7.988 1 60.12 223 ALA A CA 1
ATOM 1732 C C . ALA A 1 223 ? 29.5 0.417 7.734 1 60.12 223 ALA A C 1
ATOM 1734 O O . ALA A 1 223 ? 29.688 1.204 8.664 1 60.12 223 ALA A O 1
ATOM 1735 N N . ASN A 1 224 ? 29.688 0.902 6.562 1 75.44 224 ASN A N 1
ATOM 1736 C CA . ASN A 1 224 ? 29.891 2.273 6.109 1 75.44 224 ASN A CA 1
ATOM 1737 C C . ASN A 1 224 ? 28.859 2.674 5.059 1 75.44 224 ASN A C 1
ATOM 1739 O O . ASN A 1 224 ? 28.344 1.825 4.324 1 75.44 224 ASN A O 1
ATOM 1743 N N . PRO A 1 225 ? 28.422 3.959 5.25 1 84.69 225 PRO A N 1
ATOM 1744 C CA . PRO A 1 225 ? 27.469 4.402 4.219 1 84.69 225 PRO A CA 1
ATOM 1745 C C . PRO A 1 225 ? 28 4.176 2.803 1 84.69 225 PRO A C 1
ATOM 1747 O O . PRO A 1 225 ? 29.188 4.336 2.549 1 84.69 225 PRO A O 1
ATOM 1750 N N . PRO A 1 226 ? 27.188 3.715 1.97 1 88.25 226 PRO A N 1
ATOM 1751 C CA . PRO A 1 226 ? 27.562 3.691 0.554 1 88.25 226 PRO A CA 1
ATOM 1752 C C . PRO A 1 226 ? 27.719 5.09 -0.038 1 88.25 226 PRO A C 1
ATOM 1754 O O . PRO A 1 226 ? 27.453 6.086 0.643 1 88.25 226 PRO A O 1
ATOM 1757 N N . LYS A 1 227 ? 28.203 5.086 -1.229 1 90.31 227 LYS A N 1
ATOM 1758 C CA . LYS A 1 227 ? 28.219 6.355 -1.95 1 90.31 227 LYS A CA 1
ATOM 1759 C C . LYS A 1 227 ? 26.812 6.852 -2.238 1 90.31 227 LYS A C 1
ATOM 1761 O O . LYS A 1 227 ? 25.922 6.059 -2.557 1 90.31 227 LYS A O 1
ATOM 1766 N N . TYR A 1 228 ? 26.688 8.156 -2.105 1 92.62 228 TYR A N 1
ATOM 1767 C CA . TYR A 1 228 ? 25.422 8.781 -2.486 1 92.62 228 TYR A CA 1
ATOM 1768 C C . TYR A 1 228 ? 25.141 8.578 -3.973 1 92.62 228 TYR A C 1
ATOM 1770 O O . TYR A 1 228 ? 25.75 9.242 -4.816 1 92.62 228 TYR A O 1
ATOM 1778 N N . ASN A 1 229 ? 24.25 7.656 -4.27 1 94.56 229 ASN A N 1
ATOM 1779 C CA . ASN A 1 229 ? 23.891 7.348 -5.652 1 94.56 229 ASN A CA 1
ATOM 1780 C C . ASN A 1 229 ? 22.594 6.539 -5.73 1 94.56 229 ASN A C 1
ATOM 1782 O O . ASN A 1 229 ? 22.328 5.699 -4.871 1 94.56 229 ASN A O 1
ATOM 1786 N N . THR A 1 230 ? 21.766 6.891 -6.742 1 95.38 230 THR A N 1
ATOM 1787 C CA . THR A 1 230 ? 20.531 6.172 -7.027 1 95.38 230 THR A CA 1
ATOM 1788 C C . THR A 1 230 ? 20.469 5.766 -8.5 1 95.38 230 THR A C 1
ATOM 1790 O O . THR A 1 230 ? 21.422 6.004 -9.25 1 95.38 230 THR A O 1
ATOM 1793 N N . ASN A 1 231 ? 19.375 5.117 -8.891 1 95.88 231 ASN A N 1
ATOM 1794 C CA . ASN A 1 231 ? 19.203 4.781 -10.297 1 95.88 231 ASN A CA 1
ATOM 1795 C C . ASN A 1 231 ? 19 6.031 -11.148 1 95.88 231 ASN A C 1
ATOM 1797 O O . ASN A 1 231 ? 19.031 5.961 -12.375 1 95.88 231 ASN A O 1
ATOM 1801 N N . TYR A 1 232 ? 18.891 7.188 -10.492 1 95.94 232 TYR A N 1
ATOM 1802 C CA . TYR A 1 232 ? 18.719 8.461 -11.18 1 95.94 232 TYR A CA 1
ATOM 1803 C C . TYR A 1 232 ? 20 9.289 -11.141 1 95.94 232 TYR A C 1
ATOM 1805 O O . TYR A 1 232 ? 20 10.453 -11.531 1 95.94 232 TYR A O 1
ATOM 1813 N N . GLY A 1 233 ? 21.047 8.672 -10.633 1 94.88 233 GLY A N 1
ATOM 1814 C CA . GLY A 1 233 ? 22.344 9.336 -10.609 1 94.88 233 GLY A CA 1
ATOM 1815 C C . GLY A 1 233 ? 22.672 9.945 -9.266 1 94.88 233 GLY A C 1
ATOM 1816 O O . GLY A 1 233 ? 22 9.68 -8.273 1 94.88 233 GLY A O 1
ATOM 1817 N N . SE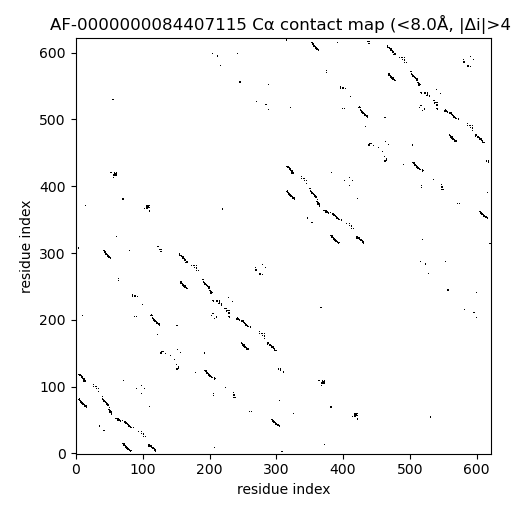R A 1 234 ? 23.766 10.742 -9.258 1 95.44 234 SER A N 1
ATOM 1818 C CA . SER A 1 234 ? 24.312 11.242 -8 1 95.44 234 SER A CA 1
ATOM 1819 C C . SER A 1 234 ? 24.172 12.758 -7.906 1 95.44 234 SER A C 1
ATOM 1821 O O . SER A 1 234 ? 24.641 13.367 -6.941 1 95.44 234 SER A O 1
ATOM 1823 N N . LYS A 1 235 ? 23.547 13.391 -8.859 1 96.25 235 LYS A N 1
ATOM 1824 C CA . LYS A 1 235 ? 23.328 14.836 -8.805 1 96.25 235 LYS A CA 1
ATOM 1825 C C . LYS A 1 235 ? 22.125 15.188 -7.934 1 96.25 235 LYS A C 1
ATOM 1827 O O . LYS A 1 235 ? 21.219 14.367 -7.762 1 96.25 235 LYS A O 1
ATOM 1832 N N . ILE A 1 236 ? 22.141 16.344 -7.352 1 97 236 ILE A N 1
ATOM 1833 C CA . ILE A 1 236 ? 21.016 16.812 -6.547 1 97 236 ILE A CA 1
ATOM 1834 C C . ILE A 1 236 ? 19.844 17.141 -7.453 1 97 236 ILE A C 1
ATOM 1836 O O . ILE A 1 236 ? 19.906 18.047 -8.281 1 97 236 ILE A O 1
ATOM 1840 N N . PRO A 1 237 ? 18.812 16.469 -7.297 1 95.81 237 PRO A N 1
ATOM 1841 C CA . PRO A 1 237 ? 17.672 16.734 -8.172 1 95.81 237 PRO A CA 1
ATOM 1842 C C . PRO A 1 237 ? 16.938 18.016 -7.805 1 95.81 237 PRO A C 1
ATOM 1844 O O . PRO A 1 237 ? 16.906 18.406 -6.637 1 95.81 237 PRO A O 1
ATOM 1847 N N . THR A 1 238 ? 16.25 18.656 -8.789 1 95.44 238 THR A N 1
ATOM 1848 C CA . THR A 1 238 ? 15.406 19.812 -8.562 1 95.44 238 THR A CA 1
ATOM 1849 C C . THR A 1 238 ? 13.93 19.438 -8.57 1 95.44 238 THR A C 1
ATOM 1851 O O . THR A 1 238 ? 13.078 20.203 -8.133 1 95.44 238 THR A O 1
ATOM 1854 N N . GLN A 1 239 ? 13.648 18.297 -9.109 1 96.31 239 GLN A N 1
ATOM 1855 C CA . GLN A 1 239 ? 12.328 17.688 -9.125 1 96.31 239 GLN A CA 1
ATOM 1856 C C . GLN A 1 239 ? 12.367 16.281 -8.539 1 96.31 239 GLN A C 1
ATOM 1858 O O . GLN A 1 239 ? 13.438 15.664 -8.453 1 96.31 239 GLN A O 1
ATOM 1863 N N . PRO A 1 240 ? 11.219 15.812 -8.094 1 97.06 240 PRO A N 1
ATOM 1864 C CA . PRO A 1 240 ? 11.25 14.438 -7.598 1 97.06 240 PRO A CA 1
ATOM 1865 C C . PRO A 1 240 ? 11.805 13.453 -8.617 1 97.06 240 PRO A C 1
ATOM 1867 O O . PRO A 1 240 ? 11.305 13.375 -9.742 1 97.06 240 PRO A O 1
ATOM 1870 N N . PRO A 1 241 ? 12.766 12.719 -8.25 1 96.19 241 PRO A N 1
ATOM 1871 C CA . PRO A 1 241 ? 13.336 11.766 -9.203 1 96.19 241 PRO A CA 1
ATOM 1872 C C . PRO A 1 241 ? 12.359 10.656 -9.578 1 96.19 241 PRO A C 1
ATOM 1874 O O . PRO A 1 241 ? 12.297 10.25 -10.742 1 96.19 241 PRO A O 1
ATOM 1877 N N . ILE A 1 242 ? 11.672 10.117 -8.625 1 96.88 242 ILE A N 1
ATOM 1878 C CA . ILE A 1 242 ? 10.633 9.141 -8.906 1 96.88 242 ILE A CA 1
ATOM 1879 C C . ILE A 1 242 ? 9.32 9.859 -9.219 1 96.88 242 ILE A C 1
ATOM 1881 O O . ILE A 1 242 ? 8.844 10.672 -8.43 1 96.88 242 ILE A O 1
ATOM 1885 N N . PRO A 1 243 ? 8.727 9.578 -10.312 1 95.38 243 PRO A N 1
ATOM 1886 C CA . PRO A 1 243 ? 7.547 10.336 -10.727 1 95.38 243 PRO A CA 1
ATOM 1887 C C . PRO A 1 243 ? 6.316 10.031 -9.875 1 95.38 243 PRO A C 1
ATOM 1889 O O . PRO A 1 243 ? 6.301 9.039 -9.141 1 95.38 243 PRO A O 1
ATOM 1892 N N . ALA A 1 244 ? 5.344 10.914 -10.062 1 95.88 244 ALA A N 1
ATOM 1893 C CA . ALA A 1 244 ? 4.07 10.75 -9.359 1 95.88 244 ALA A CA 1
ATOM 1894 C C . ALA A 1 244 ? 3.352 9.484 -9.82 1 95.88 244 ALA A C 1
ATOM 1896 O O . ALA A 1 244 ? 3.451 9.094 -10.984 1 95.88 244 ALA A O 1
ATOM 1897 N N . GLN A 1 245 ? 2.613 8.961 -8.891 1 93.81 245 GLN A N 1
ATOM 1898 C CA . GLN A 1 245 ? 1.822 7.777 -9.203 1 93.81 245 GLN A CA 1
ATOM 1899 C C . GLN A 1 245 ? 0.556 8.148 -9.977 1 93.81 245 GLN A C 1
ATOM 1901 O O . GLN A 1 245 ? 0.068 9.281 -9.867 1 93.81 245 GLN A O 1
ATOM 1906 N N . THR A 1 246 ? 0.092 7.215 -10.75 1 92.38 246 THR A N 1
ATOM 1907 C CA . THR A 1 246 ? -1.217 7.254 -11.391 1 92.38 246 THR A CA 1
ATOM 1908 C C . THR A 1 246 ? -2.023 6.004 -11.055 1 92.38 246 THR A C 1
ATOM 1910 O O . THR A 1 246 ? -1.496 4.891 -11.102 1 92.38 246 THR A O 1
ATOM 1913 N N . PRO A 1 247 ? -3.348 6.223 -10.758 1 94.31 247 PRO A N 1
ATOM 1914 C CA . PRO A 1 247 ? -4.125 7.449 -10.562 1 94.31 247 PRO A CA 1
ATOM 1915 C C . PRO A 1 247 ? -3.535 8.352 -9.477 1 94.31 247 PRO A C 1
ATOM 1917 O O . PRO A 1 247 ? -2.748 7.887 -8.648 1 94.31 247 PRO A O 1
ATOM 1920 N N . ALA A 1 248 ? -3.975 9.609 -9.523 1 97.12 248 ALA A N 1
ATOM 1921 C CA . ALA A 1 248 ? -3.441 10.586 -8.586 1 97.12 248 ALA A CA 1
ATOM 1922 C C . ALA A 1 248 ? -3.824 10.234 -7.148 1 97.12 248 ALA A C 1
ATOM 1924 O O . ALA A 1 248 ? -4.988 9.945 -6.863 1 97.12 248 ALA A O 1
ATOM 1925 N N . GLN A 1 249 ? -2.869 10.258 -6.32 1 98 249 GLN A N 1
ATOM 1926 C CA . GLN A 1 249 ? -3.119 10.016 -4.902 1 98 249 GLN A CA 1
ATOM 1927 C C . GLN A 1 249 ? -3.24 11.328 -4.137 1 98 249 GLN A C 1
ATOM 1929 O O . GLN A 1 249 ? -2.438 12.242 -4.328 1 98 249 GLN A O 1
ATOM 1934 N N . TYR A 1 250 ? -4.246 11.422 -3.309 1 98.69 250 TYR A N 1
ATOM 1935 C CA . TYR A 1 250 ? -4.422 12.516 -2.363 1 98.69 250 TYR A CA 1
ATOM 1936 C C . TYR A 1 250 ? -4.473 12 -0.93 1 98.69 250 TYR A C 1
ATOM 1938 O O . TYR A 1 250 ? -5.086 10.961 -0.659 1 98.69 250 TYR A O 1
ATOM 1946 N N . LEU A 1 251 ? -3.809 12.656 -0.077 1 98.69 251 LEU A N 1
ATOM 1947 C CA . LEU A 1 251 ? -4.02 12.469 1.354 1 98.69 251 LEU A CA 1
ATOM 1948 C C . LEU A 1 251 ? -4.789 13.648 1.945 1 98.69 251 LEU A C 1
ATOM 1950 O O . LEU A 1 251 ? -4.398 14.805 1.768 1 98.69 251 LEU A O 1
ATOM 1954 N N . ILE A 1 252 ? -5.848 13.328 2.57 1 98.62 252 ILE A N 1
ATOM 1955 C CA . ILE A 1 252 ? -6.609 14.344 3.293 1 98.62 252 ILE A CA 1
ATOM 1956 C C . ILE A 1 252 ? -6.262 14.281 4.777 1 98.62 252 ILE A C 1
ATOM 1958 O O . ILE A 1 252 ? -6.648 13.344 5.477 1 98.62 252 ILE A O 1
ATOM 1962 N N . HIS A 1 253 ? -5.57 15.289 5.254 1 98.19 253 HIS A N 1
ATOM 1963 C CA . HIS A 1 253 ? -5.121 15.422 6.637 1 98.19 253 HIS A CA 1
ATOM 1964 C C . HIS A 1 253 ? -6.105 16.25 7.461 1 98.19 253 HIS A C 1
ATOM 1966 O O . HIS A 1 253 ? -6.309 17.438 7.188 1 98.19 253 HIS A O 1
ATOM 1972 N N . MET A 1 254 ? -6.676 15.594 8.445 1 97.25 254 MET A N 1
ATOM 1973 C CA . MET A 1 254 ? -7.617 16.281 9.328 1 97.25 254 MET A CA 1
ATOM 1974 C C . MET A 1 254 ? -7.152 16.203 10.781 1 97.25 254 MET A C 1
ATOM 1976 O O . MET A 1 254 ? -6.645 15.164 11.219 1 97.25 254 MET A O 1
ATOM 1980 N N . GLU A 1 255 ? -7.395 17.266 11.508 1 96 255 GLU A N 1
ATOM 1981 C CA . GLU A 1 255 ? -7.086 17.281 12.93 1 96 255 GLU A CA 1
ATOM 1982 C C . GLU A 1 255 ? -8.352 17.438 13.766 1 96 255 GLU A C 1
ATOM 1984 O O . GLU A 1 255 ? -9.219 18.25 13.438 1 96 255 GLU A O 1
ATOM 1989 N N . TRP A 1 256 ? -8.406 16.625 14.781 1 94.06 256 TRP A N 1
ATOM 1990 C CA . TRP A 1 256 ? -9.562 16.578 15.664 1 94.06 256 TRP A CA 1
ATOM 1991 C C . TRP A 1 256 ? -9.133 16.656 17.125 1 94.06 256 TRP A C 1
ATOM 1993 O O . TRP A 1 256 ? -7.984 16.328 17.453 1 94.06 256 TRP A O 1
ATOM 2003 N N . GLU A 1 257 ? -10.008 16.984 18 1 90.5 257 GLU A N 1
ATOM 2004 C CA . GLU A 1 257 ? -9.734 17.094 19.438 1 90.5 257 GLU A CA 1
ATOM 2005 C C . GLU A 1 257 ? -9.406 15.719 20.031 1 90.5 257 GLU A C 1
ATOM 2007 O O . GLU A 1 257 ? -8.641 15.625 20.984 1 90.5 257 GLU A O 1
ATOM 2012 N N . SER A 1 258 ? -10.102 14.75 19.469 1 89.69 258 SER A N 1
ATOM 2013 C CA . SER A 1 258 ? -9.906 13.391 19.938 1 89.69 258 SER A CA 1
ATOM 2014 C C . SER A 1 258 ? -10.281 12.367 18.859 1 89.69 258 SER A C 1
ATOM 2016 O O . SER A 1 258 ? -10.961 12.703 17.891 1 89.69 258 SER A O 1
ATOM 2018 N N . PRO A 1 259 ? -9.789 11.109 19.062 1 90.12 259 PRO A N 1
ATOM 2019 C CA . PRO A 1 259 ? -10.211 10.07 18.125 1 90.12 259 PRO A CA 1
ATOM 2020 C C . PRO A 1 259 ? -11.727 9.867 18.109 1 90.12 259 PRO A C 1
ATOM 2022 O O . PRO A 1 259 ? -12.297 9.555 17.062 1 90.12 259 PRO A O 1
ATOM 2025 N N . ALA A 1 260 ? -12.344 10.031 19.266 1 89.19 260 ALA A N 1
ATOM 2026 C CA . ALA A 1 260 ? -13.797 9.883 19.344 1 89.19 260 ALA A CA 1
ATOM 2027 C C . ALA A 1 260 ? -14.5 10.961 18.516 1 89.19 260 ALA A C 1
ATOM 2029 O O . ALA A 1 260 ? -15.461 10.672 17.797 1 89.19 260 ALA A O 1
ATOM 2030 N N . HIS A 1 261 ? -14 12.117 18.562 1 90.5 261 HIS A N 1
ATOM 2031 C CA . HIS A 1 261 ? -14.555 13.203 17.75 1 90.5 261 HIS A CA 1
ATOM 2032 C C . HIS A 1 261 ? -14.328 12.945 16.266 1 90.5 261 HIS A C 1
ATOM 2034 O O . HIS A 1 261 ? -15.203 13.227 15.445 1 90.5 261 HIS A O 1
ATOM 2040 N N . ALA A 1 262 ? -13.18 12.453 15.945 1 92.12 262 ALA A N 1
ATOM 2041 C CA . ALA A 1 262 ? -12.875 12.125 14.555 1 92.12 262 ALA A CA 1
ATOM 2042 C C . ALA A 1 262 ? -13.844 11.078 14.016 1 92.12 262 ALA A C 1
ATOM 2044 O O . ALA A 1 262 ? -14.383 11.219 12.914 1 92.12 262 ALA A O 1
ATOM 2045 N N . HIS A 1 263 ? -14.023 10.094 14.781 1 89.44 263 HIS A N 1
ATOM 2046 C CA . HIS A 1 263 ? -14.914 9.008 14.391 1 89.44 263 HIS A CA 1
ATOM 2047 C C . HIS A 1 263 ? -16.328 9.508 14.172 1 89.44 263 HIS A C 1
ATOM 2049 O O . HIS A 1 263 ? -16.953 9.203 13.141 1 89.44 263 HIS A O 1
ATOM 2055 N N . THR A 1 264 ? -16.797 10.25 15.102 1 87 264 THR A N 1
ATOM 2056 C CA . THR A 1 264 ? -18.141 10.789 15.008 1 87 264 THR A CA 1
ATOM 2057 C C . THR A 1 264 ? -18.25 11.789 13.852 1 87 264 THR A C 1
ATOM 2059 O O . THR A 1 264 ? -19.25 11.797 13.125 1 87 264 THR A O 1
ATOM 2062 N N . GLY A 1 265 ? -17.234 12.594 13.734 1 89.62 265 GLY A N 1
ATOM 2063 C CA . GLY A 1 265 ? -17.219 13.586 12.68 1 89.62 265 GLY A CA 1
ATOM 2064 C C . GLY A 1 265 ? -17.281 12.984 11.289 1 89.62 265 GLY A C 1
ATOM 2065 O O . GLY A 1 265 ? -18.047 13.43 10.438 1 89.62 265 GLY A O 1
ATOM 2066 N N . LEU A 1 266 ? -16.531 11.992 11.055 1 89.5 266 LEU A N 1
ATOM 2067 C CA . LEU A 1 266 ? -16.531 11.312 9.766 1 89.5 266 LEU A CA 1
ATOM 2068 C C . LEU A 1 266 ? -17.875 10.641 9.508 1 89.5 266 LEU A C 1
ATOM 2070 O O . LEU A 1 266 ? -18.312 10.539 8.359 1 89.5 266 LEU A O 1
ATOM 2074 N N . GLY A 1 267 ? -18.484 10.266 10.555 1 86 267 GLY A N 1
ATOM 2075 C CA . GLY A 1 267 ? -19.781 9.625 10.453 1 86 267 GLY A CA 1
ATOM 2076 C C . GLY A 1 267 ? -20.859 10.562 9.961 1 86 267 GLY A C 1
ATOM 2077 O O . GLY A 1 267 ? -21.875 10.117 9.414 1 86 267 GLY A O 1
ATOM 2078 N N . TYR A 1 268 ? -20.656 11.82 10.07 1 88.5 268 TYR A N 1
ATOM 2079 C CA . TYR A 1 268 ? -21.656 12.789 9.648 1 88.5 268 TYR A CA 1
ATOM 2080 C C . TYR A 1 268 ? -21.891 12.711 8.148 1 88.5 268 TYR A C 1
ATOM 2082 O O . TYR A 1 268 ? -22.984 13.047 7.66 1 88.5 268 TYR A O 1
ATOM 2090 N N . VAL A 1 269 ? -20.938 12.289 7.43 1 87.12 269 VAL A N 1
ATOM 2091 C CA . VAL A 1 269 ? -21.062 12.148 5.984 1 87.12 269 VAL A CA 1
ATOM 2092 C C . VAL A 1 269 ? -22.172 11.156 5.66 1 87.12 269 VAL A C 1
ATOM 2094 O O . VAL A 1 269 ? -22.844 11.273 4.625 1 87.12 269 VAL A O 1
ATOM 2097 N N . MET A 1 270 ? -22.422 10.281 6.559 1 81.5 270 MET A N 1
ATOM 2098 C CA . MET A 1 270 ? -23.422 9.25 6.32 1 81.5 270 MET A CA 1
ATOM 2099 C C . MET A 1 270 ? -24.781 9.664 6.875 1 81.5 270 MET A C 1
ATOM 2101 O O . MET A 1 270 ? -25.828 9.203 6.398 1 81.5 270 MET A O 1
ATOM 2105 N N . VAL A 1 271 ? -24.797 10.523 7.902 1 83.75 271 VAL A N 1
ATOM 2106 C CA . VAL A 1 271 ? -26.047 10.703 8.641 1 83.75 271 VAL A CA 1
ATOM 2107 C C . VAL A 1 271 ? -26.688 12.031 8.242 1 83.75 271 VAL A C 1
ATOM 2109 O O . VAL A 1 271 ? -27.906 12.18 8.312 1 83.75 271 VAL A O 1
ATOM 2112 N N . ASP A 1 272 ? -25.891 13.008 7.875 1 89.94 272 ASP A N 1
ATOM 2113 C CA . ASP A 1 272 ? -26.438 14.289 7.449 1 89.94 272 ASP A CA 1
ATOM 2114 C C . ASP A 1 272 ? -26.672 14.312 5.941 1 89.94 272 ASP A C 1
ATOM 2116 O O . ASP A 1 272 ? -25.734 14.156 5.156 1 89.94 272 ASP A O 1
ATOM 2120 N N . TYR A 1 273 ? -27.844 14.641 5.578 1 91.69 273 TYR A N 1
ATOM 2121 C CA . TYR A 1 273 ? -28.25 14.523 4.184 1 91.69 273 TYR A CA 1
ATOM 2122 C C . TYR A 1 273 ? -27.5 15.523 3.312 1 91.69 273 TYR A C 1
ATOM 2124 O O . TYR A 1 273 ? -27.031 15.188 2.223 1 91.69 273 TYR A O 1
ATOM 2132 N N . ASP A 1 274 ? -27.453 16.719 3.744 1 93.31 274 ASP A N 1
ATOM 2133 C CA . ASP A 1 274 ? -26.797 17.766 2.951 1 93.31 274 ASP A CA 1
ATOM 2134 C C . ASP A 1 274 ? -25.312 17.469 2.771 1 93.31 274 ASP A C 1
ATOM 2136 O O . ASP A 1 274 ? -24.797 17.547 1.656 1 93.31 274 ASP A O 1
ATOM 2140 N N . LEU A 1 275 ? -24.672 17.156 3.809 1 94.06 275 LEU A N 1
ATOM 2141 C CA . LEU A 1 275 ? -23.266 16.812 3.729 1 94.06 275 LEU A CA 1
ATOM 2142 C C . LEU A 1 275 ? -23.047 15.578 2.861 1 94.06 275 LEU A C 1
ATOM 2144 O O . LEU A 1 275 ? -22.078 15.508 2.098 1 94.06 275 LEU A O 1
ATOM 2148 N N . ARG A 1 276 ? -23.891 14.695 2.998 1 92.94 276 ARG A N 1
ATOM 2149 C CA . ARG A 1 276 ? -23.812 13.477 2.201 1 92.94 276 ARG A CA 1
ATOM 2150 C C . ARG A 1 276 ? -23.844 13.797 0.71 1 92.94 276 ARG A C 1
ATOM 2152 O O . ARG A 1 276 ? -23.062 13.219 -0.065 1 92.94 276 ARG A O 1
ATOM 2159 N N . GLN A 1 277 ? -24.703 14.664 0.358 1 94.81 277 GLN A N 1
ATOM 2160 C CA . GLN A 1 277 ? -24.797 15.039 -1.049 1 94.81 277 GLN A CA 1
ATOM 2161 C C . GLN A 1 277 ? -23.531 15.734 -1.523 1 94.81 277 GLN A C 1
ATOM 2163 O O . GLN A 1 277 ? -23.031 15.453 -2.615 1 94.81 277 GLN A O 1
ATOM 2168 N N . ILE A 1 278 ? -23.031 16.547 -0.705 1 96.38 278 ILE A N 1
ATOM 2169 C CA . ILE A 1 278 ? -21.797 17.266 -1.025 1 96.38 278 ILE A CA 1
ATOM 2170 C C . ILE A 1 278 ? -20.656 16.266 -1.22 1 96.38 278 ILE A C 1
ATOM 2172 O O . ILE A 1 278 ? -19.938 16.328 -2.217 1 96.38 278 ILE A O 1
ATOM 2176 N N . HIS A 1 279 ? -20.594 15.375 -0.343 1 96.56 279 HIS A N 1
ATOM 2177 C CA . HIS A 1 279 ? -19.5 14.406 -0.353 1 96.56 279 HIS A CA 1
ATOM 2178 C C . HIS A 1 279 ? -19.672 13.391 -1.483 1 96.56 279 HIS A C 1
ATOM 2180 O O . HIS A 1 279 ? -18.703 13.07 -2.182 1 96.56 279 HIS A O 1
ATOM 2186 N N . ASN A 1 280 ? -20.844 12.914 -1.665 1 94.88 280 ASN A N 1
ATOM 2187 C CA . ASN A 1 280 ? -21.109 11.93 -2.711 1 94.88 280 ASN A CA 1
ATOM 2188 C C . ASN A 1 280 ? -20.781 12.484 -4.094 1 94.88 280 ASN A C 1
ATOM 2190 O O . ASN A 1 280 ? -20.094 11.844 -4.883 1 94.88 280 ASN A O 1
ATOM 2194 N N . ASN A 1 281 ? -21.25 13.672 -4.316 1 96.5 281 ASN A N 1
ATOM 2195 C CA . ASN A 1 281 ? -21.109 14.281 -5.633 1 96.5 281 ASN A CA 1
ATOM 2196 C C . ASN A 1 281 ? -19.719 14.898 -5.812 1 96.5 281 ASN A C 1
ATOM 2198 O O . ASN A 1 281 ? -19.219 14.977 -6.934 1 96.5 281 ASN A O 1
ATOM 2202 N N . GLY A 1 282 ? -19.172 15.25 -4.73 1 97.81 282 GLY A N 1
ATOM 2203 C CA . GLY A 1 282 ? -17.922 15.984 -4.824 1 97.81 282 GLY A CA 1
ATOM 2204 C C . GLY A 1 282 ? -16.703 15.125 -4.57 1 97.81 282 GLY A C 1
ATOM 2205 O O . GLY A 1 282 ? -15.586 15.492 -4.945 1 97.81 282 GLY A O 1
ATOM 2206 N N . VAL A 1 283 ? -16.844 14.016 -3.912 1 97.81 283 VAL A N 1
ATOM 2207 C CA . VAL A 1 283 ? -15.672 13.227 -3.529 1 97.81 283 VAL A CA 1
ATOM 2208 C C . VAL A 1 283 ? -15.812 11.805 -4.062 1 97.81 283 VAL A C 1
ATOM 2210 O O . VAL A 1 283 ? -15.086 11.398 -4.977 1 97.81 283 VAL A O 1
ATOM 2213 N N . LEU A 1 284 ? -16.844 11.062 -3.682 1 96 284 LEU A N 1
ATOM 2214 C CA . LEU A 1 284 ? -16.953 9.633 -3.973 1 96 284 LEU A CA 1
ATOM 2215 C C . LEU A 1 284 ? -17.062 9.391 -5.473 1 96 284 LEU A C 1
ATOM 2217 O O . LEU A 1 284 ? -16.516 8.43 -5.996 1 96 284 LEU A O 1
ATOM 2221 N N . GLN A 1 285 ? -17.734 10.219 -6.148 1 97 285 GLN A N 1
ATOM 2222 C CA . GLN A 1 285 ? -17.984 10.039 -7.578 1 97 285 GLN A CA 1
ATOM 2223 C C . GLN A 1 285 ? -16.688 10.18 -8.383 1 97 285 GLN A C 1
ATOM 2225 O O . GLN A 1 285 ? -16.641 9.797 -9.555 1 97 285 GLN A O 1
ATOM 2230 N N . HIS A 1 286 ? -15.664 10.633 -7.758 1 98.12 286 HIS A N 1
ATOM 2231 C CA . HIS A 1 286 ? -14.438 10.938 -8.477 1 98.12 286 HIS A CA 1
ATOM 2232 C C . HIS A 1 286 ? -13.344 9.922 -8.164 1 98.12 286 HIS A C 1
ATOM 2234 O O . HIS A 1 286 ? -12.195 10.094 -8.562 1 98.12 286 HIS A O 1
ATOM 2240 N N . LEU A 1 287 ? -13.656 8.836 -7.523 1 97.19 287 LEU A N 1
ATOM 2241 C CA . LEU A 1 287 ? -12.594 7.996 -6.977 1 97.19 287 LEU A CA 1
ATOM 2242 C C . LEU A 1 287 ? -12.445 6.715 -7.785 1 97.19 287 LEU A C 1
ATOM 2244 O O . LEU A 1 287 ? -13.445 6.113 -8.188 1 97.19 287 LEU A O 1
ATOM 2248 N N . ASP A 1 288 ? -11.172 6.352 -7.957 1 96.5 288 ASP A N 1
ATOM 2249 C CA . ASP A 1 288 ? -10.812 5.008 -8.398 1 96.5 288 ASP A CA 1
ATOM 2250 C C . ASP A 1 288 ? -10.68 4.059 -7.207 1 96.5 288 ASP A C 1
ATOM 2252 O O . ASP A 1 288 ? -10.984 2.867 -7.32 1 96.5 288 ASP A O 1
ATOM 2256 N N . LYS A 1 289 ? -10.195 4.574 -6.105 1 94.5 289 LYS A N 1
ATOM 2257 C CA . LYS A 1 289 ? -9.875 3.777 -4.926 1 94.5 289 LYS A CA 1
ATOM 2258 C C . LYS A 1 289 ? -10.023 4.602 -3.648 1 94.5 289 LYS A C 1
ATOM 2260 O O . LYS A 1 289 ? -9.602 5.758 -3.598 1 94.5 289 LYS A O 1
ATOM 2265 N N . GLY A 1 290 ? -10.531 3.871 -2.645 1 90.5 290 GLY A N 1
ATOM 2266 C CA . GLY A 1 290 ? -10.711 4.531 -1.362 1 90.5 290 GLY A CA 1
ATOM 2267 C C . GLY A 1 290 ? -12.125 5.051 -1.152 1 90.5 290 GLY A C 1
ATOM 2268 O O . GLY A 1 290 ? -13.055 4.609 -1.824 1 90.5 290 GLY A O 1
ATOM 2269 N N . PRO A 1 291 ? -12.25 5.852 -0.214 1 91.56 291 PRO A N 1
ATOM 2270 C CA . PRO A 1 291 ? -11.234 6.367 0.706 1 91.56 291 PRO A CA 1
ATOM 2271 C C . PRO A 1 291 ? -10.891 5.375 1.815 1 91.56 291 PRO A C 1
ATOM 2273 O O . PRO A 1 291 ? -11.703 4.508 2.15 1 91.56 291 PRO A O 1
ATOM 2276 N N . TYR A 1 292 ? -9.664 5.457 2.348 1 91.81 292 TYR A N 1
ATOM 2277 C CA . TYR A 1 292 ? -9.195 4.73 3.521 1 91.81 292 TYR A CA 1
ATOM 2278 C C . TYR A 1 292 ? -8.656 5.688 4.578 1 91.81 292 TYR A C 1
ATOM 2280 O O . TYR A 1 292 ? -7.773 6.5 4.293 1 91.81 292 TYR A O 1
ATOM 2288 N N . TYR A 1 293 ? -9.172 5.602 5.82 1 93.5 293 TYR A N 1
ATOM 2289 C CA . TYR A 1 293 ? -8.805 6.559 6.859 1 93.5 293 TYR A CA 1
ATOM 2290 C C . TYR A 1 293 ? -8.031 5.875 7.98 1 93.5 293 TYR A C 1
ATOM 2292 O O . TYR A 1 293 ? -8.5 4.895 8.562 1 93.5 293 TYR A O 1
ATOM 2300 N N . MET A 1 294 ? -6.938 6.426 8.32 1 95.06 294 MET A N 1
ATOM 2301 C CA . MET A 1 294 ? -6.129 6.008 9.461 1 95.06 294 MET A CA 1
ATOM 2302 C C . MET A 1 294 ? -6.098 7.094 10.531 1 95.06 294 MET A C 1
ATOM 2304 O O . MET A 1 294 ? -6.117 8.281 10.211 1 95.06 294 MET A O 1
ATOM 2308 N N . PHE A 1 295 ? -6.023 6.684 11.727 1 95.5 295 PHE A N 1
ATOM 2309 C CA . PHE A 1 295 ? -5.855 7.602 12.844 1 95.5 295 PHE A CA 1
ATOM 2310 C C . PHE A 1 295 ? -4.406 7.625 13.32 1 95.5 295 PHE A C 1
ATOM 2312 O O . PHE A 1 295 ? -3.756 6.578 13.391 1 95.5 295 PHE A O 1
ATOM 2319 N N . PHE A 1 296 ? -3.957 8.844 13.625 1 96.81 296 PHE A N 1
ATOM 2320 C CA . PHE A 1 296 ? -2.596 9.031 14.109 1 96.81 296 PHE A CA 1
ATOM 2321 C C . PHE A 1 296 ? -2.582 9.914 15.352 1 96.81 296 PHE A C 1
ATOM 2323 O O . PHE A 1 296 ? -3.492 10.727 15.555 1 96.81 296 PHE A O 1
ATOM 2330 N N . ALA A 1 297 ? -1.558 9.742 16.141 1 93.81 297 ALA A N 1
ATOM 2331 C CA . ALA A 1 297 ? -1.193 10.664 17.219 1 93.81 297 ALA A CA 1
ATOM 2332 C C . ALA A 1 297 ? 0.155 11.32 16.938 1 93.81 297 ALA A C 1
ATOM 2334 O O . ALA A 1 297 ? 1.081 10.672 16.453 1 93.81 297 ALA A O 1
ATOM 2335 N N . PRO A 1 298 ? 0.208 12.578 17.172 1 91.5 298 PRO A N 1
ATOM 2336 C CA . PRO A 1 298 ? 1.521 13.211 17.047 1 91.5 298 PRO A CA 1
ATOM 2337 C C . PRO A 1 298 ? 2.492 12.781 18.156 1 91.5 298 PRO A C 1
ATOM 2339 O O . PRO A 1 298 ? 2.102 12.656 19.312 1 91.5 298 PRO A O 1
ATOM 2342 N N . MET A 1 299 ? 3.732 12.578 17.781 1 85.31 299 MET A N 1
ATOM 2343 C CA . MET A 1 299 ? 4.777 12.211 18.719 1 85.31 299 MET A CA 1
ATOM 2344 C C . MET A 1 299 ? 5.715 13.383 18.984 1 85.31 299 MET A C 1
ATOM 2346 O O . MET A 1 299 ? 6.098 13.633 20.125 1 85.31 299 MET A O 1
ATOM 2350 N N . MET A 1 300 ? 6.191 13.992 17.953 1 81.94 300 MET A N 1
ATOM 2351 C CA . MET A 1 300 ? 7.051 15.18 17.953 1 81.94 300 MET A CA 1
ATOM 2352 C C . MET A 1 300 ? 6.656 16.141 16.828 1 81.94 300 MET A C 1
ATOM 2354 O O . MET A 1 300 ? 6.312 15.703 15.727 1 81.94 300 MET A O 1
ATOM 2358 N N . GLU A 1 301 ? 6.711 17.453 17.234 1 84.94 301 GLU A N 1
ATOM 2359 C CA . GLU A 1 301 ? 6.324 18.375 16.156 1 84.94 301 GLU A CA 1
ATOM 2360 C C . GLU A 1 301 ? 6.938 19.766 16.375 1 84.94 301 GLU A C 1
ATOM 2362 O O . GLU A 1 301 ? 7.223 20.156 17.5 1 84.94 301 GLU A O 1
ATOM 2367 N N . GLN A 1 302 ? 7.293 20.312 15.359 1 81.81 302 GLN A N 1
ATOM 2368 C CA . GLN A 1 302 ? 7.57 21.734 15.203 1 81.81 302 GLN A CA 1
ATOM 2369 C C . GLN A 1 302 ? 6.641 22.359 14.18 1 81.81 302 GLN A C 1
ATOM 2371 O O . GLN A 1 302 ? 6.941 22.375 12.984 1 81.81 302 GLN A O 1
ATOM 2376 N N . GLY A 1 303 ? 5.59 22.906 14.633 1 80.12 303 GLY A N 1
ATOM 2377 C CA . GLY A 1 303 ? 4.461 23.281 13.805 1 80.12 303 GLY A CA 1
ATOM 2378 C C . GLY A 1 303 ? 4.543 24.703 13.281 1 80.12 303 GLY A C 1
ATOM 2379 O O . GLY A 1 303 ? 3.588 25.219 12.695 1 80.12 303 GLY A O 1
ATOM 2380 N N . MET A 1 304 ? 5.645 25.391 13.336 1 81.56 304 MET A N 1
ATOM 2381 C CA . MET A 1 304 ? 5.77 26.781 12.93 1 81.56 304 MET A CA 1
ATOM 2382 C C . MET A 1 304 ? 5.621 26.938 11.422 1 81.56 304 MET A C 1
ATOM 2384 O O . MET A 1 304 ? 5.336 28.031 10.922 1 81.56 304 MET A O 1
ATOM 2388 N N . TRP A 1 305 ? 5.84 25.828 10.766 1 89.5 305 TRP A N 1
ATOM 2389 C CA . TRP A 1 305 ? 5.723 25.844 9.305 1 89.5 305 TRP A CA 1
ATOM 2390 C C . TRP A 1 305 ? 4.305 26.219 8.883 1 89.5 305 TRP A C 1
ATOM 2392 O O . TRP A 1 305 ? 4.094 26.734 7.777 1 89.5 305 TRP A O 1
ATOM 2402 N N . ARG A 1 306 ? 3.357 26.031 9.688 1 90.06 306 ARG A N 1
ATOM 2403 C CA . ARG A 1 306 ? 1.967 26.328 9.367 1 90.06 306 ARG A CA 1
ATOM 2404 C C . ARG A 1 306 ? 1.773 27.812 9.094 1 90.06 306 ARG A C 1
ATOM 2406 O O . ARG A 1 306 ? 0.875 28.203 8.352 1 90.06 306 ARG A O 1
ATOM 2413 N N . LYS A 1 307 ? 2.607 28.609 9.664 1 85.88 307 LYS A N 1
ATOM 2414 C CA . LYS A 1 307 ? 2.535 30.047 9.477 1 85.88 307 LYS A CA 1
ATOM 2415 C C . LYS A 1 307 ? 2.99 30.453 8.078 1 85.88 307 LYS A C 1
ATOM 2417 O O . LYS A 1 307 ? 2.709 31.562 7.617 1 85.88 307 LYS A O 1
ATOM 2422 N N . LYS A 1 308 ? 3.635 29.609 7.5 1 86.5 308 LYS A N 1
ATOM 2423 C CA . LYS A 1 308 ? 4.207 29.922 6.191 1 86.5 308 LYS A CA 1
ATOM 2424 C C . LYS A 1 308 ? 3.23 29.578 5.07 1 86.5 308 LYS A C 1
ATOM 2426 O O . LYS A 1 308 ? 3.498 29.859 3.898 1 86.5 308 LYS A O 1
ATOM 2431 N N . LEU A 1 309 ? 2.162 28.984 5.434 1 87.75 309 LEU A N 1
ATOM 2432 C CA . LEU A 1 309 ? 1.168 28.625 4.426 1 87.75 309 LEU A CA 1
ATOM 2433 C C . LEU A 1 309 ? 0.367 29.844 3.99 1 87.75 309 LEU A C 1
ATOM 2435 O O . LEU A 1 309 ? -0.03 30.656 4.824 1 87.75 309 LEU A O 1
ATOM 2439 N N . MET A 1 310 ? 0.264 30.031 2.643 1 79.12 310 MET A N 1
ATOM 2440 C CA . MET A 1 310 ? -0.413 31.203 2.086 1 79.12 310 MET A CA 1
ATOM 2441 C C . MET A 1 310 ? -1.732 30.797 1.433 1 79.12 310 MET A C 1
ATOM 2443 O O . MET A 1 310 ? -1.756 30.391 0.272 1 79.12 310 MET A O 1
ATOM 2447 N N . PHE A 1 311 ? -2.736 30.531 2.207 1 76.25 311 PHE A N 1
ATOM 2448 C CA . PHE A 1 311 ? -4.051 30.266 1.642 1 76.25 311 PHE A CA 1
ATOM 2449 C C . PHE A 1 311 ? -5.074 31.266 2.145 1 76.25 311 PHE A C 1
ATOM 2451 O O . PHE A 1 311 ? -4.938 31.812 3.246 1 76.25 311 PHE A O 1
ATOM 2458 N N . MET B 1 1 ? -3.277 -9.914 -28.094 1 41.97 1 MET B N 1
ATOM 2459 C CA . MET B 1 1 ? -3.576 -10.141 -26.672 1 41.97 1 MET B CA 1
ATOM 2460 C C . MET B 1 1 ? -3.01 -11.469 -26.203 1 41.97 1 MET B C 1
ATOM 2462 O O . MET B 1 1 ? -2.949 -12.43 -26.984 1 41.97 1 MET B O 1
ATOM 2466 N N . SER B 1 2 ? -2.225 -11.484 -25.188 1 57.69 2 SER B N 1
ATOM 2467 C CA . SER B 1 2 ? -1.595 -12.719 -24.75 1 57.69 2 SER B CA 1
ATOM 2468 C C . SER B 1 2 ? -2.613 -13.852 -24.625 1 57.69 2 SER B C 1
ATOM 2470 O O . SER B 1 2 ? -3.777 -13.609 -24.297 1 57.69 2 SER B O 1
ATOM 2472 N N . LYS B 1 3 ? -2.385 -14.859 -25.25 1 77.69 3 LYS B N 1
ATOM 2473 C CA . LYS B 1 3 ? -3.197 -16.078 -25.219 1 77.69 3 LYS B CA 1
ATOM 2474 C C . LYS B 1 3 ? -3.236 -16.672 -23.828 1 77.69 3 LYS B C 1
ATOM 2476 O O . LYS B 1 3 ? -4.051 -17.562 -23.547 1 77.69 3 LYS B O 1
ATOM 2481 N N . ASN B 1 4 ? -2.551 -16.109 -23 1 86.69 4 ASN B N 1
ATOM 2482 C CA . ASN B 1 4 ? -2.518 -16.625 -21.641 1 86.69 4 ASN B CA 1
ATOM 2483 C C . ASN B 1 4 ? -3.646 -16.047 -20.797 1 86.69 4 ASN B C 1
ATOM 2485 O O . ASN B 1 4 ? -4.129 -14.953 -21.062 1 86.69 4 ASN B O 1
ATOM 2489 N N . PRO B 1 5 ? -4.062 -16.859 -19.875 1 94.69 5 PRO B N 1
ATOM 2490 C CA . PRO B 1 5 ? -5.055 -16.359 -18.922 1 94.69 5 PRO B CA 1
ATOM 2491 C C . PRO B 1 5 ? -4.555 -15.141 -18.141 1 94.69 5 PRO B C 1
ATOM 2493 O O . PRO B 1 5 ? -3.367 -14.82 -18.188 1 94.69 5 PRO B O 1
ATOM 2496 N N . ILE B 1 6 ? -5.508 -14.414 -17.562 1 96.81 6 ILE B N 1
ATOM 2497 C CA . ILE B 1 6 ? -5.16 -13.328 -16.656 1 96.81 6 ILE B CA 1
ATOM 2498 C C . ILE B 1 6 ? -5.391 -13.766 -15.211 1 96.81 6 ILE B C 1
ATOM 2500 O O . ILE B 1 6 ? -6.152 -14.703 -14.953 1 96.81 6 ILE B O 1
ATOM 2504 N N . ILE B 1 7 ? -4.758 -13.133 -14.336 1 97.94 7 ILE B N 1
ATOM 2505 C CA . ILE B 1 7 ? -4.945 -13.391 -12.906 1 97.94 7 ILE B CA 1
ATOM 2506 C C . ILE B 1 7 ? -5.531 -12.156 -12.234 1 97.94 7 ILE B C 1
ATOM 2508 O O . ILE B 1 7 ? -5.035 -11.047 -12.422 1 97.94 7 ILE B O 1
ATOM 2512 N N . ALA B 1 8 ? -6.594 -12.305 -11.562 1 98.44 8 ALA B N 1
ATOM 2513 C CA . ALA B 1 8 ? -7.105 -11.305 -10.633 1 98.44 8 ALA B CA 1
ATOM 2514 C C . ALA B 1 8 ? -6.738 -11.656 -9.195 1 98.44 8 ALA B C 1
ATOM 2516 O O . ALA B 1 8 ? -7.039 -12.75 -8.719 1 98.44 8 ALA B O 1
ATOM 2517 N N . ILE B 1 9 ? -6.074 -10.758 -8.531 1 98.38 9 ILE B N 1
ATOM 2518 C CA . ILE B 1 9 ? -5.715 -10.984 -7.137 1 98.38 9 ILE B CA 1
ATOM 2519 C C . ILE B 1 9 ? -6.512 -10.047 -6.238 1 98.38 9 ILE B C 1
ATOM 2521 O O . ILE B 1 9 ? -6.348 -8.828 -6.305 1 98.38 9 ILE B 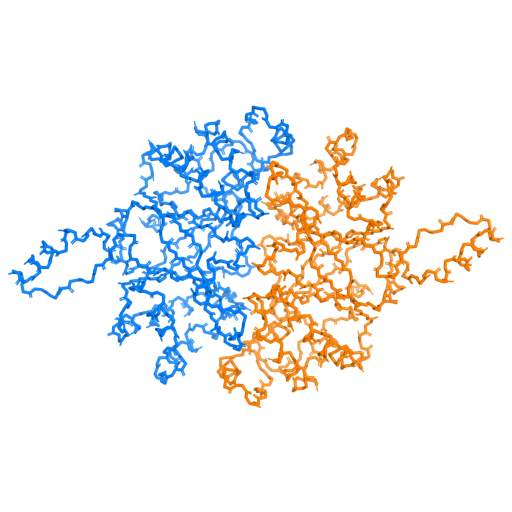O 1
ATOM 2525 N N . ASN B 1 10 ? -7.375 -10.617 -5.449 1 96.62 10 ASN B N 1
ATOM 2526 C CA . ASN B 1 10 ? -8.008 -9.852 -4.383 1 96.62 10 ASN B CA 1
ATOM 2527 C C . ASN B 1 10 ? -7.086 -9.719 -3.172 1 96.62 10 ASN B C 1
ATOM 2529 O O . ASN B 1 10 ? -6.758 -10.711 -2.521 1 96.62 10 ASN B O 1
ATOM 2533 N N . GLN B 1 11 ? -6.68 -8.547 -2.902 1 97 11 GLN B N 1
ATOM 2534 C CA . GLN B 1 11 ? -5.734 -8.258 -1.83 1 97 11 GLN B CA 1
ATOM 2535 C C . GLN B 1 11 ? -6.43 -7.602 -0.643 1 97 11 GLN B C 1
ATOM 2537 O O . GLN B 1 11 ? -7.102 -6.578 -0.799 1 97 11 GLN B O 1
ATOM 2542 N N . ALA B 1 12 ? -6.238 -8.195 0.509 1 93.88 12 ALA B N 1
ATOM 2543 C CA . ALA B 1 12 ? -6.805 -7.641 1.735 1 93.88 12 ALA B CA 1
ATOM 2544 C C . ALA B 1 12 ? -5.902 -7.922 2.934 1 93.88 12 ALA B C 1
ATOM 2546 O O . ALA B 1 12 ? -5.059 -8.82 2.887 1 93.88 12 ALA B O 1
ATOM 2547 N N . LYS B 1 13 ? -5.988 -7.086 3.898 1 94.31 13 LYS B N 1
ATOM 2548 C CA . LYS B 1 13 ? -5.418 -7.359 5.215 1 94.31 13 LYS B CA 1
ATOM 2549 C C . LYS B 1 13 ? -6.508 -7.527 6.266 1 94.31 13 LYS B C 1
ATOM 2551 O O . LYS B 1 13 ? -7.379 -6.664 6.406 1 94.31 13 LYS B O 1
ATOM 2556 N N . ILE B 1 14 ? -6.449 -8.609 6.949 1 93.12 14 ILE B N 1
ATOM 2557 C CA . ILE B 1 14 ? -7.547 -8.961 7.848 1 93.12 14 ILE B CA 1
ATOM 2558 C C . ILE B 1 14 ? -7.031 -9.047 9.281 1 93.12 14 ILE B C 1
ATOM 2560 O O . ILE B 1 14 ? -5.836 -9.258 9.508 1 93.12 14 ILE B O 1
ATOM 2564 N N . PHE B 1 15 ? -7.914 -8.883 10.195 1 93.44 15 PHE B N 1
ATOM 2565 C CA . PHE B 1 15 ? -7.582 -9.031 11.602 1 93.44 15 PHE B CA 1
ATOM 2566 C C . PHE B 1 15 ? -7.094 -10.445 11.898 1 93.44 15 PHE B C 1
ATOM 2568 O O . PHE B 1 15 ? -7.773 -11.422 11.586 1 93.44 15 PHE B O 1
ATOM 2575 N N . ASN B 1 16 ? -5.949 -10.523 12.484 1 94.12 16 ASN B N 1
ATOM 2576 C CA . ASN B 1 16 ? -5.32 -11.805 12.758 1 94.12 16 ASN B CA 1
ATOM 2577 C C . ASN B 1 16 ? -5.82 -12.406 14.07 1 94.12 16 ASN B C 1
ATOM 2579 O O . ASN B 1 16 ? -5.148 -12.312 15.102 1 94.12 16 ASN B O 1
ATOM 2583 N N . ARG B 1 17 ? -6.918 -13.055 14.023 1 92.12 17 ARG B N 1
ATOM 2584 C CA . ARG B 1 17 ? -7.531 -13.703 15.18 1 92.12 17 ARG B CA 1
ATOM 2585 C C . ARG B 1 17 ? -8.266 -14.977 14.758 1 92.12 17 ARG B C 1
ATOM 2587 O O . ARG B 1 17 ? -8.648 -15.117 13.594 1 92.12 17 ARG B O 1
ATOM 2594 N N . PRO B 1 18 ? -8.5 -15.891 15.602 1 91.31 18 PRO B N 1
ATOM 2595 C CA . PRO B 1 18 ? -9.125 -17.172 15.266 1 91.31 18 PRO B CA 1
ATOM 2596 C C . PRO B 1 18 ? -10.484 -17 14.594 1 91.31 18 PRO B C 1
ATOM 2598 O O . PRO B 1 18 ? -10.812 -17.75 13.672 1 91.31 18 PRO B O 1
ATOM 2601 N N . GLU B 1 19 ? -11.219 -16.031 14.984 1 89.31 19 GLU B N 1
ATOM 2602 C CA . GLU B 1 19 ? -12.547 -15.812 14.438 1 89.31 19 GLU B CA 1
ATOM 2603 C C . GLU B 1 19 ? -12.484 -15.492 12.945 1 89.31 19 GLU B C 1
ATOM 2605 O O . GLU B 1 19 ? -13.367 -15.891 12.18 1 89.31 19 GLU B O 1
ATOM 2610 N N . SER B 1 20 ? -11.484 -14.789 12.586 1 90.56 20 SER B N 1
ATOM 2611 C CA . SER B 1 20 ? -11.32 -14.469 11.172 1 90.56 20 SER B CA 1
ATOM 2612 C C . SER B 1 20 ? -11.125 -15.727 10.336 1 90.56 20 SER B C 1
ATOM 2614 O O . SER B 1 20 ? -11.703 -15.859 9.258 1 90.56 20 SER B O 1
ATOM 2616 N N . TYR B 1 21 ? -10.391 -16.672 10.82 1 88.25 21 TYR B N 1
ATOM 2617 C CA . TYR B 1 21 ? -10.141 -17.938 10.125 1 88.25 21 TYR B CA 1
ATOM 2618 C C . TYR B 1 21 ? -11.406 -18.766 10.023 1 88.25 21 TYR B C 1
ATOM 2620 O O . TYR B 1 21 ? -11.68 -19.391 8.992 1 88.25 21 TYR B O 1
ATOM 2628 N N . GLU B 1 22 ? -12.102 -18.734 11.055 1 88.5 22 GLU B N 1
ATOM 2629 C CA . GLU B 1 22 ? -13.367 -19.453 11.055 1 88.5 22 GLU B CA 1
ATOM 2630 C C . GLU B 1 22 ? -14.32 -18.906 9.992 1 88.5 22 GLU B C 1
ATOM 2632 O O . GLU B 1 22 ? -14.953 -19.656 9.266 1 88.5 22 GLU B O 1
ATOM 2637 N N . ILE B 1 23 ? -14.336 -17.641 9.93 1 88.19 23 ILE B N 1
ATOM 2638 C CA . ILE B 1 23 ? -15.195 -16.984 8.953 1 88.19 23 ILE B CA 1
ATOM 2639 C C . ILE B 1 23 ? -14.742 -17.344 7.543 1 88.19 23 ILE B C 1
ATOM 2641 O O . ILE B 1 23 ? -15.562 -17.688 6.688 1 88.19 23 ILE B O 1
ATOM 2645 N N . MET B 1 24 ? -13.492 -17.359 7.293 1 85.25 24 MET B N 1
ATOM 2646 C CA . MET B 1 24 ? -12.945 -17.688 5.98 1 85.25 24 MET B CA 1
ATOM 2647 C C . MET B 1 24 ? -13.305 -19.125 5.594 1 85.25 24 MET B C 1
ATOM 2649 O O . MET B 1 24 ? -13.641 -19.391 4.438 1 85.25 24 MET B O 1
ATOM 2653 N N . MET B 1 25 ? -13.258 -19.938 6.555 1 84.5 25 MET B N 1
ATOM 2654 C CA . MET B 1 25 ? -13.539 -21.359 6.293 1 84.5 25 MET B CA 1
ATOM 2655 C C . MET B 1 25 ? -15.023 -21.578 6.02 1 84.5 25 MET B C 1
ATOM 2657 O O . MET B 1 25 ? -15.391 -22.5 5.293 1 84.5 25 MET B O 1
ATOM 2661 N N . LYS B 1 26 ? -15.797 -20.703 6.547 1 84 26 LYS B N 1
ATOM 2662 C CA . LYS B 1 26 ? -17.234 -20.812 6.352 1 84 26 LYS B CA 1
ATOM 2663 C C . LYS B 1 26 ? -17.656 -20.172 5.031 1 84 26 LYS B C 1
ATOM 2665 O O . LYS B 1 26 ? -18.516 -20.719 4.324 1 84 26 LYS B O 1
ATOM 2670 N N . VAL B 1 27 ? -17.078 -19.109 4.707 1 85.94 27 VAL B N 1
ATOM 2671 C CA . VAL B 1 27 ? -17.516 -18.312 3.572 1 85.94 27 VAL B CA 1
ATOM 2672 C C . VAL B 1 27 ? -16.719 -18.688 2.326 1 85.94 27 VAL B C 1
ATOM 2674 O O . VAL B 1 27 ? -17.25 -18.688 1.214 1 85.94 27 VAL B O 1
ATOM 2677 N N . GLY B 1 28 ? -15.508 -19.062 2.482 1 82.88 28 GLY B N 1
ATOM 2678 C CA . GLY B 1 28 ? -14.57 -19.312 1.4 1 82.88 28 GLY B CA 1
ATOM 2679 C C . GLY B 1 28 ? -15.086 -20.312 0.384 1 82.88 28 GLY B C 1
ATOM 2680 O O . GLY B 1 28 ? -15.156 -20.016 -0.809 1 82.88 28 GLY B O 1
ATOM 2681 N N . PRO B 1 29 ? -15.5 -21.422 0.853 1 82.44 29 PRO B N 1
ATOM 2682 C CA . PRO B 1 29 ? -15.984 -22.438 -0.082 1 82.44 29 PRO B CA 1
ATOM 2683 C C . PRO B 1 29 ? -17.188 -21.953 -0.889 1 82.44 29 PRO B C 1
ATOM 2685 O O . PRO B 1 29 ? -17.328 -22.312 -2.064 1 82.44 29 PRO B O 1
ATOM 2688 N N . LYS B 1 30 ? -18.016 -21.203 -0.309 1 85.19 30 LYS B N 1
ATOM 2689 C CA . LYS B 1 30 ? -19.203 -20.688 -1.005 1 85.19 30 LYS B CA 1
ATOM 2690 C C . LYS B 1 30 ? -18.797 -19.734 -2.119 1 85.19 30 LYS B C 1
ATOM 2692 O O . LYS B 1 30 ? -19.359 -19.766 -3.213 1 85.19 30 LYS B O 1
ATOM 2697 N N . VAL B 1 31 ? -17.891 -18.891 -1.816 1 86.06 31 VAL B N 1
ATOM 2698 C CA . VAL B 1 31 ? -17.391 -17.953 -2.814 1 86.06 31 VAL B CA 1
ATOM 2699 C C . VAL B 1 31 ? -16.719 -18.719 -3.951 1 86.06 31 VAL B C 1
ATOM 2701 O O . VAL B 1 31 ? -16.891 -18.391 -5.125 1 86.06 31 VAL B O 1
ATOM 2704 N N . CYS B 1 32 ? -15.977 -19.719 -3.594 1 82.62 32 CYS B N 1
ATOM 2705 C CA . CYS B 1 32 ? -15.273 -20.516 -4.582 1 82.62 32 CYS B CA 1
ATOM 2706 C C . CYS B 1 32 ? -16.25 -21.188 -5.535 1 82.62 32 CYS B C 1
ATOM 2708 O O . CYS B 1 32 ? -16.078 -21.156 -6.754 1 82.62 32 CYS B O 1
ATOM 2710 N N . ILE B 1 33 ? -17.297 -21.75 -4.984 1 85.44 33 ILE B N 1
ATOM 2711 C CA . ILE B 1 33 ? -18.281 -22.453 -5.785 1 85.44 33 ILE B CA 1
ATOM 2712 C C . ILE B 1 33 ? -19.016 -21.484 -6.707 1 85.44 33 ILE B C 1
ATOM 2714 O O . ILE B 1 33 ? -19.219 -21.766 -7.887 1 85.44 33 ILE B O 1
ATOM 2718 N N . THR B 1 34 ? -19.328 -20.359 -6.188 1 88.75 34 THR B N 1
ATOM 2719 C CA . THR B 1 34 ? -20 -19.344 -6.98 1 88.75 34 THR B CA 1
ATOM 2720 C C . THR B 1 34 ? -19.141 -18.906 -8.156 1 88.75 34 THR B C 1
ATOM 2722 O O . THR B 1 34 ? -19.609 -18.797 -9.289 1 88.75 34 THR B O 1
ATOM 2725 N N . THR B 1 35 ? -17.875 -18.656 -7.895 1 90.62 35 THR B N 1
ATOM 2726 C CA . THR B 1 35 ? -16.938 -18.203 -8.906 1 90.62 35 THR B CA 1
ATOM 2727 C C . THR B 1 35 ? -16.656 -19.312 -9.93 1 90.62 35 THR B C 1
ATOM 2729 O O . THR B 1 35 ? -16.594 -19.047 -11.133 1 90.62 35 THR B O 1
ATOM 2732 N N . ALA B 1 36 ? -16.641 -20.516 -9.477 1 88.31 36 ALA B N 1
ATOM 2733 C CA . ALA B 1 36 ? -16.266 -21.656 -10.305 1 88.31 36 ALA B CA 1
ATOM 2734 C C . ALA B 1 36 ? -17.375 -22 -11.305 1 88.31 36 ALA B C 1
ATOM 2736 O O . ALA B 1 36 ? -17.141 -22.734 -12.266 1 88.31 36 ALA B O 1
ATOM 2737 N N . ASN B 1 37 ? -18.5 -21.453 -11.078 1 89.62 37 ASN B N 1
ATOM 2738 C CA . ASN B 1 37 ? -19.625 -21.75 -11.961 1 89.62 37 ASN B CA 1
ATOM 2739 C C . ASN B 1 37 ? -19.516 -20.984 -13.273 1 89.62 37 ASN B C 1
ATOM 2741 O O . ASN B 1 37 ? -20.234 -21.297 -14.242 1 89.62 37 ASN B O 1
ATOM 2745 N N . HIS B 1 38 ? -18.734 -20.047 -13.344 1 94.38 38 HIS B N 1
ATOM 2746 C CA . HIS B 1 38 ? -18.547 -19.297 -14.578 1 94.38 38 HIS B CA 1
ATOM 2747 C C . HIS B 1 38 ? -17.578 -20.016 -15.516 1 94.38 38 HIS B C 1
ATOM 2749 O O . HIS B 1 38 ? -16.484 -20.422 -15.102 1 94.38 38 HIS B O 1
ATOM 2755 N N . PRO B 1 39 ? -17.906 -20.141 -16.734 1 94.19 39 PRO B N 1
ATOM 2756 C CA . PRO B 1 39 ? -17.078 -20.922 -17.656 1 94.19 39 PRO B CA 1
ATOM 2757 C C . PRO B 1 39 ? -15.711 -20.281 -17.922 1 94.19 39 PRO B C 1
ATOM 2759 O O . PRO B 1 39 ? -14.781 -20.969 -18.344 1 94.19 39 PRO B O 1
ATOM 2762 N N . GLY B 1 40 ? -15.633 -19.016 -17.719 1 95.38 40 GLY B N 1
ATOM 2763 C CA . GLY B 1 40 ? -14.359 -18.344 -17.906 1 95.38 40 GLY B CA 1
ATOM 2764 C C . GLY B 1 40 ? -13.414 -18.484 -16.734 1 95.38 40 GLY B C 1
ATOM 2765 O O . GLY B 1 40 ? -12.266 -18.047 -16.797 1 95.38 40 GLY B O 1
ATOM 2766 N N . PHE B 1 41 ? -13.859 -19.094 -15.711 1 95.38 41 PHE B N 1
ATOM 2767 C CA . PHE B 1 41 ? -13.039 -19.328 -14.531 1 95.38 41 PHE B CA 1
ATOM 2768 C C . PHE B 1 41 ? -12.133 -20.531 -14.742 1 95.38 41 PHE B C 1
ATOM 2770 O O . PHE B 1 41 ? -12.594 -21.609 -15.148 1 95.38 41 PHE B O 1
ATOM 2777 N N . LEU B 1 42 ? -10.82 -20.359 -14.375 1 94.56 42 LEU B N 1
ATOM 2778 C CA . LEU B 1 42 ? -9.875 -21.406 -14.711 1 94.56 42 LEU B CA 1
ATOM 2779 C C . LEU B 1 42 ? -9.242 -22 -13.453 1 94.56 42 LEU B C 1
ATOM 2781 O O . LEU B 1 42 ? -8.656 -23.078 -13.5 1 94.56 42 LEU B O 1
ATOM 2785 N N . GLY B 1 43 ? -9.305 -21.344 -12.32 1 92.94 43 GLY B N 1
ATOM 2786 C CA . GLY B 1 43 ? -8.734 -21.859 -11.078 1 92.94 43 GLY B CA 1
ATOM 2787 C C . GLY B 1 43 ? -8.484 -20.766 -10.047 1 92.94 43 GLY B C 1
ATOM 2788 O O . GLY B 1 43 ? -8.82 -19.594 -10.273 1 92.94 43 GLY B O 1
ATOM 2789 N N . PHE B 1 44 ? -7.996 -21.156 -8.891 1 91.69 44 PHE B N 1
ATOM 2790 C CA . PHE B 1 44 ? -7.77 -20.188 -7.832 1 91.69 44 PHE B CA 1
ATOM 2791 C C . PHE B 1 44 ? -6.695 -20.672 -6.871 1 91.69 44 PHE B C 1
ATOM 2793 O O . PHE B 1 44 ? -6.367 -21.859 -6.848 1 91.69 44 PHE B O 1
ATOM 2800 N N . GLU B 1 45 ? -6.105 -19.781 -6.168 1 91.81 45 GLU B N 1
ATOM 2801 C CA . GLU B 1 45 ? -5.203 -19.984 -5.043 1 91.81 45 GLU B CA 1
ATOM 2802 C C . GLU B 1 45 ? -5.414 -18.938 -3.957 1 91.81 45 GLU B C 1
ATOM 2804 O O . GLU B 1 45 ? -5.32 -17.734 -4.223 1 91.81 45 GLU B O 1
ATOM 2809 N N . GLN B 1 46 ? -5.75 -19.422 -2.797 1 91.81 46 GLN B N 1
ATOM 2810 C CA . GLN B 1 46 ? -5.859 -18.516 -1.649 1 91.81 46 GLN B CA 1
ATOM 2811 C C . GLN B 1 46 ? -4.598 -18.578 -0.79 1 91.81 46 GLN B C 1
ATOM 2813 O O . GLN B 1 46 ? -4.191 -19.641 -0.341 1 91.81 46 GLN B O 1
ATOM 2818 N N . LEU B 1 47 ? -4.043 -17.422 -0.579 1 94.69 47 LEU B N 1
ATOM 2819 C CA . LEU B 1 47 ? -2.787 -17.328 0.155 1 94.69 47 LEU B CA 1
ATOM 2820 C C . LEU B 1 47 ? -2.953 -16.484 1.412 1 94.69 47 LEU B C 1
ATOM 2822 O O . LEU B 1 47 ? -3.674 -15.484 1.4 1 94.69 47 LEU B O 1
ATOM 2826 N N . ILE B 1 48 ? -2.232 -16.891 2.422 1 95.12 48 ILE B N 1
ATOM 2827 C CA . ILE B 1 48 ? -2.193 -16.109 3.658 1 95.12 48 ILE B CA 1
ATOM 2828 C C . ILE B 1 48 ? -0.743 -15.797 4.023 1 95.12 48 ILE B C 1
ATOM 2830 O O . ILE B 1 48 ? 0.134 -16.656 3.895 1 95.12 48 ILE B O 1
ATOM 2834 N N . GLN B 1 49 ? -0.541 -14.617 4.43 1 96.62 49 GLN B N 1
ATOM 2835 C CA . GLN B 1 49 ? 0.816 -14.188 4.746 1 96.62 49 GLN B CA 1
ATOM 2836 C C . GLN B 1 49 ? 1.33 -14.875 6.008 1 96.62 49 GLN B C 1
ATOM 2838 O O . GLN B 1 49 ? 0.604 -14.984 7 1 96.62 49 GLN B O 1
ATOM 2843 N N . THR B 1 50 ? 2.637 -15.234 5.953 1 95.38 50 THR B N 1
ATOM 2844 C CA . THR B 1 50 ? 3.236 -15.891 7.113 1 95.38 50 THR B CA 1
ATOM 2845 C C . THR B 1 50 ? 4.457 -15.117 7.602 1 95.38 50 THR B C 1
ATOM 2847 O O . THR B 1 50 ? 4.914 -15.32 8.727 1 95.38 50 THR B O 1
ATOM 2850 N N . GLY B 1 51 ? 4.973 -14.297 6.758 1 93.38 51 GLY B N 1
ATOM 2851 C CA . GLY B 1 51 ? 6.168 -13.555 7.133 1 93.38 51 GLY B CA 1
ATOM 2852 C C . GLY B 1 51 ? 6.676 -12.641 6.031 1 93.38 51 GLY B C 1
ATOM 2853 O O . GLY B 1 51 ? 5.949 -12.352 5.078 1 93.38 51 GLY B O 1
ATOM 2854 N N . ILE B 1 52 ? 7.828 -12.078 6.277 1 91.31 52 ILE B N 1
ATOM 2855 C CA . ILE B 1 52 ? 8.5 -11.242 5.289 1 91.31 52 ILE B CA 1
ATOM 2856 C C . ILE B 1 52 ? 9.977 -11.625 5.211 1 91.31 52 ILE B C 1
ATOM 2858 O O . ILE B 1 52 ? 10.5 -12.297 6.105 1 91.31 52 ILE B O 1
ATOM 2862 N N . HIS B 1 53 ? 10.531 -11.289 4.078 1 88.19 53 HIS B N 1
ATOM 2863 C CA . HIS B 1 53 ? 11.977 -11.469 3.945 1 88.19 53 HIS B CA 1
ATOM 2864 C C . HIS B 1 53 ? 12.734 -10.25 4.457 1 88.19 53 HIS B C 1
ATOM 2866 O O . HIS B 1 53 ? 12.672 -9.18 3.855 1 88.19 53 HIS B O 1
ATOM 2872 N N . PRO B 1 54 ? 13.43 -10.5 5.523 1 77.88 54 PRO B N 1
ATOM 2873 C CA . PRO B 1 54 ? 14.211 -9.359 6.004 1 77.88 54 PRO B CA 1
ATOM 2874 C C . PRO B 1 54 ? 15.406 -9.047 5.105 1 77.88 54 PRO B C 1
ATOM 2876 O O . PRO B 1 54 ? 16.188 -9.938 4.777 1 77.88 54 PRO B O 1
ATOM 2879 N N . MET B 1 55 ? 15.297 -7.938 4.316 1 67 55 MET B N 1
ATOM 2880 C CA . MET B 1 55 ? 16.422 -7.543 3.473 1 67 55 MET B CA 1
ATOM 2881 C C . MET B 1 55 ? 16.922 -6.148 3.848 1 67 55 MET B C 1
ATOM 2883 O O . MET B 1 55 ? 16.219 -5.406 4.543 1 67 55 MET B O 1
ATOM 2887 N N . ALA B 1 56 ? 18.094 -5.859 3.34 1 55.69 56 ALA B N 1
ATOM 2888 C CA . ALA B 1 56 ? 18.672 -4.52 3.309 1 55.69 56 ALA B CA 1
ATOM 2889 C C . ALA B 1 56 ? 18.672 -3.893 4.699 1 55.69 56 ALA B C 1
ATOM 2891 O O . ALA B 1 56 ? 18.297 -2.73 4.863 1 55.69 56 ALA B O 1
ATOM 2892 N N . GLY B 1 57 ? 18.953 -4.719 5.676 1 55.5 57 GLY B N 1
ATOM 2893 C CA . GLY B 1 57 ? 19.125 -4.16 7.004 1 55.5 57 GLY B CA 1
ATOM 2894 C C . GLY B 1 57 ? 17.891 -4.281 7.871 1 55.5 57 GLY B C 1
ATOM 2895 O O . GLY B 1 57 ? 17.922 -3.961 9.062 1 55.5 57 GLY B O 1
ATOM 2896 N N . ARG B 1 58 ? 16.953 -4.754 7.242 1 57.81 58 ARG B N 1
ATOM 2897 C CA . ARG B 1 58 ? 15.719 -4.883 8.008 1 57.81 58 ARG B CA 1
ATOM 2898 C C . ARG B 1 58 ? 15.711 -6.168 8.828 1 57.81 58 ARG B C 1
ATOM 2900 O O . ARG B 1 58 ? 14.656 -6.77 9.031 1 57.81 58 ARG B O 1
ATOM 2907 N N . TYR B 1 59 ? 16.75 -6.523 9.203 1 55.62 59 TYR B N 1
ATOM 2908 C CA . TYR B 1 59 ? 16.891 -7.84 9.82 1 55.62 59 TYR B CA 1
ATOM 2909 C C . TYR B 1 59 ? 16.266 -7.859 11.211 1 55.62 59 TYR B C 1
ATOM 2911 O O . TYR B 1 59 ? 15.891 -8.922 11.711 1 55.62 59 TYR B O 1
ATOM 2919 N N . GLY B 1 60 ? 15.938 -6.887 11.672 1 59.75 60 GLY B N 1
ATOM 2920 C CA . GLY B 1 60 ? 15.398 -6.902 13.023 1 59.75 60 GLY B CA 1
ATOM 2921 C C . GLY B 1 60 ? 13.883 -6.793 13.062 1 59.75 60 GLY B C 1
ATOM 2922 O O . GLY B 1 60 ? 13.25 -7.254 14.016 1 59.75 60 GLY B O 1
ATOM 2923 N N . GLY B 1 61 ? 13.344 -6.371 12.102 1 68.81 61 GLY B N 1
ATOM 2924 C CA . GLY B 1 61 ? 11.906 -6.16 12.125 1 68.81 61 GLY B CA 1
ATOM 2925 C C . GLY B 1 61 ? 11.133 -7.293 11.484 1 68.81 61 GLY B C 1
ATOM 2926 O O . GLY B 1 61 ? 10.172 -7.809 12.07 1 68.81 61 GLY B O 1
ATOM 2927 N N . GLY B 1 62 ? 11.602 -7.801 10.492 1 80.62 62 GLY B N 1
ATOM 2928 C CA . GLY B 1 62 ? 10.93 -8.852 9.75 1 80.62 62 GLY B CA 1
ATOM 2929 C C . GLY B 1 62 ? 11.469 -10.242 10.055 1 80.62 62 GLY B C 1
ATOM 2930 O O . GLY B 1 62 ? 12.586 -10.383 10.555 1 80.62 62 GLY B O 1
ATOM 2931 N N . SER B 1 63 ? 10.578 -11.18 9.875 1 87.31 63 SER B N 1
ATOM 2932 C CA . SER B 1 63 ? 10.945 -12.578 10.047 1 87.31 63 SER B CA 1
ATOM 2933 C C . SER B 1 63 ? 10.195 -13.469 9.047 1 87.31 63 SER B C 1
ATOM 2935 O O . SER B 1 63 ? 9.164 -13.062 8.508 1 87.31 63 SER B O 1
ATOM 2937 N N . ILE B 1 64 ? 10.773 -14.609 8.891 1 87.94 64 ILE B N 1
ATOM 2938 C CA . ILE B 1 64 ? 10.18 -15.547 7.941 1 87.94 64 ILE B CA 1
ATOM 2939 C C . ILE B 1 64 ? 8.883 -16.109 8.523 1 87.94 64 ILE B C 1
ATOM 2941 O O . ILE B 1 64 ? 8.055 -16.641 7.785 1 87.94 64 ILE B O 1
ATOM 2945 N N . ASP B 1 65 ? 8.82 -16.094 9.805 1 90.31 65 ASP B N 1
ATOM 2946 C CA . ASP B 1 65 ? 7.594 -16.531 10.469 1 90.31 65 ASP B CA 1
ATOM 2947 C C . ASP B 1 65 ? 7.055 -15.445 11.391 1 90.31 65 ASP B C 1
ATOM 2949 O O . ASP B 1 65 ? 7.637 -15.172 12.445 1 90.31 65 ASP B O 1
ATOM 2953 N N . MET B 1 66 ? 5.977 -14.883 11.023 1 92.31 66 MET B N 1
ATOM 2954 C CA . MET B 1 66 ? 5.34 -13.812 11.773 1 92.31 66 MET B CA 1
ATOM 2955 C C . MET B 1 66 ? 3.852 -14.094 11.969 1 92.31 66 MET B C 1
ATOM 2957 O O . MET B 1 66 ? 3.061 -13.164 12.156 1 92.31 66 MET B O 1
ATOM 2961 N N . ARG B 1 67 ? 3.393 -15.367 12.039 1 93.06 67 ARG B N 1
ATOM 2962 C CA . ARG B 1 67 ? 1.994 -15.781 12.102 1 93.06 67 ARG B CA 1
ATOM 2963 C C . ARG B 1 67 ? 1.336 -15.305 13.391 1 93.06 67 ARG B C 1
ATOM 2965 O O . ARG B 1 67 ? 0.144 -14.992 13.406 1 93.06 67 ARG B O 1
ATOM 2972 N N . GLU B 1 68 ? 2.176 -15.078 14.305 1 91.06 68 GLU B N 1
ATOM 2973 C CA . GLU B 1 68 ? 1.621 -14.711 15.602 1 91.06 68 GLU B CA 1
ATOM 2974 C C . GLU B 1 68 ? 1.802 -13.227 15.883 1 91.06 68 GLU B C 1
ATOM 2976 O O . GLU B 1 68 ? 1.236 -12.695 16.844 1 91.06 68 GLU B O 1
ATOM 2981 N N . THR B 1 69 ? 2.559 -12.562 15.07 1 90.88 69 THR B N 1
ATOM 2982 C CA . THR B 1 69 ? 2.906 -11.188 15.43 1 90.88 69 THR B CA 1
ATOM 2983 C C . THR B 1 69 ? 2.295 -10.195 14.445 1 90.88 69 THR B C 1
ATOM 2985 O O . THR B 1 69 ? 2.045 -9.039 14.797 1 90.88 69 THR B O 1
ATOM 2988 N N . LEU B 1 70 ? 2.012 -10.68 13.289 1 93.94 70 LEU B N 1
ATOM 2989 C CA . LEU B 1 70 ? 1.427 -9.781 12.297 1 93.94 70 LEU B CA 1
ATOM 2990 C C . LEU B 1 70 ? -0.052 -9.547 12.586 1 93.94 70 LEU B C 1
ATOM 2992 O O . LEU B 1 70 ? -0.812 -10.5 12.773 1 93.94 70 LEU B O 1
ATOM 2996 N N . ASN B 1 71 ? -0.368 -8.312 12.625 1 93.69 71 ASN B N 1
ATOM 2997 C CA . ASN B 1 71 ? -1.759 -7.875 12.68 1 93.69 71 ASN B CA 1
ATOM 2998 C C . ASN B 1 71 ? -1.92 -6.457 12.141 1 93.69 71 ASN B C 1
ATOM 3000 O O . ASN B 1 71 ? -1.53 -5.492 12.797 1 93.69 71 ASN B O 1
ATOM 3004 N N . PRO B 1 72 ? -2.527 -6.34 11.023 1 94.31 72 PRO B N 1
ATOM 3005 C CA . PRO B 1 72 ? -3.27 -7.328 10.234 1 94.31 72 PRO B CA 1
ATOM 3006 C C . PRO B 1 72 ? -2.355 -8.25 9.438 1 94.31 72 PRO B C 1
ATOM 3008 O O . PRO B 1 72 ? -1.147 -8.016 9.359 1 94.31 72 PRO B O 1
ATOM 3011 N N . ILE B 1 73 ? -2.986 -9.289 8.945 1 94.81 73 ILE B N 1
ATOM 3012 C CA . ILE B 1 73 ? -2.279 -10.219 8.07 1 94.81 73 ILE B CA 1
ATOM 3013 C C . ILE B 1 73 ? -2.82 -10.102 6.648 1 94.81 73 ILE B C 1
ATOM 3015 O O . ILE B 1 73 ? -4.027 -9.953 6.445 1 94.81 73 ILE B O 1
ATOM 3019 N N . ALA B 1 74 ? -1.901 -10.25 5.719 1 96.5 74 ALA B N 1
ATOM 3020 C CA . ALA B 1 74 ? -2.297 -10.102 4.32 1 96.5 74 ALA B CA 1
ATOM 3021 C C . ALA B 1 74 ? -2.887 -11.398 3.777 1 96.5 74 ALA B C 1
ATOM 3023 O O . ALA B 1 74 ? -2.402 -12.484 4.09 1 96.5 74 ALA B O 1
ATOM 3024 N N . MET B 1 75 ? -3.895 -11.258 3.023 1 95.06 75 MET B N 1
ATOM 3025 C CA . MET B 1 75 ? -4.527 -12.352 2.287 1 95.06 75 MET B CA 1
ATOM 3026 C C . MET B 1 75 ? -4.613 -12.023 0.8 1 95.06 75 MET B C 1
ATOM 3028 O O . MET B 1 75 ? -5.145 -10.977 0.42 1 95.06 75 MET B O 1
ATOM 3032 N N . TYR B 1 76 ? -4.039 -12.867 -0.005 1 97 76 TYR B N 1
ATOM 3033 C CA . TYR B 1 76 ? -4.113 -12.75 -1.457 1 97 76 TYR B CA 1
ATOM 3034 C C . TYR B 1 76 ? -4.922 -13.898 -2.055 1 97 76 TYR B C 1
ATOM 3036 O O . TYR B 1 76 ? -4.562 -15.07 -1.902 1 97 76 TYR B O 1
ATOM 3044 N N . GLN B 1 77 ? -5.969 -13.57 -2.66 1 95.12 77 GLN B N 1
ATOM 3045 C CA . GLN B 1 77 ? -6.773 -14.562 -3.365 1 95.12 77 GLN B CA 1
ATOM 3046 C C . GLN B 1 77 ? -6.574 -14.461 -4.875 1 95.12 77 GLN B C 1
ATOM 3048 O O . GLN B 1 77 ? -7.105 -13.547 -5.516 1 95.12 77 GLN B O 1
ATOM 3053 N N . TYR B 1 78 ? -5.863 -15.414 -5.402 1 96.5 78 TYR B N 1
ATOM 3054 C CA . TYR B 1 78 ? -5.684 -15.523 -6.844 1 96.5 78 TYR B CA 1
ATOM 3055 C C . TYR B 1 78 ? -6.895 -16.172 -7.5 1 96.5 78 TYR B C 1
ATOM 3057 O O . TYR B 1 78 ? -7.332 -17.25 -7.078 1 96.5 78 TYR B O 1
ATOM 3065 N N . THR B 1 79 ? -7.395 -15.547 -8.477 1 96.69 79 THR B N 1
ATOM 3066 C CA . THR B 1 79 ? -8.328 -16.188 -9.391 1 96.69 79 THR B CA 1
ATOM 3067 C C . THR B 1 79 ? -7.836 -16.078 -10.836 1 96.69 79 THR B C 1
ATOM 3069 O O . THR B 1 79 ? -7.387 -15.008 -11.258 1 96.69 79 THR B O 1
ATOM 3072 N N . VAL B 1 80 ? -7.906 -17.125 -11.5 1 96.56 80 VAL B N 1
ATOM 3073 C CA . VAL B 1 80 ? -7.387 -17.188 -12.867 1 96.56 80 VAL B CA 1
ATOM 3074 C C . VAL B 1 80 ? -8.547 -17.219 -13.859 1 96.56 80 VAL B C 1
ATOM 3076 O O . VAL B 1 80 ? -9.484 -18.016 -13.695 1 96.56 80 VAL B O 1
ATOM 3079 N N . TRP B 1 81 ? -8.445 -16.359 -14.844 1 97 81 TRP B N 1
ATOM 3080 C CA . TRP B 1 81 ? -9.57 -16.172 -15.758 1 97 81 TRP B CA 1
ATOM 3081 C C . TRP B 1 81 ? -9.102 -16.188 -17.203 1 97 81 TRP B C 1
ATOM 3083 O O . TRP B 1 81 ? -7.961 -15.836 -17.5 1 97 81 TRP B O 1
ATOM 3093 N N . LYS B 1 82 ? -10 -16.516 -18.094 1 95.56 82 LYS B N 1
ATOM 3094 C CA . LYS B 1 82 ? -9.75 -16.453 -19.531 1 95.56 82 LYS B CA 1
ATOM 3095 C C . LYS B 1 82 ? -9.422 -15.031 -19.969 1 95.56 82 LYS B C 1
ATOM 3097 O O . LYS B 1 82 ? -8.539 -14.828 -20.812 1 95.56 82 LYS B O 1
ATOM 3102 N N . ASP B 1 83 ? -10.195 -14.125 -19.484 1 96.5 83 ASP B N 1
ATOM 3103 C CA . ASP B 1 83 ? -10.023 -12.719 -19.828 1 96.5 83 ASP B CA 1
ATOM 3104 C C . ASP B 1 83 ? -10.75 -11.82 -18.812 1 96.5 83 ASP B C 1
ATOM 3106 O O . ASP B 1 83 ? -11.422 -12.312 -17.922 1 96.5 83 ASP B O 1
ATOM 3110 N N . VAL B 1 84 ? -10.539 -10.57 -18.953 1 97.56 84 VAL B N 1
ATOM 3111 C CA . VAL B 1 84 ? -11.125 -9.586 -18.047 1 97.56 84 VAL B CA 1
ATOM 3112 C C . VAL B 1 84 ? -12.641 -9.633 -18.141 1 97.56 84 VAL B C 1
ATOM 3114 O O . VAL B 1 84 ? -13.344 -9.547 -17.125 1 97.56 84 VAL B O 1
ATOM 3117 N N . HIS B 1 85 ? -13.148 -9.711 -19.344 1 97.44 85 HIS B N 1
ATOM 3118 C CA . HIS B 1 85 ? -14.594 -9.742 -19.547 1 97.44 85 HIS B CA 1
ATOM 3119 C C . HIS B 1 85 ? -15.234 -10.867 -18.75 1 97.44 85 HIS B C 1
ATOM 3121 O O . HIS B 1 85 ? -16.266 -10.664 -18.094 1 97.44 85 HIS B O 1
ATOM 3127 N N . SER B 1 86 ? -14.688 -12.023 -18.812 1 97.31 86 SER B N 1
ATOM 3128 C CA . SER B 1 86 ? -15.219 -13.164 -18.078 1 97.31 86 SER B CA 1
ATOM 3129 C C . SER B 1 86 ? -15.25 -12.898 -16.578 1 97.31 86 SER B C 1
ATOM 3131 O O . SER B 1 86 ? -16.219 -13.242 -15.898 1 97.31 86 SER B O 1
ATOM 3133 N N . HIS B 1 87 ? -14.227 -12.383 -16.047 1 98 87 HIS B N 1
ATOM 3134 C CA . HIS B 1 87 ? -14.148 -12.039 -14.625 1 98 87 HIS B CA 1
ATOM 3135 C C . HIS B 1 87 ? -15.242 -11.047 -14.242 1 98 87 HIS B C 1
ATOM 3137 O O . HIS B 1 87 ? -15.953 -11.258 -13.258 1 98 87 HIS B O 1
ATOM 3143 N N . GLU B 1 88 ? -15.359 -9.992 -15.023 1 98 88 GLU B N 1
ATOM 3144 C CA . GLU B 1 88 ? -16.344 -8.945 -14.719 1 98 88 GLU B CA 1
ATOM 3145 C C . GLU B 1 88 ? -17.766 -9.453 -14.914 1 98 88 GLU B C 1
ATOM 3147 O O . GLU B 1 88 ? -18.672 -9.031 -14.203 1 98 88 GLU B O 1
ATOM 3152 N N . GLU B 1 89 ? -17.938 -10.289 -15.875 1 97.69 89 GLU B N 1
ATOM 3153 C CA . GLU B 1 89 ? -19.25 -10.914 -16.078 1 97.69 89 GLU B CA 1
ATOM 3154 C C . GLU B 1 89 ? -19.641 -11.758 -14.867 1 97.69 89 GLU B C 1
ATOM 3156 O O . GLU B 1 89 ? -20.812 -11.742 -14.453 1 97.69 89 GLU B O 1
ATOM 3161 N N . MET B 1 90 ? -18.719 -12.5 -14.359 1 96.75 90 MET B N 1
ATOM 3162 C CA . MET B 1 90 ? -18.969 -13.273 -13.141 1 96.75 90 MET B CA 1
ATOM 3163 C C . MET B 1 90 ? -19.438 -12.367 -12.008 1 96.75 90 MET B C 1
ATOM 3165 O O . MET B 1 90 ? -20.422 -12.672 -11.328 1 96.75 90 MET B O 1
ATOM 3169 N N . HIS B 1 91 ? -18.797 -11.258 -11.789 1 96.44 91 HIS B N 1
ATOM 3170 C CA . HIS B 1 91 ? -19.203 -10.297 -10.766 1 96.44 91 HIS B CA 1
ATOM 3171 C C . HIS B 1 91 ? -20.609 -9.766 -11.047 1 96.44 91 HIS B C 1
ATOM 3173 O O . HIS B 1 91 ? -21.422 -9.656 -10.133 1 96.44 91 HIS B O 1
ATOM 3179 N N . HIS B 1 92 ? -20.812 -9.398 -12.273 1 96.44 92 HIS B N 1
ATOM 3180 C CA . HIS B 1 92 ? -22.078 -8.797 -12.656 1 96.44 92 HIS B CA 1
ATOM 3181 C C . HIS B 1 92 ? -23.234 -9.766 -12.453 1 96.44 92 HIS B C 1
ATOM 3183 O O . HIS B 1 92 ? -24.234 -9.43 -11.812 1 96.44 92 HIS B O 1
ATOM 3189 N N . ASP B 1 93 ? -23.078 -10.953 -12.945 1 95.31 93 ASP B N 1
ATOM 3190 C CA . ASP B 1 93 ? -24.172 -11.914 -12.969 1 95.31 93 ASP B CA 1
ATOM 3191 C C . ASP B 1 93 ? -24.438 -12.492 -11.578 1 95.31 93 ASP B C 1
ATOM 3193 O O . ASP B 1 93 ? -25.516 -13 -11.297 1 95.31 93 ASP B O 1
ATOM 3197 N N . ASN B 1 94 ? -23.453 -12.453 -10.75 1 94.06 94 ASN B N 1
ATOM 3198 C CA . ASN B 1 94 ? -23.594 -13.031 -9.422 1 94.06 94 ASN B CA 1
ATOM 3199 C C . ASN B 1 94 ? -23.438 -11.969 -8.336 1 94.06 94 ASN B C 1
ATOM 3201 O O . ASN B 1 94 ? -23.062 -12.289 -7.199 1 94.06 94 ASN B O 1
ATOM 3205 N N . PHE B 1 95 ? -23.672 -10.758 -8.57 1 93.88 95 PHE B N 1
ATOM 3206 C CA . PHE B 1 95 ? -23.359 -9.641 -7.699 1 93.88 95 PHE B CA 1
ATOM 3207 C C . PHE B 1 95 ? -24.031 -9.789 -6.344 1 93.88 95 PHE B C 1
ATOM 3209 O O . PHE B 1 95 ? -23.391 -9.648 -5.301 1 93.88 95 PHE B O 1
ATOM 3216 N N . ASP B 1 96 ? -25.266 -10.117 -6.324 1 90.94 96 ASP B N 1
ATOM 3217 C CA . ASP B 1 96 ? -26 -10.211 -5.07 1 90.94 96 ASP B CA 1
ATOM 3218 C C . ASP B 1 96 ? -25.406 -11.281 -4.16 1 90.94 96 ASP B C 1
ATOM 3220 O O . ASP B 1 96 ? -25.219 -11.055 -2.965 1 90.94 96 ASP B O 1
ATOM 3224 N N . THR B 1 97 ? -25.156 -12.375 -4.727 1 89.19 97 THR B N 1
ATOM 3225 C CA . THR B 1 97 ? -24.609 -13.492 -3.967 1 89.19 97 THR B CA 1
ATOM 3226 C C . THR B 1 97 ? -23.219 -13.156 -3.436 1 89.19 97 THR B C 1
ATOM 3228 O O . THR B 1 97 ? -22.938 -13.367 -2.254 1 89.19 97 THR B O 1
ATOM 3231 N N . ILE B 1 98 ? -22.422 -12.617 -4.273 1 88.88 98 ILE B N 1
ATOM 3232 C CA . ILE B 1 98 ? -21.047 -12.305 -3.9 1 88.88 98 ILE B CA 1
ATOM 3233 C C . ILE B 1 98 ? -21.047 -11.18 -2.859 1 88.88 98 ILE B C 1
ATOM 3235 O O . ILE B 1 98 ? -20.25 -11.211 -1.918 1 88.88 98 ILE B O 1
ATOM 3239 N N . TYR B 1 99 ? -21.875 -10.242 -3.049 1 89.31 99 TYR B N 1
ATOM 3240 C CA . TYR B 1 99 ? -21.969 -9.148 -2.09 1 89.31 99 TYR B CA 1
ATOM 3241 C C . TYR B 1 99 ? -22.359 -9.664 -0.708 1 89.31 99 TYR B C 1
ATOM 3243 O O . TYR B 1 99 ? -21.797 -9.227 0.302 1 89.31 99 TYR B O 1
ATOM 3251 N N . GLU B 1 100 ? -23.266 -10.523 -0.643 1 86.69 100 GLU B N 1
ATOM 3252 C CA . GLU B 1 100 ? -23.703 -11.094 0.63 1 86.69 100 GLU B CA 1
ATOM 3253 C C . GLU B 1 100 ? -22.578 -11.898 1.284 1 86.69 100 GLU B C 1
ATOM 3255 O O . GLU B 1 100 ? -22.344 -11.781 2.488 1 86.69 100 GLU B O 1
ATOM 3260 N N . LEU B 1 101 ? -21.953 -12.695 0.533 1 84.94 101 LEU B N 1
ATOM 3261 C CA . LEU B 1 101 ? -20.875 -13.539 1.051 1 84.94 101 LEU B CA 1
ATOM 3262 C C . LEU B 1 101 ? -19.703 -12.695 1.526 1 84.94 101 LEU B C 1
ATOM 3264 O O . LEU B 1 101 ? -19.266 -12.828 2.672 1 84.94 101 LEU B O 1
ATOM 3268 N N . CYS B 1 102 ? -19.25 -11.805 0.682 1 83.75 102 CYS B N 1
ATOM 3269 C CA . CYS B 1 102 ? -18.109 -10.969 1.01 1 83.75 102 CYS B CA 1
ATOM 3270 C C . CYS B 1 102 ? -18.453 -9.969 2.107 1 83.75 102 CYS B C 1
ATOM 3272 O O . CYS B 1 102 ? -17.594 -9.617 2.92 1 83.75 102 CYS B O 1
ATOM 3274 N N . GLY B 1 103 ? -19.672 -9.523 2.072 1 79.88 103 GLY B N 1
ATOM 3275 C CA . GLY B 1 103 ? -20.125 -8.617 3.119 1 79.88 103 GLY B CA 1
ATOM 3276 C C . GLY B 1 103 ? -20.031 -9.227 4.508 1 79.88 103 GLY B C 1
ATOM 3277 O O . GLY B 1 103 ? -19.781 -8.516 5.484 1 79.88 103 GLY B O 1
ATOM 3278 N N . SER B 1 104 ? -20.188 -10.484 4.574 1 79.88 104 SER B N 1
ATOM 3279 C CA . SER B 1 104 ? -20.109 -11.172 5.855 1 79.88 104 SER B CA 1
ATOM 3280 C C . SER B 1 104 ? -18.672 -11.227 6.371 1 79.88 104 SER B C 1
ATOM 3282 O O . SER B 1 104 ? -18.453 -11.453 7.559 1 79.88 104 SER B O 1
ATOM 3284 N N . CYS B 1 105 ? -17.75 -11.016 5.484 1 83.75 105 CYS B N 1
ATOM 3285 C CA . CYS B 1 105 ? -16.344 -11.07 5.859 1 83.75 105 CYS B CA 1
ATOM 3286 C C . CYS B 1 105 ? -15.797 -9.68 6.172 1 83.75 105 CYS B C 1
ATOM 3288 O O . CYS B 1 105 ? -14.711 -9.547 6.73 1 83.75 105 CYS B O 1
ATOM 3290 N N . LEU B 1 106 ? -16.516 -8.648 5.918 1 82.06 106 LEU B N 1
ATOM 3291 C CA . LEU B 1 106 ? -16.016 -7.281 5.996 1 82.06 106 LEU B CA 1
ATOM 3292 C C . LEU B 1 106 ? -15.672 -6.91 7.434 1 82.06 106 LEU B C 1
ATOM 3294 O O . LEU B 1 106 ? -14.828 -6.039 7.668 1 82.06 106 LEU B O 1
ATOM 3298 N N . ASP B 1 107 ? -16.203 -7.656 8.312 1 81.69 107 ASP B N 1
ATOM 3299 C CA . ASP B 1 107 ? -15.969 -7.355 9.719 1 81.69 107 ASP B CA 1
ATOM 3300 C C . ASP B 1 107 ? -14.523 -7.688 10.109 1 81.69 107 ASP B C 1
ATOM 3302 O O . ASP B 1 107 ? -14.031 -7.207 11.133 1 81.69 107 ASP B O 1
ATOM 3306 N N . MET B 1 108 ? -13.93 -8.477 9.391 1 87.69 108 MET B N 1
ATOM 3307 C CA . MET B 1 108 ? -12.555 -8.836 9.742 1 87.69 108 MET B CA 1
ATOM 3308 C C . MET B 1 108 ? -11.555 -8.055 8.906 1 87.69 108 MET B C 1
ATOM 3310 O O . MET B 1 108 ? -10.352 -8.109 9.156 1 87.69 108 MET B O 1
ATOM 3314 N N . VAL B 1 109 ? -12.008 -7.316 7.957 1 89.38 109 VAL B N 1
ATOM 3315 C CA . VAL B 1 109 ? -11.117 -6.664 7.008 1 89.38 109 VAL B CA 1
ATOM 3316 C C . VAL B 1 109 ? -10.648 -5.324 7.574 1 89.38 109 VAL B C 1
ATOM 3318 O O . VAL B 1 109 ? -11.461 -4.512 8.023 1 89.38 109 VAL B O 1
ATOM 3321 N N . ILE B 1 110 ? -9.383 -5.109 7.551 1 90.12 110 ILE B N 1
ATOM 3322 C CA . ILE B 1 110 ? -8.781 -3.869 8.031 1 90.12 110 ILE B CA 1
ATOM 3323 C C . ILE B 1 110 ? -8.391 -2.99 6.84 1 90.12 110 ILE B C 1
ATOM 3325 O O . ILE B 1 110 ? -8.633 -1.78 6.852 1 90.12 110 ILE B O 1
ATOM 3329 N N . GLU B 1 111 ? -7.816 -3.6 5.855 1 90.19 111 GLU B N 1
ATOM 3330 C CA . GLU B 1 111 ? -7.453 -2.92 4.613 1 90.19 111 GLU B CA 1
ATOM 3331 C C . GLU B 1 111 ? -7.953 -3.691 3.396 1 90.19 111 GLU B C 1
ATOM 3333 O O . GLU B 1 111 ? -7.895 -4.922 3.367 1 90.19 111 GLU B O 1
ATOM 3338 N N . GLY B 1 112 ? -8.32 -2.84 2.402 1 89.19 112 GLY B N 1
ATOM 3339 C CA . GLY B 1 112 ? -8.875 -3.471 1.218 1 89.19 112 GLY B CA 1
ATOM 3340 C C . GLY B 1 112 ? -10.367 -3.74 1.331 1 89.19 112 GLY B C 1
ATOM 3341 O O . GLY B 1 112 ? -11.055 -3.121 2.146 1 89.19 112 GLY B O 1
ATOM 3342 N N . PRO B 1 113 ? -10.875 -4.523 0.42 1 91.56 113 PRO B N 1
ATOM 3343 C CA . PRO B 1 113 ? -10.203 -5.301 -0.628 1 91.56 113 PRO B CA 1
ATOM 3344 C C . PRO B 1 113 ? -9.82 -4.449 -1.837 1 91.56 113 PRO B C 1
ATOM 3346 O O . PRO B 1 113 ? -10.445 -3.416 -2.094 1 91.56 113 PRO B O 1
ATOM 3349 N N . TRP B 1 114 ? -8.82 -4.875 -2.465 1 96.12 114 TRP B N 1
ATOM 3350 C CA . TRP B 1 114 ? -8.344 -4.348 -3.74 1 96.12 114 TRP B CA 1
ATOM 3351 C C . TRP B 1 114 ? -8.062 -5.477 -4.727 1 96.12 114 TRP B C 1
ATOM 3353 O O . TRP B 1 114 ? -7.184 -6.309 -4.488 1 96.12 114 TRP B O 1
ATOM 3363 N N . GLU B 1 115 ? -8.852 -5.523 -5.793 1 97.75 115 GLU B N 1
ATOM 3364 C CA . GLU B 1 115 ? -8.719 -6.633 -6.734 1 97.75 115 GLU B CA 1
ATOM 3365 C C . GLU B 1 115 ? -8.047 -6.18 -8.023 1 97.75 115 GLU B C 1
ATOM 3367 O O . GLU B 1 115 ? -8.68 -5.539 -8.867 1 97.75 115 GLU B O 1
ATOM 3372 N N . VAL B 1 116 ? -6.84 -6.621 -8.195 1 98.44 116 VAL B N 1
ATOM 3373 C CA . VAL B 1 116 ? -5.969 -6.125 -9.258 1 98.44 116 VAL B CA 1
ATOM 3374 C C . VAL B 1 116 ? -5.789 -7.203 -10.32 1 98.44 116 VAL B C 1
ATOM 3376 O O . VAL B 1 116 ? -5.68 -8.391 -10 1 98.44 116 VAL B O 1
ATOM 3379 N N . TYR B 1 117 ? -5.773 -6.766 -11.57 1 98.56 117 TYR B N 1
ATOM 3380 C CA . TYR B 1 117 ? -5.504 -7.66 -12.688 1 98.56 117 TYR B CA 1
ATOM 3381 C C . TYR B 1 117 ? -4.012 -7.715 -12.992 1 98.56 117 TYR B C 1
ATOM 3383 O O . TYR B 1 117 ? -3.332 -6.688 -12.984 1 98.56 117 TYR B O 1
ATOM 3391 N N . TYR B 1 118 ? -3.586 -8.914 -13.312 1 98.38 118 TYR B N 1
ATOM 3392 C CA . TYR B 1 118 ? -2.201 -9.117 -13.727 1 98.38 118 TYR B CA 1
ATOM 3393 C C . TYR B 1 118 ? -2.129 -9.938 -15.008 1 98.38 118 TYR B C 1
ATOM 3395 O O . TYR B 1 118 ? -2.877 -10.906 -15.18 1 98.38 118 TYR B O 1
ATOM 3403 N N . GLU B 1 119 ? -1.266 -9.531 -15.867 1 97.5 119 GLU B N 1
ATOM 3404 C CA . GLU B 1 119 ? -0.829 -10.344 -17 1 97.5 119 GLU B CA 1
ATOM 3405 C C . GLU B 1 119 ? 0.344 -11.242 -16.609 1 97.5 119 GLU B C 1
ATOM 3407 O O . GLU B 1 119 ? 1.252 -10.812 -15.898 1 97.5 119 GLU B O 1
ATOM 3412 N N . ILE B 1 120 ? 0.269 -12.445 -17.031 1 97.12 120 ILE B N 1
ATOM 3413 C CA . ILE B 1 120 ? 1.396 -13.352 -16.844 1 97.12 120 ILE B CA 1
ATOM 3414 C C . ILE B 1 120 ? 2.426 -13.141 -17.938 1 97.12 120 ILE B C 1
ATOM 3416 O O . ILE B 1 120 ? 2.18 -13.477 -19.109 1 97.12 120 ILE B O 1
ATOM 3420 N N . ILE B 1 121 ? 3.549 -12.648 -17.578 1 97.19 121 ILE B N 1
ATOM 3421 C CA . ILE B 1 121 ? 4.594 -12.344 -18.547 1 97.19 121 ILE B CA 1
ATOM 3422 C C . ILE B 1 121 ? 5.355 -13.625 -18.891 1 97.19 121 ILE B C 1
ATOM 3424 O O . ILE B 1 121 ? 5.73 -13.828 -20.047 1 97.19 121 ILE B O 1
ATOM 3428 N N . LYS B 1 122 ? 5.641 -14.445 -17.891 1 96.75 122 LYS B N 1
ATOM 3429 C CA . LYS B 1 122 ? 6.324 -15.727 -18.016 1 96.75 122 LYS B CA 1
ATOM 3430 C C . LYS B 1 122 ? 6.078 -16.594 -16.781 1 96.75 122 LYS B C 1
ATOM 3432 O O . LYS B 1 122 ? 5.828 -16.078 -15.695 1 96.75 122 LYS B O 1
ATOM 3437 N N . SER B 1 123 ? 6.074 -17.938 -17.047 1 96.06 123 SER B N 1
ATOM 3438 C CA . SER B 1 123 ? 5.855 -18.844 -15.93 1 96.06 123 SER B CA 1
ATOM 3439 C C . SER B 1 123 ? 6.648 -20.141 -16.109 1 96.06 123 SER B C 1
ATOM 3441 O O . SER B 1 123 ? 6.812 -20.625 -17.234 1 96.06 123 SER B O 1
ATOM 3443 N N . ASP B 1 124 ? 7.148 -20.594 -15.023 1 94.69 124 ASP B N 1
ATOM 3444 C CA . ASP B 1 124 ? 7.762 -21.922 -14.93 1 94.69 124 ASP B CA 1
ATOM 3445 C C . ASP B 1 124 ? 7.211 -22.688 -13.727 1 94.69 124 ASP B C 1
ATOM 3447 O O . ASP B 1 124 ? 7.961 -23.359 -13.016 1 94.69 124 ASP B O 1
ATOM 3451 N N . LEU B 1 125 ? 5.98 -22.516 -13.453 1 92.12 125 LEU B N 1
ATOM 3452 C CA . LEU B 1 125 ? 5.32 -23.219 -12.359 1 92.12 125 LEU B CA 1
ATOM 3453 C C . LEU B 1 125 ? 5 -24.656 -12.75 1 92.12 125 LEU B C 1
ATOM 3455 O O . LEU B 1 125 ? 4.352 -24.891 -13.773 1 92.12 125 LEU B O 1
ATOM 3459 N N . PRO B 1 126 ? 5.406 -25.562 -12 1 87.62 126 PRO B N 1
ATOM 3460 C CA . PRO B 1 126 ? 5.012 -26.953 -12.289 1 87.62 126 PRO B CA 1
ATOM 3461 C C . PRO B 1 126 ? 3.561 -27.234 -11.914 1 87.62 126 PRO B C 1
ATOM 3463 O O . PRO B 1 126 ? 2.934 -26.453 -11.203 1 87.62 126 PRO B O 1
ATOM 3466 N N . PRO B 1 127 ? 3.055 -28.344 -12.406 1 81.25 127 PRO B N 1
ATOM 3467 C CA . PRO B 1 127 ? 1.715 -28.75 -11.969 1 81.25 127 PRO B CA 1
ATOM 3468 C C . PRO B 1 127 ? 1.649 -29.047 -10.477 1 81.25 127 PRO B C 1
ATOM 3470 O O . PRO B 1 127 ? 2.639 -29.484 -9.891 1 81.25 127 PRO B O 1
ATOM 3473 N N . ILE B 1 128 ? 0.509 -28.75 -9.898 1 77.88 128 ILE B N 1
ATOM 3474 C CA . ILE B 1 128 ? 0.291 -29.062 -8.492 1 77.88 128 ILE B CA 1
ATOM 3475 C C . ILE B 1 128 ? -0.141 -30.531 -8.344 1 77.88 128 ILE B C 1
ATOM 3477 O O . ILE B 1 128 ? -0.99 -31 -9.102 1 77.88 128 ILE B O 1
ATOM 3481 N N . MET B 1 129 ? 0.525 -31.25 -7.41 1 72.56 129 MET B N 1
ATOM 3482 C CA . MET B 1 129 ? 0.205 -32.656 -7.227 1 72.56 129 MET B CA 1
ATOM 3483 C C . MET B 1 129 ? 0.097 -33 -5.746 1 72.56 129 MET B C 1
ATOM 3485 O O . MET B 1 129 ? 0.624 -32.281 -4.895 1 72.56 129 MET B O 1
ATOM 3489 N N . GLY B 1 130 ? -0.805 -33.938 -5.43 1 66.69 130 GLY B N 1
ATOM 3490 C CA . GLY B 1 130 ? -0.835 -34.5 -4.086 1 66.69 130 GLY B CA 1
ATOM 3491 C C . GLY B 1 130 ? 0.337 -35.406 -3.791 1 66.69 130 GLY B C 1
ATOM 3492 O O . GLY B 1 130 ? 0.978 -35.938 -4.711 1 66.69 130 GLY B O 1
ATOM 3493 N N . ILE B 1 131 ? 0.595 -35.438 -2.494 1 63.72 131 ILE B N 1
ATOM 3494 C CA . ILE B 1 131 ? 1.711 -36.281 -2.064 1 63.72 131 ILE B CA 1
ATOM 3495 C C . ILE B 1 131 ? 1.517 -37.719 -2.58 1 63.72 131 ILE B C 1
ATOM 3497 O O . ILE B 1 131 ? 2.484 -38.375 -2.943 1 63.72 131 ILE B O 1
ATOM 3501 N N . THR B 1 132 ? 0.311 -38.094 -2.643 1 61.28 132 THR B N 1
ATOM 3502 C CA . THR B 1 132 ? -0 -39.469 -3.035 1 61.28 132 THR B CA 1
ATOM 3503 C C . THR B 1 132 ? 0.255 -39.656 -4.523 1 61.28 132 THR B C 1
ATOM 3505 O O . THR B 1 132 ? 0.351 -40.812 -4.992 1 61.28 132 THR B O 1
ATOM 3508 N N . ASP B 1 133 ? 0.321 -38.594 -5.203 1 66 133 ASP B N 1
ATOM 3509 C CA . ASP B 1 133 ? 0.506 -38.688 -6.648 1 66 133 ASP B CA 1
ATOM 3510 C C . ASP B 1 133 ? 1.989 -38.688 -7.012 1 66 133 ASP B C 1
ATOM 3512 O O . ASP B 1 133 ? 2.35 -39 -8.156 1 66 133 ASP B O 1
ATOM 3516 N N . VAL B 1 134 ? 2.779 -38.469 -6.02 1 64.38 134 VAL B N 1
ATOM 3517 C CA . VAL B 1 134 ? 4.203 -38.281 -6.266 1 64.38 134 VAL B CA 1
ATOM 3518 C C . VAL B 1 134 ? 4.816 -39.594 -6.789 1 64.38 134 VAL B C 1
ATOM 3520 O O . VAL B 1 134 ? 5.539 -39.594 -7.789 1 64.38 134 VAL B O 1
ATOM 3523 N N . PRO B 1 135 ? 4.504 -40.625 -6.164 1 64 135 PRO B N 1
ATOM 3524 C CA . PRO B 1 135 ? 5.109 -41.875 -6.645 1 64 135 PRO B CA 1
ATOM 3525 C C . PRO B 1 135 ? 4.758 -42.188 -8.102 1 64 135 PRO B C 1
ATOM 3527 O O . PRO B 1 135 ? 5.609 -42.656 -8.859 1 64 135 PRO B O 1
ATOM 3530 N N . THR B 1 136 ? 3.582 -41.875 -8.422 1 63.62 136 THR B N 1
ATOM 3531 C CA . THR B 1 136 ? 3.148 -42.156 -9.789 1 63.62 136 THR B CA 1
ATOM 3532 C C . THR B 1 136 ? 3.92 -41.281 -10.781 1 63.62 136 THR B C 1
ATOM 3534 O O . THR B 1 136 ? 4.363 -41.781 -11.82 1 63.62 136 THR B O 1
ATOM 3537 N N . ILE B 1 137 ? 4.086 -40.188 -10.398 1 64.75 137 ILE B N 1
ATOM 3538 C CA . ILE B 1 137 ? 4.773 -39.25 -11.297 1 64.75 137 ILE B CA 1
ATOM 3539 C C . ILE B 1 137 ? 6.25 -39.625 -11.391 1 64.75 137 ILE B C 1
ATOM 3541 O O . ILE B 1 137 ? 6.836 -39.625 -12.477 1 64.75 137 ILE B O 1
ATOM 3545 N N . LEU B 1 138 ? 6.754 -39.906 -10.242 1 68.12 138 LEU B N 1
ATOM 3546 C CA . LEU B 1 138 ? 8.141 -40.344 -10.211 1 68.12 138 LEU B CA 1
ATOM 3547 C C . LEU B 1 138 ? 8.32 -41.656 -11 1 68.12 138 LEU B C 1
ATOM 3549 O O . LEU B 1 138 ? 9.281 -41.812 -11.75 1 68.12 138 LEU B O 1
ATOM 3553 N N . GLY B 1 139 ? 7.398 -42.438 -10.75 1 67.5 139 GLY B N 1
ATOM 3554 C CA . GLY B 1 139 ? 7.434 -43.719 -11.484 1 67.5 139 GLY B CA 1
ATOM 3555 C C . GLY B 1 139 ? 7.355 -43.531 -12.984 1 67.5 139 GLY B C 1
ATOM 3556 O O . GLY B 1 139 ? 8.102 -44.156 -13.734 1 67.5 139 GLY B O 1
ATOM 3557 N N . ASP B 1 140 ? 6.516 -42.688 -13.336 1 68.31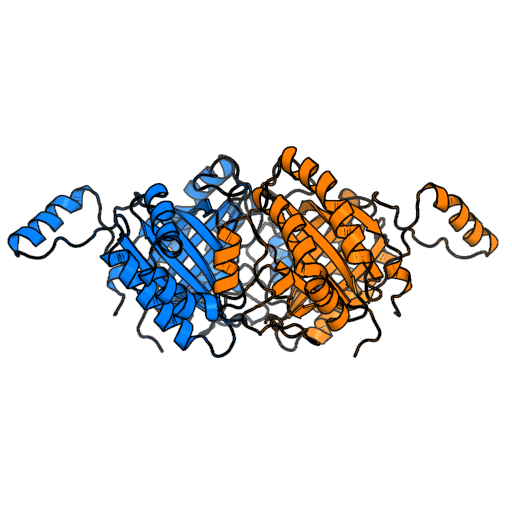 140 ASP B N 1
ATOM 3558 C CA . ASP B 1 140 ? 6.359 -42.406 -14.766 1 68.31 140 ASP B CA 1
ATOM 3559 C C . ASP B 1 140 ? 7.633 -41.812 -15.344 1 68.31 140 ASP B C 1
ATOM 3561 O O . ASP B 1 140 ? 8.055 -42.156 -16.438 1 68.31 140 ASP B O 1
ATOM 3565 N N . ALA B 1 141 ? 8.203 -40.969 -14.602 1 67.25 141 ALA B N 1
ATOM 3566 C CA . ALA B 1 141 ? 9.445 -40.344 -15.055 1 67.25 141 ALA B CA 1
ATOM 3567 C C . ALA B 1 141 ? 10.57 -41.344 -15.148 1 67.25 141 ALA B C 1
ATOM 3569 O O . ALA B 1 141 ? 11.344 -41.344 -16.109 1 67.25 141 ALA B O 1
ATOM 3570 N N . PHE B 1 142 ? 10.648 -42.188 -14.227 1 69.25 142 PHE B N 1
ATOM 3571 C CA . PHE B 1 142 ? 11.664 -43.219 -14.195 1 69.25 142 PHE B CA 1
ATOM 3572 C C . PHE B 1 142 ? 11.461 -44.188 -15.352 1 69.25 142 PHE B C 1
ATOM 3574 O O . PHE B 1 142 ? 12.43 -44.594 -16 1 69.25 142 PHE B O 1
ATOM 3581 N N . ALA B 1 143 ? 10.25 -44.5 -15.562 1 70.19 143 ALA B N 1
ATOM 3582 C CA . ALA B 1 143 ? 9.938 -45.438 -16.641 1 70.19 143 ALA B CA 1
ATOM 3583 C C . ALA B 1 143 ? 10.305 -44.844 -18 1 70.19 143 ALA B C 1
ATOM 3585 O O . ALA B 1 143 ? 10.758 -45.562 -18.891 1 70.19 143 ALA B O 1
ATOM 3586 N N . LYS B 1 144 ? 10.148 -43.625 -18 1 73.75 144 LYS B N 1
ATOM 3587 C CA . LYS B 1 144 ? 10.422 -42.938 -19.266 1 73.75 144 LYS B CA 1
ATOM 3588 C C . LYS B 1 144 ? 11.852 -42.406 -19.312 1 73.75 144 LYS B C 1
ATOM 3590 O O . LYS B 1 144 ? 12.25 -41.781 -20.297 1 73.75 144 LYS B O 1
ATOM 3595 N N . GLN B 1 145 ? 12.625 -42.781 -18.359 1 74.19 145 GLN B N 1
ATOM 3596 C CA . GLN B 1 145 ? 14.016 -42.344 -18.234 1 74.19 145 GLN B CA 1
ATOM 3597 C C . GLN B 1 145 ? 14.133 -40.844 -18.391 1 74.19 145 GLN B C 1
ATOM 3599 O O . GLN B 1 145 ? 15.016 -40.344 -19.109 1 74.19 145 GLN B O 1
ATOM 3604 N N . GLN B 1 146 ? 13.133 -40.156 -17.859 1 66.62 146 GLN B N 1
ATOM 3605 C CA . GLN B 1 146 ? 13.117 -38.688 -17.891 1 66.62 146 GLN B CA 1
ATOM 3606 C C . GLN B 1 146 ? 13.453 -38.094 -16.531 1 66.62 146 GLN B C 1
ATOM 3608 O O . GLN B 1 146 ? 13.297 -38.781 -15.5 1 66.62 146 GLN B O 1
ATOM 3613 N N . PRO B 1 147 ? 14.125 -36.938 -16.672 1 65.38 147 PRO B N 1
ATOM 3614 C CA . PRO B 1 147 ? 14.391 -36.281 -15.391 1 65.38 147 PRO B CA 1
ATOM 3615 C C . PRO B 1 147 ? 13.125 -36.094 -14.555 1 65.38 147 PRO B C 1
ATOM 3617 O O . PRO B 1 147 ? 12.055 -35.844 -15.109 1 65.38 147 PRO B O 1
ATOM 3620 N N . VAL B 1 148 ? 13.258 -36.406 -13.297 1 61.75 148 VAL B N 1
ATOM 3621 C CA . VAL B 1 148 ? 12.148 -36.25 -12.359 1 61.75 148 VAL B CA 1
ATOM 3622 C C . VAL B 1 148 ? 11.742 -34.781 -12.297 1 61.75 148 VAL B C 1
ATOM 3624 O O . VAL B 1 148 ? 12.555 -33.906 -11.953 1 61.75 148 VAL B O 1
ATOM 3627 N N . PRO B 1 149 ? 10.531 -34.5 -12.766 1 64.5 149 PRO B N 1
ATOM 3628 C CA . PRO B 1 149 ? 10.094 -33.094 -12.719 1 64.5 149 PRO B CA 1
ATOM 3629 C C . PRO B 1 149 ? 9.883 -32.594 -11.289 1 64.5 149 PRO B C 1
ATOM 3631 O O . PRO B 1 149 ? 9.594 -33.406 -10.391 1 64.5 149 PRO B O 1
ATOM 3634 N N . LYS B 1 150 ? 10.25 -31.406 -11.109 1 71.5 150 LYS B N 1
ATOM 3635 C CA . LYS B 1 150 ? 9.867 -30.797 -9.836 1 71.5 150 LYS B CA 1
ATOM 3636 C C . LYS B 1 150 ? 8.352 -30.75 -9.68 1 71.5 150 LYS B C 1
ATOM 3638 O O . LYS B 1 150 ? 7.625 -30.594 -10.664 1 71.5 150 LYS B O 1
ATOM 3643 N N . VAL B 1 151 ? 7.918 -31.062 -8.445 1 66 151 VAL B N 1
ATOM 3644 C CA . VAL B 1 151 ? 6.484 -31.078 -8.18 1 66 151 VAL B CA 1
ATOM 3645 C C . VAL B 1 151 ? 6.164 -30.094 -7.051 1 66 151 VAL B C 1
ATOM 3647 O O . VAL B 1 151 ? 6.98 -29.891 -6.152 1 66 151 VAL B O 1
ATOM 3650 N N . ALA B 1 152 ? 5.129 -29.422 -7.289 1 73.69 152 ALA B N 1
ATOM 3651 C CA . ALA B 1 152 ? 4.586 -28.594 -6.211 1 73.69 152 ALA B CA 1
ATOM 3652 C C . ALA B 1 152 ? 3.551 -29.375 -5.398 1 73.69 152 ALA B C 1
ATOM 3654 O O . ALA B 1 152 ? 2.498 -29.75 -5.922 1 73.69 152 ALA B O 1
ATOM 3655 N N . LEU B 1 153 ? 3.91 -29.594 -4.113 1 68.75 153 LEU B N 1
ATOM 3656 C CA . LEU B 1 153 ? 2.98 -30.312 -3.254 1 68.75 153 LEU B CA 1
ATOM 3657 C C . LEU B 1 153 ? 1.849 -29.391 -2.791 1 68.75 153 LEU B C 1
ATOM 3659 O O . LEU B 1 153 ? 2.09 -28.266 -2.383 1 68.75 153 LEU B O 1
ATOM 3663 N N . ALA B 1 154 ? 0.753 -29.969 -2.912 1 69.69 154 ALA B N 1
ATOM 3664 C CA . ALA B 1 154 ? -0.435 -29.219 -2.529 1 69.69 154 ALA B CA 1
ATOM 3665 C C . ALA B 1 154 ? -0.381 -28.812 -1.058 1 69.69 154 ALA B C 1
ATOM 3667 O O . ALA B 1 154 ? -0.135 -29.656 -0.189 1 69.69 154 ALA B O 1
ATOM 3668 N N . GLU B 1 155 ? -0.519 -27.625 -0.87 1 72 155 GLU B N 1
ATOM 3669 C CA . GLU B 1 155 ? -0.667 -27 0.439 1 72 155 GLU B CA 1
ATOM 3670 C C . GLU B 1 155 ? 0.602 -27.156 1.271 1 72 155 GLU B C 1
ATOM 3672 O O . GLU B 1 155 ? 0.593 -26.906 2.479 1 72 155 GLU B O 1
ATOM 3677 N N . GLN B 1 156 ? 1.597 -27.672 0.693 1 76.75 156 GLN B N 1
ATOM 3678 C CA . GLN B 1 156 ? 2.848 -27.859 1.424 1 76.75 156 GLN B CA 1
ATOM 3679 C C . GLN B 1 156 ? 4.008 -27.172 0.703 1 76.75 156 GLN B C 1
ATOM 3681 O O . GLN B 1 156 ? 4.895 -27.859 0.175 1 76.75 156 GLN B O 1
ATOM 3686 N N . ARG B 1 157 ? 3.959 -25.938 0.666 1 89.56 157 ARG B N 1
ATOM 3687 C CA . ARG B 1 157 ? 5.055 -25.141 0.12 1 89.56 157 ARG B CA 1
ATOM 3688 C C . ARG B 1 157 ? 4.988 -23.703 0.617 1 89.56 157 ARG B C 1
ATOM 3690 O O . ARG B 1 157 ? 4.027 -23.312 1.283 1 89.56 157 ARG B O 1
ATOM 3697 N N . ALA B 1 158 ? 6.031 -23.016 0.395 1 93.69 158 ALA B N 1
ATOM 3698 C CA . ALA B 1 158 ? 6.105 -21.594 0.723 1 93.69 158 ALA B CA 1
ATOM 3699 C C . ALA B 1 158 ? 6.086 -20.75 -0.54 1 93.69 158 ALA B C 1
ATOM 3701 O O . ALA B 1 158 ? 6.77 -21.062 -1.52 1 93.69 158 ALA B O 1
ATOM 3702 N N . ILE B 1 159 ? 5.277 -19.797 -0.471 1 96.5 159 ILE B N 1
ATOM 3703 C CA . ILE B 1 159 ? 5.184 -18.875 -1.601 1 96.5 159 ILE B CA 1
ATOM 3704 C C . ILE B 1 159 ? 5.809 -17.531 -1.228 1 96.5 159 ILE B C 1
ATOM 3706 O O . ILE B 1 159 ? 5.512 -16.969 -0.166 1 96.5 159 ILE B O 1
ATOM 3710 N N . THR B 1 160 ? 6.699 -17.047 -2.025 1 96.5 160 THR B N 1
ATOM 3711 C CA . THR B 1 160 ? 7.266 -15.719 -1.891 1 96.5 160 THR B CA 1
ATOM 3712 C C . THR B 1 160 ? 6.746 -14.797 -2.992 1 96.5 160 THR B C 1
ATOM 3714 O O . THR B 1 160 ? 6.809 -15.141 -4.176 1 96.5 160 THR B O 1
ATOM 3717 N N . VAL B 1 161 ? 6.23 -13.672 -2.562 1 97.94 161 VAL B N 1
ATOM 3718 C CA . VAL B 1 161 ? 5.785 -12.672 -3.525 1 97.94 161 VAL B CA 1
ATOM 3719 C C . VAL B 1 161 ? 6.625 -11.398 -3.379 1 97.94 161 VAL B C 1
ATOM 3721 O O . VAL B 1 161 ? 6.625 -10.773 -2.318 1 97.94 161 VAL B O 1
ATOM 3724 N N . GLY B 1 162 ? 7.367 -11.078 -4.445 1 96.75 162 GLY B N 1
ATOM 3725 C CA . GLY B 1 162 ? 8.141 -9.844 -4.488 1 96.75 162 GLY B CA 1
ATOM 3726 C C . GLY B 1 162 ? 7.426 -8.719 -5.215 1 96.75 162 GLY B C 1
ATOM 3727 O O . GLY B 1 162 ? 6.93 -8.906 -6.328 1 96.75 162 GLY B O 1
ATOM 3728 N N . ASP B 1 163 ? 7.332 -7.598 -4.562 1 96.94 163 ASP B N 1
ATOM 3729 C CA . ASP B 1 163 ? 6.73 -6.395 -5.133 1 96.94 163 ASP B CA 1
ATOM 3730 C C . ASP B 1 163 ? 7.801 -5.477 -5.727 1 96.94 163 ASP B C 1
ATOM 3732 O O . ASP B 1 163 ? 8.711 -5.043 -5.023 1 96.94 163 ASP B O 1
ATOM 3736 N N . HIS B 1 164 ? 7.727 -5.203 -7.023 1 97.62 164 HIS B N 1
ATOM 3737 C CA . HIS B 1 164 ? 8.68 -4.391 -7.773 1 97.62 164 HIS B CA 1
ATOM 3738 C C . HIS B 1 164 ? 7.969 -3.283 -8.539 1 97.62 164 HIS B C 1
ATOM 3740 O O . HIS B 1 164 ? 6.973 -3.535 -9.227 1 97.62 164 HIS B O 1
ATOM 3746 N N . TRP B 1 165 ? 8.438 -2.129 -8.422 1 97.81 165 TRP B N 1
ATOM 3747 C CA . TRP B 1 165 ? 7.957 -1.013 -9.234 1 97.81 165 TRP B CA 1
ATOM 3748 C C . TRP B 1 165 ? 9.047 -0.532 -10.188 1 97.81 165 TRP B C 1
ATOM 3750 O O . TRP B 1 165 ? 10.117 -0.109 -9.758 1 97.81 165 TRP B O 1
ATOM 3760 N N . VAL B 1 166 ? 8.75 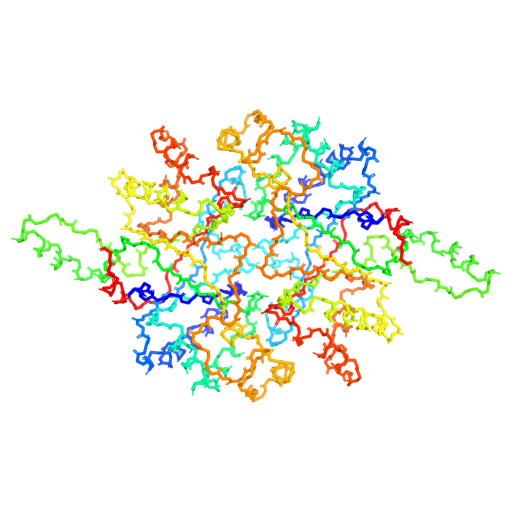-0.551 -11.438 1 98.31 166 VAL B N 1
ATOM 3761 C CA . VAL B 1 166 ? 9.773 -0.444 -12.469 1 98.31 166 VAL B CA 1
ATOM 3762 C C . VAL B 1 166 ? 9.727 0.944 -13.109 1 98.31 166 VAL B C 1
ATOM 3764 O O . VAL B 1 166 ? 8.648 1.45 -13.422 1 98.31 166 VAL B O 1
ATOM 3767 N N . MET B 1 167 ? 10.906 1.483 -13.305 1 97.44 167 MET B N 1
ATOM 3768 C CA . MET B 1 167 ? 11.039 2.777 -13.969 1 97.44 167 MET B CA 1
ATOM 3769 C C . MET B 1 167 ? 10.422 2.746 -15.359 1 97.44 167 MET B C 1
ATOM 3771 O O . MET B 1 167 ? 10.555 1.757 -16.078 1 97.44 167 MET B O 1
ATOM 3775 N N . LYS B 1 168 ? 9.82 3.918 -15.672 1 95.62 168 LYS B N 1
ATOM 3776 C CA . LYS B 1 168 ? 9.227 4.012 -17 1 95.62 168 LYS B CA 1
ATOM 3777 C C . LYS B 1 168 ? 10.266 3.77 -18.094 1 95.62 168 LYS B C 1
ATOM 3779 O O . LYS B 1 168 ? 11.336 4.383 -18.078 1 95.62 168 LYS B O 1
ATOM 3784 N N . GLY B 1 169 ? 9.992 2.902 -19 1 96.19 169 GLY B N 1
ATOM 3785 C CA . GLY B 1 169 ? 10.891 2.609 -20.109 1 96.19 169 GLY B CA 1
ATOM 3786 C C . GLY B 1 169 ? 11.852 1.477 -19.812 1 96.19 169 GLY B C 1
ATOM 3787 O O . GLY B 1 169 ? 12.578 1.021 -20.703 1 96.19 169 GLY B O 1
ATOM 3788 N N . HIS B 1 170 ? 11.867 0.993 -18.609 1 98 170 HIS B N 1
ATOM 3789 C CA . HIS B 1 170 ? 12.82 -0.032 -18.203 1 98 170 HIS B CA 1
ATOM 3790 C C . HIS B 1 170 ? 12.156 -1.402 -18.125 1 98 170 HIS B C 1
ATOM 3792 O O . HIS B 1 170 ? 12.773 -2.369 -17.672 1 98 170 HIS B O 1
ATOM 3798 N N . GLU B 1 171 ? 10.938 -1.557 -18.531 1 97.88 171 GLU B N 1
ATOM 3799 C CA . GLU B 1 171 ? 10.133 -2.754 -18.328 1 97.88 171 GLU B CA 1
ATOM 3800 C C . GLU B 1 171 ? 10.734 -3.961 -19.031 1 97.88 171 GLU B C 1
ATOM 3802 O O . GLU B 1 171 ? 10.844 -5.043 -18.453 1 97.88 171 GLU B O 1
ATOM 3807 N N . GLN B 1 172 ? 11.102 -3.793 -20.25 1 98.12 172 GLN B N 1
ATOM 3808 C CA . GLN B 1 172 ? 11.664 -4.906 -21.016 1 98.12 172 GLN B CA 1
ATOM 3809 C C . GLN B 1 172 ? 12.961 -5.398 -20.375 1 98.12 172 GLN B C 1
ATOM 3811 O O . GLN B 1 172 ? 13.18 -6.605 -20.25 1 98.12 172 GLN B O 1
ATOM 3816 N N . GLY B 1 173 ? 13.859 -4.449 -20.078 1 98.38 173 GLY B N 1
ATOM 3817 C CA . GLY B 1 173 ? 15.086 -4.82 -19.406 1 98.38 173 GLY B CA 1
ATOM 3818 C C . GLY B 1 173 ? 14.852 -5.539 -18.094 1 98.38 173 GLY B C 1
ATOM 3819 O O . GLY B 1 173 ? 15.531 -6.523 -17.781 1 98.38 173 GLY B O 1
ATOM 3820 N N . PHE B 1 174 ? 13.938 -5.062 -17.359 1 98.56 174 PHE B N 1
ATOM 3821 C CA . PHE B 1 174 ? 13.586 -5.672 -16.078 1 98.56 174 PHE B CA 1
ATOM 3822 C C . PHE B 1 174 ? 13.086 -7.098 -16.281 1 98.56 174 PHE B C 1
ATOM 3824 O O . PHE B 1 174 ? 13.516 -8.016 -15.578 1 98.56 174 PHE B O 1
ATOM 3831 N N . GLU B 1 175 ? 12.156 -7.277 -17.219 1 98.62 175 GLU B N 1
ATOM 3832 C CA . GLU B 1 175 ? 11.594 -8.602 -17.484 1 98.62 175 GLU B CA 1
ATOM 3833 C C . GLU B 1 175 ? 12.68 -9.594 -17.891 1 98.62 175 GLU B C 1
ATOM 3835 O O . GLU B 1 175 ? 12.727 -10.711 -17.375 1 98.62 175 GLU B O 1
ATOM 3840 N N . GLU B 1 176 ? 13.562 -9.203 -18.734 1 98.5 176 GLU B N 1
ATOM 3841 C CA . GLU B 1 176 ? 14.664 -10.062 -19.141 1 98.5 176 GLU B CA 1
ATOM 3842 C C . GLU B 1 176 ? 15.57 -10.406 -17.969 1 98.5 176 GLU B C 1
ATOM 3844 O O . GLU B 1 176 ? 15.984 -11.555 -17.797 1 98.5 176 GLU B O 1
ATOM 3849 N N . GLY B 1 177 ? 15.852 -9.398 -17.188 1 98.5 177 GLY B N 1
ATOM 3850 C CA . GLY B 1 177 ? 16.703 -9.602 -16.031 1 98.5 177 GLY B CA 1
ATOM 3851 C C . GLY B 1 177 ? 16.094 -10.508 -14.977 1 98.5 177 GLY B C 1
ATOM 3852 O O . GLY B 1 177 ? 16.781 -11.359 -14.406 1 98.5 177 GLY B O 1
ATOM 3853 N N . VAL B 1 178 ? 14.852 -10.32 -14.727 1 98.56 178 VAL B N 1
ATOM 3854 C CA . VAL B 1 178 ? 14.172 -11.141 -13.734 1 98.56 178 VAL B CA 1
ATOM 3855 C C . VAL B 1 178 ? 14.125 -12.594 -14.203 1 98.56 178 VAL B C 1
ATOM 3857 O O . VAL B 1 178 ? 14.328 -13.516 -13.414 1 98.56 178 VAL B O 1
ATOM 3860 N N . ILE B 1 179 ? 13.836 -12.797 -15.469 1 98.38 179 ILE B N 1
ATOM 3861 C CA . ILE B 1 179 ? 13.789 -14.148 -16.016 1 98.38 179 ILE B CA 1
ATOM 3862 C C . ILE B 1 179 ? 15.148 -14.828 -15.828 1 98.38 179 ILE B C 1
ATOM 3864 O O . ILE B 1 179 ? 15.219 -15.953 -15.336 1 98.38 179 ILE B O 1
ATOM 3868 N N . LYS B 1 180 ? 16.219 -14.125 -16.172 1 98.25 180 LYS B N 1
ATOM 3869 C CA . LYS B 1 180 ? 17.547 -14.688 -16.016 1 98.25 180 LYS B CA 1
ATOM 3870 C C . LYS B 1 180 ? 17.844 -15 -14.547 1 98.25 180 LYS B C 1
ATOM 3872 O O . LYS B 1 180 ? 18.438 -16.047 -14.234 1 98.25 180 LYS B O 1
ATOM 3877 N N . THR B 1 181 ? 17.438 -14.117 -13.68 1 97.94 181 THR B N 1
ATOM 3878 C CA . THR B 1 181 ? 17.656 -14.312 -12.25 1 97.94 181 THR B CA 1
ATOM 3879 C C . THR B 1 181 ? 16.906 -15.555 -11.75 1 97.94 181 THR B C 1
ATOM 3881 O O . THR B 1 181 ? 17.484 -16.391 -11.062 1 97.94 181 THR B O 1
ATOM 3884 N N . LEU B 1 182 ? 15.695 -15.664 -12.117 1 98 182 LEU B N 1
ATOM 3885 C CA . LEU B 1 182 ? 14.844 -16.75 -11.641 1 98 182 LEU B CA 1
ATOM 3886 C C . LEU B 1 182 ? 15.289 -18.078 -12.227 1 98 182 LEU B C 1
ATOM 3888 O O . LEU B 1 182 ? 15.258 -19.109 -11.531 1 98 182 LEU B O 1
ATOM 3892 N N . GLU B 1 183 ? 15.672 -18.094 -13.492 1 96.88 183 GLU B N 1
ATOM 3893 C CA . GLU B 1 183 ? 16.188 -19.312 -14.102 1 96.88 183 GLU B CA 1
ATOM 3894 C C . GLU B 1 183 ? 17.469 -19.781 -13.414 1 96.88 183 GLU B C 1
ATOM 3896 O O . GLU B 1 183 ? 17.656 -20.984 -13.18 1 96.88 183 GLU B O 1
ATOM 3901 N N . TRP B 1 184 ? 18.312 -18.844 -13.117 1 96.12 184 TRP B N 1
ATOM 3902 C CA . TRP B 1 184 ? 19.547 -19.188 -12.398 1 96.12 184 TRP B CA 1
ATOM 3903 C C . TRP B 1 184 ? 19.219 -19.781 -11.031 1 96.12 184 TRP B C 1
ATOM 3905 O O . TRP B 1 184 ? 19.797 -20.812 -10.656 1 96.12 184 TRP B O 1
ATOM 3915 N N . LEU B 1 185 ? 18.359 -19.172 -10.289 1 95.56 185 LEU B N 1
ATOM 3916 C CA . LEU B 1 185 ? 17.969 -19.641 -8.969 1 95.56 185 LEU B CA 1
ATOM 3917 C C . LEU B 1 185 ? 17.391 -21.047 -9.039 1 95.56 185 LEU B C 1
ATOM 3919 O O . LEU B 1 185 ? 17.766 -21.938 -8.266 1 95.56 185 LEU B O 1
ATOM 3923 N N . LYS B 1 186 ? 16.547 -21.281 -9.906 1 94.5 186 LYS B N 1
ATOM 3924 C CA . LYS B 1 186 ? 15.883 -22.578 -10.023 1 94.5 186 LYS B CA 1
ATOM 3925 C C . LYS B 1 186 ? 16.891 -23.672 -10.367 1 94.5 186 LYS B C 1
ATOM 3927 O O . LYS B 1 186 ? 16.797 -24.781 -9.859 1 94.5 186 LYS B O 1
ATOM 3932 N N . ALA B 1 187 ? 17.797 -23.375 -11.195 1 92.5 187 ALA B N 1
ATOM 3933 C CA . ALA B 1 187 ? 18.766 -24.359 -11.648 1 92.5 187 ALA B CA 1
ATOM 3934 C C . ALA B 1 187 ? 19.812 -24.625 -10.57 1 92.5 187 ALA B C 1
ATOM 3936 O O . ALA B 1 187 ? 20.344 -25.734 -10.477 1 92.5 187 ALA B O 1
ATOM 3937 N N . SER B 1 188 ? 20.031 -23.609 -9.703 1 91 188 SER B N 1
ATOM 3938 C CA . SER B 1 188 ? 21.266 -23.688 -8.914 1 91 188 SER B CA 1
ATOM 3939 C C . SER B 1 188 ? 20.969 -23.766 -7.422 1 91 188 SER B C 1
ATOM 3941 O O . SER B 1 188 ? 21.812 -24.188 -6.637 1 91 188 SER B O 1
ATOM 3943 N N . VAL B 1 189 ? 19.812 -23.281 -7.027 1 90.19 189 VAL B N 1
ATOM 3944 C CA . VAL B 1 189 ? 19.531 -23.188 -5.598 1 90.19 189 VAL B CA 1
ATOM 3945 C C . VAL B 1 189 ? 18.547 -24.281 -5.199 1 90.19 189 VAL B C 1
ATOM 3947 O O . VAL B 1 189 ? 17.453 -24.375 -5.762 1 90.19 189 VAL B O 1
ATOM 3950 N N . PRO B 1 190 ? 18.938 -25.047 -4.234 1 89 190 PRO B N 1
ATOM 3951 C CA . PRO B 1 190 ? 18.016 -26.094 -3.785 1 89 190 PRO B CA 1
ATOM 3952 C C . PRO B 1 190 ? 16.734 -25.516 -3.178 1 89 190 PRO B C 1
ATOM 3954 O O . PRO B 1 190 ? 16.781 -24.516 -2.467 1 89 190 PRO B O 1
ATOM 3957 N N . GLY B 1 191 ? 15.594 -26.203 -3.557 1 90.62 191 GLY B N 1
ATOM 3958 C CA . GLY B 1 191 ? 14.352 -25.906 -2.859 1 90.62 191 GLY B CA 1
ATOM 3959 C C . GLY B 1 191 ? 13.383 -25.078 -3.684 1 90.62 191 GLY B C 1
ATOM 3960 O O . GLY B 1 191 ? 12.195 -25.016 -3.369 1 90.62 191 GLY B O 1
ATOM 3961 N N . MET B 1 192 ? 13.891 -24.391 -4.715 1 92.94 192 MET B N 1
ATOM 3962 C CA . MET B 1 192 ? 12.945 -23.656 -5.547 1 92.94 192 MET B CA 1
ATOM 3963 C C . MET B 1 192 ? 12.141 -24.594 -6.426 1 92.94 192 MET B C 1
ATOM 3965 O O . MET B 1 192 ? 12.703 -25.438 -7.125 1 92.94 192 MET B O 1
ATOM 3969 N N . ILE B 1 193 ? 10.859 -24.375 -6.395 1 91.5 193 ILE B N 1
ATOM 3970 C CA . ILE B 1 193 ? 9.938 -25.25 -7.109 1 91.5 193 ILE B CA 1
ATOM 3971 C C . ILE B 1 193 ? 9.578 -24.625 -8.461 1 91.5 193 ILE B C 1
ATOM 3973 O O . ILE B 1 193 ? 9.57 -25.328 -9.484 1 91.5 193 ILE B O 1
ATOM 3977 N N . GLY B 1 194 ? 9.273 -23.359 -8.453 1 94.94 194 GLY B N 1
ATOM 3978 C CA . GLY B 1 194 ? 8.867 -22.656 -9.664 1 94.94 194 GLY B CA 1
ATOM 3979 C C . GLY B 1 194 ? 8.594 -21.188 -9.445 1 94.94 194 GLY B C 1
ATOM 3980 O O . GLY B 1 194 ? 8.812 -20.672 -8.344 1 94.94 194 GLY B O 1
ATOM 3981 N N . TRP B 1 195 ? 8.227 -20.5 -10.57 1 96.81 195 TRP B N 1
ATOM 3982 C CA . TRP B 1 195 ? 8.031 -19.062 -10.461 1 96.81 195 TRP B CA 1
ATOM 3983 C C . TRP B 1 195 ? 7.121 -18.547 -11.578 1 96.81 195 TRP B C 1
ATOM 3985 O O . TRP B 1 195 ? 6.879 -19.25 -12.555 1 96.81 195 TRP B O 1
ATOM 3995 N N . MET B 1 196 ? 6.555 -17.375 -11.383 1 97.31 196 MET B N 1
ATOM 3996 C CA . MET B 1 196 ? 5.793 -16.641 -12.391 1 97.31 196 MET B CA 1
ATOM 3997 C C . MET B 1 196 ? 5.957 -15.141 -12.219 1 97.31 196 MET B C 1
ATOM 3999 O O . MET B 1 196 ? 6.098 -14.656 -11.094 1 97.31 196 MET B O 1
ATOM 4003 N N . ILE B 1 197 ? 5.992 -14.414 -13.344 1 98.44 197 ILE B N 1
ATOM 4004 C CA . ILE B 1 197 ? 6.125 -12.961 -13.375 1 98.44 197 ILE B CA 1
ATOM 4005 C C . ILE B 1 197 ? 4.781 -12.328 -13.727 1 98.44 197 ILE B C 1
ATOM 4007 O O . ILE B 1 197 ? 4.207 -12.625 -14.781 1 98.44 197 ILE B O 1
ATOM 4011 N N . LEU B 1 198 ? 4.316 -11.469 -12.852 1 98.56 198 LEU B N 1
ATOM 4012 C CA . LEU B 1 198 ? 3.008 -10.844 -13.008 1 98.56 198 LEU B CA 1
ATOM 4013 C C . LEU B 1 198 ? 3.146 -9.336 -13.195 1 98.56 198 LEU B C 1
ATOM 4015 O O . LEU B 1 198 ? 3.752 -8.656 -12.359 1 98.56 198 LEU B O 1
ATOM 4019 N N . LYS B 1 199 ? 2.596 -8.852 -14.25 1 98.44 199 LYS B N 1
ATOM 4020 C CA . LYS B 1 199 ? 2.57 -7.41 -14.5 1 98.44 199 LYS B CA 1
ATOM 4021 C C . LYS B 1 199 ? 1.168 -6.844 -14.312 1 98.44 199 LYS B C 1
ATOM 4023 O O . LYS B 1 199 ? 0.208 -7.328 -14.914 1 98.44 199 LYS B O 1
ATOM 4028 N N . GLN B 1 200 ? 1.028 -5.828 -13.508 1 98.31 200 GLN B N 1
ATOM 4029 C CA . GLN B 1 200 ? -0.266 -5.219 -13.219 1 98.31 200 GLN B CA 1
ATOM 4030 C C . GLN B 1 200 ? -0.826 -4.52 -14.461 1 98.31 200 GLN B C 1
ATOM 4032 O O . GLN B 1 200 ? -0.111 -3.779 -15.133 1 98.31 200 GLN B O 1
ATOM 4037 N N . THR B 1 201 ? -2.117 -4.691 -14.727 1 97.81 201 THR B N 1
ATOM 4038 C CA . THR B 1 201 ? -2.705 -4.113 -15.93 1 97.81 201 THR B CA 1
ATOM 4039 C C . THR B 1 201 ? -3.941 -3.287 -15.586 1 97.81 201 THR B C 1
ATOM 4041 O O . THR B 1 201 ? -4.59 -2.727 -16.469 1 97.81 201 THR B O 1
ATOM 4044 N N . GLY B 1 202 ? -4.301 -3.201 -14.328 1 97.81 202 GLY B N 1
ATOM 4045 C CA . GLY B 1 202 ? -5.473 -2.477 -13.859 1 97.81 202 GLY B CA 1
ATOM 4046 C C . GLY B 1 202 ? -6.18 -3.164 -12.711 1 97.81 202 GLY B C 1
ATOM 4047 O O . GLY B 1 202 ? -5.617 -4.059 -12.07 1 97.81 202 GLY B O 1
ATOM 4048 N N . ALA B 1 203 ? -7.426 -2.67 -12.383 1 98.06 203 ALA B N 1
ATOM 4049 C CA . ALA B 1 203 ? -8.141 -3.254 -11.25 1 98.06 203 ALA B CA 1
ATOM 4050 C C . ALA B 1 203 ? -9.648 -3.297 -11.516 1 98.06 203 ALA B C 1
ATOM 4052 O O . ALA B 1 203 ? -10.156 -2.557 -12.359 1 98.06 203 ALA B O 1
ATOM 4053 N N . SER B 1 204 ? -10.219 -4.23 -10.891 1 98 204 SER B N 1
ATOM 4054 C CA . SER B 1 204 ? -11.672 -4.348 -10.914 1 98 204 SER B CA 1
ATOM 4055 C C . SER B 1 204 ? -12.32 -3.396 -9.914 1 98 204 SER B C 1
ATOM 4057 O O . SER B 1 204 ? -12.039 -3.453 -8.719 1 98 204 SER B O 1
ATOM 4059 N N . ALA B 1 205 ? -13.227 -2.568 -10.406 1 96.56 205 ALA B N 1
ATOM 4060 C CA . ALA B 1 205 ? -13.93 -1.674 -9.492 1 96.56 205 ALA B CA 1
ATOM 4061 C C . ALA B 1 205 ? -14.883 -2.453 -8.586 1 96.56 205 ALA B C 1
ATOM 4063 O O . ALA B 1 205 ? -14.836 -2.32 -7.363 1 96.56 205 ALA B O 1
ATOM 4064 N N . ILE B 1 206 ? -15.656 -3.303 -9.172 1 94.38 206 ILE B N 1
ATOM 4065 C CA . ILE B 1 206 ? -16.656 -4.055 -8.43 1 94.38 206 ILE B CA 1
ATOM 4066 C C . ILE B 1 206 ? -15.969 -5.047 -7.492 1 94.38 206 ILE B C 1
ATOM 4068 O O . ILE B 1 206 ? -16.359 -5.18 -6.328 1 94.38 206 ILE B O 1
ATOM 4072 N N . GLY B 1 207 ? -14.977 -5.77 -8.008 1 93.69 207 GLY B N 1
ATOM 4073 C CA . GLY B 1 207 ? -14.25 -6.715 -7.176 1 93.69 207 GLY B CA 1
ATOM 4074 C C . GLY B 1 207 ? -13.547 -6.062 -6.004 1 93.69 207 GLY B C 1
ATOM 4075 O O . GLY B 1 207 ? -13.227 -6.727 -5.016 1 93.69 207 GLY B O 1
ATOM 4076 N N . SER B 1 208 ? -13.289 -4.766 -6.113 1 93.44 208 SER B N 1
ATOM 4077 C CA . SER B 1 208 ? -12.633 -3.992 -5.062 1 93.44 208 SER B CA 1
ATOM 4078 C C . SER B 1 208 ? -13.656 -3.305 -4.168 1 93.44 208 SER B C 1
ATOM 4080 O O . SER B 1 208 ? -13.297 -2.479 -3.324 1 93.44 208 SER B O 1
ATOM 4082 N N . PHE B 1 209 ? -14.867 -3.508 -4.406 1 89.62 209 PHE B N 1
ATOM 4083 C CA . PHE B 1 209 ? -15.984 -2.896 -3.693 1 89.62 209 PHE B CA 1
ATOM 4084 C C . PHE B 1 209 ? -15.977 -1.383 -3.877 1 89.62 209 PHE B C 1
ATOM 4086 O O . PHE B 1 209 ? -16.328 -0.64 -2.957 1 89.62 209 PHE B O 1
ATOM 4093 N N . GLN B 1 210 ? -15.523 -0.98 -4.961 1 92.62 210 GLN B N 1
ATOM 4094 C CA . GLN B 1 210 ? -15.586 0.431 -5.324 1 92.62 210 GLN B CA 1
ATOM 4095 C C . GLN B 1 210 ? -16.859 0.74 -6.109 1 92.62 210 GLN B C 1
ATOM 4097 O O . GLN B 1 210 ? -16.828 0.852 -7.336 1 92.62 210 GLN B O 1
ATOM 4102 N N . LEU B 1 211 ? -17.875 0.987 -5.398 1 92.25 211 LEU B N 1
ATOM 4103 C CA . LEU B 1 211 ? -19.203 1.271 -5.961 1 92.25 211 LEU B CA 1
ATOM 4104 C C . LEU B 1 211 ? -19.375 2.766 -6.207 1 92.25 211 LEU B C 1
ATOM 4106 O O . LEU B 1 211 ? -18.547 3.57 -5.781 1 92.25 211 LEU B O 1
ATOM 4110 N N . ASP B 1 212 ? -20.438 3.008 -6.938 1 93.5 212 ASP B N 1
ATOM 4111 C CA . ASP B 1 212 ? -20.797 4.418 -7.047 1 93.5 212 ASP B CA 1
ATOM 4112 C C . ASP B 1 212 ? -21.312 4.957 -5.715 1 93.5 212 ASP B C 1
ATOM 4114 O O . ASP B 1 212 ? -21.531 4.191 -4.773 1 93.5 212 ASP B O 1
ATOM 4118 N N . PRO B 1 213 ? -21.531 6.262 -5.613 1 92 213 PRO B N 1
ATOM 4119 C CA . PRO B 1 213 ? -21.906 6.852 -4.324 1 92 213 PRO B CA 1
ATOM 4120 C C . PRO B 1 213 ? -23.188 6.238 -3.746 1 92 213 PRO B C 1
ATOM 4122 O O . PRO B 1 213 ? -23.25 5.969 -2.543 1 92 213 PRO B O 1
ATOM 4125 N N . GLU B 1 214 ? -24.172 5.98 -4.543 1 88.62 214 GLU B N 1
ATOM 4126 C CA . GLU B 1 214 ? -25.422 5.379 -4.066 1 88.62 214 GLU B CA 1
ATOM 4127 C C . GLU B 1 214 ? -25.172 3.971 -3.529 1 88.62 214 GLU B C 1
ATOM 4129 O O . GLU B 1 214 ? -25.734 3.59 -2.496 1 88.62 214 GLU B O 1
ATOM 4134 N N . GLY B 1 215 ? -24.438 3.262 -4.266 1 88.19 215 GLY B N 1
ATOM 4135 C CA . GLY B 1 215 ? -24.109 1.914 -3.828 1 88.19 215 GLY B CA 1
ATOM 4136 C C . GLY B 1 215 ? -23.312 1.885 -2.533 1 88.19 215 GLY B C 1
ATOM 4137 O O . GLY B 1 215 ? -23.547 1.033 -1.675 1 88.19 215 GLY B O 1
ATOM 4138 N N . MET B 1 216 ? -22.406 2.787 -2.402 1 85.69 216 MET B N 1
ATOM 4139 C CA . MET B 1 216 ? -21.609 2.867 -1.187 1 85.69 216 MET B CA 1
ATOM 4140 C C . MET B 1 216 ? -22.469 3.186 0.023 1 85.69 216 MET B C 1
ATOM 4142 O O . MET B 1 216 ? -22.266 2.645 1.108 1 85.69 216 MET B O 1
ATOM 4146 N N . LEU B 1 217 ? -23.328 4.023 -0.145 1 82.69 217 LEU B N 1
ATOM 4147 C CA . LEU B 1 217 ? -24.25 4.371 0.93 1 82.69 217 LEU B CA 1
ATOM 4148 C C . LEU B 1 217 ? -25.094 3.164 1.337 1 82.69 217 LEU B C 1
ATOM 4150 O O . LEU B 1 217 ? -25.234 2.881 2.527 1 82.69 217 LEU B O 1
ATOM 4154 N N . LYS B 1 218 ? -25.562 2.475 0.39 1 79.75 218 LYS B N 1
ATOM 4155 C CA . LYS B 1 218 ? -26.391 1.305 0.658 1 79.75 218 LYS B CA 1
ATOM 4156 C C . LYS B 1 218 ? -25.594 0.216 1.372 1 79.75 218 LYS B C 1
ATOM 4158 O O . LYS B 1 218 ? -26.125 -0.48 2.24 1 79.75 218 LYS B O 1
ATOM 4163 N N . ALA B 1 219 ? -24.391 0.07 0.977 1 74.12 219 ALA B N 1
ATOM 4164 C CA . ALA B 1 219 ? -23.516 -0.93 1.588 1 74.12 219 ALA B CA 1
ATOM 4165 C C . ALA B 1 219 ? -23.328 -0.657 3.078 1 74.12 219 ALA B C 1
ATOM 4167 O O . ALA B 1 219 ? -23.203 -1.59 3.873 1 74.12 219 ALA B O 1
ATOM 4168 N N . THR B 1 220 ? -23.375 0.517 3.449 1 69.88 220 THR B N 1
ATOM 4169 C CA . THR B 1 220 ? -23.188 0.908 4.844 1 69.88 220 THR B CA 1
ATOM 4170 C C . THR B 1 220 ? -24.422 0.566 5.668 1 69.88 220 THR B C 1
ATOM 4172 O O . THR B 1 220 ? -24.328 0.29 6.867 1 69.88 220 THR B O 1
ATOM 4175 N N . LEU B 1 221 ? -25.5 0.395 4.992 1 66.31 221 LEU B N 1
ATOM 4176 C CA . LEU B 1 221 ? -26.75 0.137 5.688 1 66.31 221 LEU B CA 1
ATOM 4177 C C . LEU B 1 221 ? -26.938 -1.354 5.957 1 66.31 221 LEU B C 1
ATOM 4179 O O . LEU B 1 221 ? -27.734 -1.744 6.805 1 66.31 221 LEU B O 1
ATOM 4183 N N . GLY B 1 222 ? -26.047 -2.385 5.406 1 63.88 222 GLY B N 1
ATOM 4184 C CA . GLY B 1 222 ? -25.906 -3.793 5.742 1 63.88 222 GLY B CA 1
ATOM 4185 C C . GLY B 1 222 ? -27.031 -4.652 5.211 1 63.88 222 GLY B C 1
ATOM 4186 O O . GLY B 1 222 ? -27.141 -5.836 5.551 1 63.88 222 GLY B O 1
ATOM 4187 N N . ALA B 1 223 ? -28.141 -4.352 4.555 1 60.47 223 ALA B N 1
ATOM 4188 C CA . ALA B 1 223 ? -29.234 -5.305 4.492 1 60.47 223 ALA B CA 1
ATOM 4189 C C . ALA B 1 223 ? -29.422 -5.848 3.076 1 60.47 223 ALA B C 1
ATOM 4191 O O . ALA B 1 223 ? -29.797 -7.004 2.891 1 60.47 223 ALA B O 1
ATOM 4192 N N . ASN B 1 224 ? -29.203 -5.188 2.199 1 75.31 224 ASN B N 1
ATOM 4193 C CA . ASN B 1 224 ? -29.438 -5.594 0.816 1 75.31 224 ASN B CA 1
ATOM 4194 C C . ASN B 1 224 ? -28.359 -5.055 -0.114 1 75.31 224 ASN B C 1
ATOM 4196 O O . ASN B 1 224 ? -27.812 -3.975 0.123 1 75.31 224 ASN B O 1
ATOM 4200 N N . PRO B 1 225 ? -27.953 -6.086 -1.005 1 84.69 225 PRO B N 1
ATOM 4201 C CA . PRO B 1 225 ? -26.969 -5.582 -1.962 1 84.69 225 PRO B CA 1
ATOM 4202 C C . PRO B 1 225 ? -27.438 -4.324 -2.688 1 84.69 225 PRO B C 1
ATOM 4204 O O . PRO B 1 225 ? -28.625 -4.199 -3.016 1 84.69 225 PRO B O 1
ATOM 4207 N N . PRO B 1 226 ? -26.609 -3.412 -2.842 1 88.56 226 PRO B N 1
ATOM 4208 C CA . PRO B 1 226 ? -26.922 -2.295 -3.736 1 88.56 226 PRO B CA 1
ATOM 4209 C C . PRO B 1 226 ? -27.031 -2.723 -5.199 1 88.56 226 PRO B C 1
ATOM 4211 O O . PRO B 1 226 ? -26.781 -3.887 -5.523 1 88.56 226 PRO B O 1
ATOM 4214 N N . LYS B 1 227 ? -27.469 -1.793 -5.973 1 90.25 227 LYS B N 1
ATOM 4215 C CA . LYS B 1 227 ? -27.438 -2.041 -7.41 1 90.25 227 LYS B CA 1
ATOM 4216 C C . LYS B 1 227 ? -26 -2.16 -7.918 1 90.25 227 LYS B C 1
ATOM 4218 O O . LYS B 1 227 ? -25.125 -1.426 -7.473 1 90.25 227 LYS B O 1
ATOM 4223 N N . TYR B 1 228 ? -25.875 -3.111 -8.844 1 92.69 228 TYR B N 1
ATOM 4224 C CA . TYR B 1 228 ? -24.578 -3.234 -9.516 1 92.69 228 TYR B CA 1
ATOM 4225 C C . TYR B 1 228 ? -24.25 -1.966 -10.289 1 92.69 228 TYR B C 1
ATOM 4227 O O . TYR B 1 228 ? -24.812 -1.713 -11.352 1 92.69 228 TYR B O 1
ATOM 4235 N N . ASN B 1 229 ? -23.344 -1.162 -9.719 1 94.5 229 ASN B N 1
ATOM 4236 C CA . ASN B 1 229 ? -22.938 0.091 -10.344 1 94.5 229 ASN B CA 1
ATOM 4237 C C . ASN B 1 229 ? -21.656 0.634 -9.719 1 94.5 229 ASN B C 1
ATOM 4239 O O . ASN B 1 229 ? -21.438 0.478 -8.516 1 94.5 229 ASN B O 1
ATOM 4243 N N . THR B 1 230 ? -20.812 1.192 -10.609 1 95.44 230 THR B N 1
ATOM 4244 C CA . THR B 1 230 ? -19.562 1.838 -10.188 1 95.44 230 THR B CA 1
ATOM 4245 C C . THR B 1 230 ? -19.438 3.229 -10.805 1 95.44 230 THR B C 1
ATOM 4247 O O . THR B 1 230 ? -20.344 3.68 -11.516 1 95.44 230 THR B O 1
ATOM 4250 N N . ASN B 1 231 ? -18.344 3.922 -10.5 1 95.81 231 ASN B N 1
ATOM 4251 C CA . ASN B 1 231 ? -18.094 5.211 -11.133 1 95.81 231 ASN B CA 1
ATOM 4252 C C . ASN B 1 231 ? -17.828 5.062 -12.625 1 95.81 231 ASN B C 1
ATOM 4254 O O . ASN B 1 231 ? -17.797 6.055 -13.359 1 95.81 231 ASN B O 1
ATOM 4258 N N . TYR B 1 232 ? -17.734 3.812 -13.102 1 95.94 232 TYR B N 1
ATOM 4259 C CA . TYR B 1 232 ? -17.5 3.525 -14.508 1 95.94 232 TYR B CA 1
ATOM 4260 C C . TYR B 1 232 ? -18.766 2.996 -15.172 1 95.94 232 TYR B C 1
ATOM 4262 O O . TYR B 1 232 ? -18.734 2.541 -16.328 1 95.94 232 TYR B O 1
ATOM 4270 N N . GLY B 1 233 ? -19.859 3.023 -14.422 1 94.94 233 GLY B N 1
ATOM 4271 C CA . GLY B 1 233 ? -21.141 2.611 -14.977 1 94.94 233 GLY B CA 1
ATOM 4272 C C . GLY B 1 233 ? -21.516 1.191 -14.602 1 94.94 233 GLY B C 1
ATOM 4273 O O . GLY B 1 233 ? -20.891 0.583 -13.727 1 94.94 233 GLY B O 1
ATOM 4274 N N . SER B 1 234 ? -22.578 0.705 -15.258 1 95.44 234 SER B N 1
ATOM 4275 C CA . SER B 1 234 ? -23.172 -0.573 -14.867 1 95.44 234 SER B CA 1
ATOM 4276 C C . SER B 1 234 ? -23 -1.612 -15.977 1 95.44 234 SER B C 1
ATOM 4278 O O . SER B 1 234 ? -23.5 -2.732 -15.859 1 95.44 234 SER B O 1
ATOM 4280 N N . LYS B 1 235 ? -22.297 -1.303 -17.031 1 96.31 235 LYS B N 1
ATOM 4281 C CA . LYS B 1 235 ? -22.062 -2.268 -18.094 1 96.31 235 LYS B CA 1
ATOM 4282 C C . LYS B 1 235 ? -20.891 -3.189 -17.766 1 96.31 235 LYS B C 1
ATOM 4284 O O . LYS B 1 235 ? -20.016 -2.818 -16.984 1 96.31 235 LYS B O 1
ATOM 4289 N N . ILE B 1 236 ? -20.922 -4.383 -18.297 1 97.06 236 ILE B N 1
ATOM 4290 C CA . ILE B 1 236 ? -19.828 -5.32 -18.094 1 97.06 236 ILE B CA 1
ATOM 4291 C C . ILE B 1 236 ? -18.594 -4.852 -18.875 1 97.06 236 ILE B C 1
ATOM 4293 O O . ILE B 1 236 ? -18.625 -4.789 -20.094 1 97.06 236 ILE B O 1
ATOM 4297 N N . PRO B 1 237 ? -17.594 -4.57 -18.203 1 95.81 237 PRO B N 1
ATOM 4298 C CA . PRO B 1 237 ? -16.406 -4.09 -18.922 1 95.81 237 PRO B CA 1
ATOM 4299 C C . PRO B 1 237 ? -15.656 -5.207 -19.641 1 95.81 237 PRO B C 1
ATOM 4301 O O . PRO B 1 237 ? -15.68 -6.359 -19.203 1 95.81 237 PRO B O 1
ATOM 4304 N N . THR B 1 238 ? -14.914 -4.863 -20.734 1 95.31 238 THR B N 1
ATOM 4305 C CA . THR B 1 238 ? -14.055 -5.801 -21.453 1 95.31 238 THR B CA 1
ATOM 4306 C C . THR B 1 238 ? -12.586 -5.582 -21.094 1 95.31 238 THR B C 1
ATOM 4308 O O . THR B 1 238 ? -11.734 -6.426 -21.391 1 95.31 238 THR B O 1
ATOM 4311 N N . GLN B 1 239 ? -12.32 -4.449 -20.547 1 96.25 239 GLN B N 1
ATOM 4312 C CA . GLN B 1 239 ? -11.008 -4.07 -20.031 1 96.25 239 GLN B CA 1
ATOM 4313 C C . GLN B 1 239 ? -11.109 -3.623 -18.562 1 96.25 239 GLN B C 1
ATOM 4315 O O . GLN B 1 239 ? -12.195 -3.295 -18.078 1 96.25 239 GLN B O 1
ATOM 4320 N N . PRO B 1 240 ? -9.992 -3.689 -17.875 1 97.12 240 PRO B N 1
ATOM 4321 C CA . PRO B 1 240 ? -10.07 -3.199 -16.5 1 97.12 240 PRO B CA 1
ATOM 4322 C C . PRO B 1 240 ? -10.609 -1.771 -16.406 1 97.12 240 PRO B C 1
ATOM 4324 O O . PRO B 1 240 ? -10.062 -0.864 -17.047 1 97.12 240 PRO B O 1
ATOM 4327 N N . PRO B 1 241 ? -11.602 -1.575 -15.664 1 96.19 241 PRO B N 1
ATOM 4328 C CA . PRO B 1 241 ? -12.148 -0.22 -15.562 1 96.19 241 PRO B CA 1
ATOM 4329 C C . PRO B 1 241 ? -11.18 0.759 -14.898 1 96.19 241 PRO B C 1
ATOM 4331 O O . PRO B 1 241 ? -11.086 1.915 -15.32 1 96.19 241 PRO B O 1
ATOM 4334 N N . ILE B 1 242 ? -10.539 0.345 -13.852 1 96.88 242 ILE B N 1
ATOM 4335 C CA . ILE B 1 242 ? -9.508 1.163 -13.227 1 96.88 242 ILE B CA 1
ATOM 4336 C C . ILE B 1 242 ? -8.164 0.922 -13.922 1 96.88 242 ILE B C 1
ATOM 4338 O O . ILE B 1 242 ? -7.707 -0.219 -14.016 1 96.88 242 ILE B O 1
ATOM 4342 N N . PRO B 1 243 ? -7.539 1.928 -14.383 1 95.31 243 PRO B N 1
ATOM 4343 C CA . PRO B 1 243 ? -6.32 1.745 -15.18 1 95.31 243 PRO B CA 1
ATOM 4344 C C . PRO B 1 243 ? -5.137 1.259 -14.344 1 95.31 243 PRO B C 1
ATOM 4346 O O . PRO B 1 243 ? -5.176 1.333 -13.109 1 95.31 243 PRO B O 1
ATOM 4349 N N . ALA B 1 244 ? -4.137 0.818 -15.094 1 95.88 244 ALA B N 1
ATOM 4350 C CA . ALA B 1 244 ? -2.9 0.356 -14.461 1 95.88 244 ALA B CA 1
ATOM 4351 C C . ALA B 1 244 ? -2.189 1.499 -13.742 1 95.88 244 ALA B C 1
ATOM 4353 O O . ALA B 1 244 ? -2.244 2.648 -14.188 1 95.88 244 ALA B O 1
ATOM 4354 N N . GLN B 1 245 ? -1.499 1.107 -12.734 1 93.69 245 GLN B N 1
ATOM 4355 C CA . GLN B 1 245 ? -0.723 2.09 -11.984 1 93.69 245 GLN B CA 1
ATOM 4356 C C . GLN B 1 245 ? 0.583 2.42 -12.695 1 93.69 245 GLN B C 1
ATOM 4358 O O . GLN B 1 245 ? 1.095 1.611 -13.477 1 93.69 245 GLN B O 1
ATOM 4363 N N . THR B 1 246 ? 1.062 3.604 -12.445 1 92.44 246 THR B N 1
ATOM 4364 C CA . THR B 1 246 ? 2.398 4.047 -12.82 1 92.44 246 THR B CA 1
ATOM 4365 C C . THR B 1 246 ? 3.16 4.566 -11.609 1 92.44 246 THR B C 1
ATOM 4367 O O . THR B 1 246 ? 2.605 5.309 -10.789 1 92.44 246 THR B O 1
ATOM 4370 N N . PRO B 1 247 ? 4.477 4.188 -11.531 1 94.44 247 PRO B N 1
ATOM 4371 C CA . PRO B 1 247 ? 5.27 3.238 -12.312 1 94.44 247 PRO B CA 1
ATOM 4372 C C . PRO B 1 247 ? 4.656 1.84 -12.344 1 94.44 247 PRO B C 1
ATOM 4374 O O . PRO B 1 247 ? 3.826 1.507 -11.492 1 94.44 247 PRO B O 1
ATOM 4377 N N . ALA B 1 248 ? 5.125 1.065 -13.328 1 97.12 248 ALA B N 1
ATOM 4378 C CA . ALA B 1 248 ? 4.57 -0.274 -13.516 1 97.12 248 ALA B CA 1
ATOM 4379 C C . ALA B 1 248 ? 4.887 -1.166 -12.312 1 97.12 248 ALA B C 1
ATOM 4381 O O . ALA B 1 248 ? 6.031 -1.228 -11.859 1 97.12 248 ALA B O 1
ATOM 4382 N N . GLN B 1 249 ? 3.893 -1.8 -11.844 1 98 249 GLN B N 1
ATOM 4383 C CA . GLN B 1 249 ? 4.078 -2.748 -10.75 1 98 249 GLN B CA 1
ATOM 4384 C C . GLN B 1 249 ? 4.191 -4.176 -11.281 1 98 249 GLN B C 1
ATOM 4386 O O . GLN B 1 249 ? 3.414 -4.594 -12.141 1 98 249 GLN B O 1
ATOM 4391 N N . TYR B 1 250 ? 5.164 -4.895 -10.781 1 98.69 250 TYR B N 1
ATOM 4392 C CA . TYR B 1 250 ? 5.324 -6.328 -11.016 1 98.69 250 TYR B CA 1
ATOM 4393 C C . TYR B 1 250 ? 5.297 -7.102 -9.703 1 98.69 250 TYR B C 1
ATOM 4395 O O . TYR B 1 250 ? 5.879 -6.664 -8.711 1 98.69 250 TYR B O 1
ATOM 4403 N N . LEU B 1 251 ? 4.598 -8.172 -9.695 1 98.69 251 LEU B N 1
ATOM 4404 C CA . LEU B 1 251 ? 4.746 -9.164 -8.633 1 98.69 251 LEU B CA 1
ATOM 4405 C C . LEU B 1 251 ? 5.512 -10.383 -9.133 1 98.69 251 LEU B C 1
ATOM 4407 O O . LEU B 1 251 ? 5.145 -10.977 -10.156 1 98.69 251 LEU B O 1
ATOM 4411 N N . ILE B 1 252 ? 6.543 -10.672 -8.453 1 98.62 252 ILE B N 1
ATOM 4412 C CA . ILE B 1 252 ? 7.289 -11.891 -8.742 1 98.62 252 ILE B CA 1
ATOM 4413 C C . ILE B 1 252 ? 6.871 -12.992 -7.766 1 98.62 252 ILE B C 1
ATOM 4415 O O . ILE B 1 252 ? 7.199 -12.938 -6.578 1 98.62 252 ILE B O 1
ATOM 4419 N N . HIS B 1 253 ? 6.184 -14 -8.266 1 98.19 253 HIS B N 1
ATOM 4420 C CA . HIS B 1 253 ? 5.676 -15.133 -7.5 1 98.19 253 HIS B CA 1
ATOM 4421 C C . HIS B 1 253 ? 6.637 -16.312 -7.566 1 98.19 253 HIS B C 1
ATOM 4423 O O . HIS B 1 253 ? 6.875 -16.875 -8.648 1 98.19 253 HIS B O 1
ATOM 4429 N N . MET B 1 254 ? 7.164 -16.672 -6.418 1 97.31 254 MET B N 1
ATOM 4430 C CA . MET B 1 254 ? 8.078 -17.797 -6.336 1 97.31 254 MET B CA 1
ATOM 4431 C C . MET B 1 254 ? 7.547 -18.859 -5.375 1 97.31 254 MET B C 1
ATOM 4433 O O . MET B 1 254 ? 7.004 -18.531 -4.32 1 97.31 254 MET B O 1
ATOM 4437 N N . GLU B 1 255 ? 7.773 -20.109 -5.727 1 96.06 255 GLU B N 1
ATOM 4438 C CA . GLU B 1 255 ? 7.402 -21.219 -4.852 1 96.06 255 GLU B CA 1
ATOM 4439 C C . GLU B 1 255 ? 8.633 -21.984 -4.387 1 96.06 255 GLU B C 1
ATOM 4441 O O . GLU B 1 255 ? 9.531 -22.266 -5.184 1 96.06 255 GLU B O 1
ATOM 4446 N N . TRP B 1 256 ? 8.633 -22.234 -3.115 1 94.31 256 TRP B N 1
ATOM 4447 C CA . TRP B 1 256 ? 9.742 -22.906 -2.457 1 94.31 256 TRP B CA 1
ATOM 4448 C C . TRP B 1 256 ? 9.25 -24.078 -1.6 1 94.31 256 TRP B C 1
ATOM 4450 O O . TRP B 1 256 ? 8.086 -24.109 -1.195 1 94.31 256 TRP B O 1
ATOM 4460 N N . GLU B 1 257 ? 10.102 -24.969 -1.263 1 90.62 257 GLU B N 1
ATOM 4461 C CA . GLU B 1 257 ? 9.758 -26.141 -0.439 1 90.62 257 GLU B CA 1
ATOM 4462 C C . GLU B 1 257 ? 9.375 -25.719 0.977 1 90.62 257 GLU B C 1
ATOM 4464 O O . GLU B 1 257 ? 8.562 -26.375 1.628 1 90.62 257 GLU B O 1
ATOM 4469 N N . SER B 1 258 ? 10.07 -24.688 1.389 1 90.06 258 SER B N 1
ATOM 4470 C CA . SER B 1 258 ? 9.82 -24.172 2.73 1 90.06 258 SER B CA 1
ATOM 4471 C C . SER B 1 258 ? 10.227 -22.703 2.848 1 90.06 258 SER B C 1
ATOM 4473 O O . SER B 1 258 ? 10.961 -22.188 2 1 90.06 258 SER B O 1
ATOM 4475 N N . PRO B 1 259 ? 9.719 -22.031 3.912 1 90.38 259 PRO B N 1
ATOM 4476 C CA . PRO B 1 259 ? 10.156 -20.641 4.129 1 90.38 259 PRO B CA 1
ATOM 4477 C C . PRO B 1 259 ? 11.664 -20.531 4.348 1 90.38 259 PRO B C 1
ATOM 4479 O O . PRO B 1 259 ? 12.281 -19.547 3.941 1 90.38 259 PRO B O 1
ATOM 4482 N N . ALA B 1 260 ? 12.234 -21.547 5 1 89.75 260 ALA B N 1
ATOM 4483 C CA . ALA B 1 260 ? 13.68 -21.547 5.223 1 89.75 260 ALA B CA 1
ATOM 4484 C C . ALA B 1 260 ? 14.445 -21.625 3.902 1 89.75 260 ALA B C 1
ATOM 4486 O O . ALA B 1 260 ? 15.438 -20.906 3.713 1 89.75 260 ALA B O 1
ATOM 4487 N N . HIS B 1 261 ? 13.961 -22.406 3.016 1 90.69 261 HIS B N 1
ATOM 4488 C CA . HIS B 1 261 ? 14.57 -22.484 1.692 1 90.69 261 HIS B CA 1
ATOM 4489 C C . HIS B 1 261 ? 14.406 -21.172 0.932 1 90.69 261 HIS B C 1
ATOM 4491 O O . HIS B 1 261 ? 15.328 -20.734 0.233 1 90.69 261 HIS B O 1
ATOM 4497 N N . ALA B 1 262 ? 13.258 -20.578 1.051 1 92.31 262 ALA B N 1
ATOM 4498 C CA . ALA B 1 262 ? 13.016 -19.297 0.404 1 92.31 262 ALA B CA 1
ATOM 4499 C C . ALA B 1 262 ? 13.984 -18.234 0.916 1 92.31 262 ALA B C 1
ATOM 4501 O O . ALA B 1 262 ? 14.578 -17.484 0.128 1 92.31 262 ALA B O 1
ATOM 4502 N N . HIS B 1 263 ? 14.109 -18.203 2.166 1 89.75 263 HIS B N 1
ATOM 4503 C CA . HIS B 1 263 ? 14.992 -17.234 2.801 1 89.75 263 HIS B CA 1
ATOM 4504 C C . HIS B 1 263 ? 16.438 -17.406 2.332 1 89.75 263 HIS B C 1
ATOM 4506 O O . HIS B 1 263 ? 17.094 -16.438 1.942 1 89.75 263 HIS B O 1
ATOM 4512 N N . THR B 1 264 ? 16.859 -18.609 2.367 1 87.19 264 THR B N 1
ATOM 4513 C CA . THR B 1 264 ? 18.234 -18.906 1.943 1 87.19 264 THR B CA 1
ATOM 4514 C C . THR B 1 264 ? 18.406 -18.656 0.449 1 87.19 264 THR B C 1
ATOM 4516 O O . THR B 1 264 ? 19.422 -18.109 0.019 1 87.19 264 THR B O 1
ATOM 4519 N N . GLY B 1 265 ? 17.406 -19.062 -0.283 1 89.69 265 GLY B N 1
ATOM 4520 C CA . GLY B 1 265 ? 17.453 -18.875 -1.725 1 89.69 265 GLY B CA 1
ATOM 4521 C C . GLY B 1 265 ? 17.562 -17.422 -2.135 1 89.69 265 GLY B C 1
ATOM 4522 O O . GLY B 1 265 ? 18.391 -17.062 -2.982 1 89.69 265 GLY B O 1
ATOM 4523 N N . LEU B 1 266 ? 16.797 -16.594 -1.549 1 89.75 266 LEU B N 1
ATOM 4524 C CA . LEU B 1 266 ? 16.859 -15.164 -1.841 1 89.75 266 LEU B CA 1
ATOM 4525 C C . LEU B 1 266 ? 18.203 -14.57 -1.426 1 89.75 266 LEU B C 1
ATOM 4527 O O . LEU B 1 266 ? 18.688 -13.633 -2.059 1 89.75 266 LEU B O 1
ATOM 4531 N N . GLY B 1 267 ? 18.75 -15.148 -0.427 1 86.31 267 GLY B N 1
ATOM 4532 C CA . GLY B 1 267 ? 20.047 -14.695 0.056 1 86.31 267 GLY B CA 1
ATOM 4533 C C . GLY B 1 267 ? 21.172 -14.938 -0.933 1 86.31 267 GLY B C 1
ATOM 4534 O O . GLY B 1 267 ? 22.203 -14.258 -0.895 1 86.31 267 GLY B O 1
ATOM 4535 N N . TYR B 1 268 ? 20.984 -15.836 -1.843 1 88.62 268 TYR B N 1
ATOM 4536 C CA . TYR B 1 268 ? 22.016 -16.141 -2.818 1 88.62 268 TYR B CA 1
ATOM 4537 C C . TYR B 1 268 ? 22.312 -14.945 -3.711 1 88.62 268 TYR B C 1
ATOM 4539 O O . TYR B 1 268 ? 23.422 -14.805 -4.23 1 88.62 268 TYR B O 1
ATOM 4547 N N . VAL B 1 269 ? 21.391 -14.094 -3.869 1 87.25 269 VAL B N 1
ATOM 4548 C CA . VAL B 1 269 ? 21.578 -12.898 -4.684 1 87.25 269 VAL B CA 1
ATOM 4549 C C . VAL B 1 269 ? 22.672 -12.031 -4.07 1 87.25 269 VAL B C 1
ATOM 4551 O O . VAL B 1 269 ? 23.375 -11.305 -4.785 1 87.25 269 VAL B O 1
ATOM 4554 N N . MET B 1 270 ? 22.875 -12.18 -2.822 1 81.75 270 MET B N 1
ATOM 4555 C CA . MET B 1 270 ? 23.859 -11.352 -2.131 1 81.75 270 MET B CA 1
ATOM 4556 C C . MET B 1 270 ? 25.203 -12.062 -2.037 1 81.75 270 MET B C 1
ATOM 4558 O O . MET B 1 270 ? 26.25 -11.422 -1.936 1 81.75 270 MET B O 1
ATOM 4562 N N . VAL B 1 271 ? 25.188 -13.398 -2.039 1 83.88 271 VAL B N 1
ATOM 4563 C CA . VAL B 1 271 ? 26.391 -14.117 -1.658 1 83.88 271 VAL B CA 1
ATOM 4564 C C . VAL B 1 271 ? 27.094 -14.664 -2.904 1 83.88 271 VAL B C 1
ATOM 4566 O O . VAL B 1 271 ? 28.312 -14.805 -2.928 1 83.88 271 VAL B O 1
ATOM 4569 N N . ASP B 1 272 ? 26.328 -15.016 -3.916 1 89.88 272 ASP B N 1
ATOM 4570 C CA . ASP B 1 272 ? 26.906 -15.516 -5.156 1 89.88 272 ASP B CA 1
ATOM 4571 C C . ASP B 1 272 ? 27.219 -14.375 -6.121 1 89.88 272 ASP B C 1
ATOM 4573 O O . ASP B 1 272 ? 26.312 -13.648 -6.539 1 89.88 272 ASP B O 1
ATOM 4577 N N . TYR B 1 273 ? 28.391 -14.32 -6.539 1 91.69 273 TYR B N 1
ATOM 4578 C CA . TYR B 1 273 ? 28.859 -13.18 -7.312 1 91.69 273 TYR B CA 1
ATOM 4579 C C . TYR B 1 273 ? 28.188 -13.125 -8.68 1 91.69 273 TYR B C 1
ATOM 4581 O O . TYR B 1 273 ? 27.766 -12.062 -9.125 1 91.69 273 TYR B O 1
ATOM 4589 N N . ASP B 1 274 ? 28.125 -14.227 -9.344 1 93.31 274 ASP B N 1
ATOM 4590 C CA . ASP B 1 274 ? 27.547 -14.258 -10.68 1 93.31 274 ASP B CA 1
ATOM 4591 C C . ASP B 1 274 ? 26.062 -13.898 -10.641 1 93.31 274 ASP B C 1
ATOM 4593 O O . ASP B 1 274 ? 25.594 -13.078 -11.422 1 93.31 274 ASP B O 1
ATOM 4597 N N . LEU B 1 275 ? 25.375 -14.492 -9.766 1 94.06 275 LEU B N 1
ATOM 4598 C CA . LEU B 1 275 ? 23.953 -14.188 -9.609 1 94.06 275 LEU B CA 1
ATOM 4599 C C . LEU B 1 275 ? 23.75 -12.727 -9.219 1 94.06 275 LEU B C 1
ATOM 4601 O O . LEU B 1 275 ? 22.812 -12.078 -9.695 1 94.06 275 LEU B O 1
ATOM 4605 N N . ARG B 1 276 ? 24.578 -12.289 -8.414 1 93 276 ARG B N 1
ATOM 4606 C CA . ARG B 1 276 ? 24.5 -10.891 -7.977 1 93 276 ARG B CA 1
ATOM 4607 C C . ARG B 1 276 ? 24.609 -9.945 -9.164 1 93 276 ARG B C 1
ATOM 4609 O O . ARG B 1 276 ? 23.859 -8.969 -9.25 1 93 276 ARG B O 1
ATOM 4616 N N . GLN B 1 277 ? 25.5 -10.242 -10.023 1 94.81 277 GLN B N 1
ATOM 4617 C CA . GLN B 1 277 ? 25.672 -9.398 -11.203 1 94.81 277 GLN B CA 1
ATOM 4618 C C . GLN B 1 277 ? 24.438 -9.438 -12.094 1 94.81 277 GLN B C 1
ATOM 4620 O O . GLN B 1 277 ? 23.969 -8.406 -12.586 1 94.81 277 GLN B O 1
ATOM 4625 N N . ILE B 1 278 ? 23.906 -10.578 -12.234 1 96.38 278 ILE B N 1
ATOM 4626 C CA . ILE B 1 278 ? 22.703 -10.75 -13.039 1 96.38 278 ILE B CA 1
ATOM 4627 C C . ILE B 1 278 ? 21.562 -9.938 -12.438 1 96.38 278 ILE B C 1
ATOM 4629 O O . ILE B 1 278 ? 20.875 -9.188 -13.148 1 96.38 278 ILE B O 1
ATOM 4633 N N . HIS B 1 279 ? 21.422 -10.055 -11.203 1 96.69 279 HIS B N 1
ATOM 4634 C CA . HIS B 1 279 ? 20.312 -9.406 -10.508 1 96.69 279 HIS B CA 1
ATOM 4635 C C . HIS B 1 279 ? 20.516 -7.898 -10.438 1 96.69 279 HIS B C 1
ATOM 4637 O O . HIS B 1 279 ? 19.594 -7.129 -10.664 1 96.69 279 HIS B O 1
ATOM 4643 N N . ASN B 1 280 ? 21.703 -7.477 -10.133 1 95 280 ASN B N 1
ATOM 4644 C CA . ASN B 1 280 ? 21.984 -6.047 -10.023 1 95 280 ASN B CA 1
ATOM 4645 C C . ASN B 1 280 ? 21.734 -5.324 -11.344 1 95 280 ASN B C 1
ATOM 4647 O O . ASN B 1 280 ? 21.062 -4.293 -11.375 1 95 280 ASN B O 1
ATOM 4651 N N . ASN B 1 281 ? 22.234 -5.93 -12.383 1 96.44 281 ASN B N 1
ATOM 4652 C CA . ASN B 1 281 ? 22.156 -5.293 -13.688 1 96.44 281 ASN B CA 1
ATOM 4653 C C . ASN B 1 281 ? 20.797 -5.52 -14.344 1 96.44 281 ASN B C 1
ATOM 4655 O O . ASN B 1 281 ? 20.344 -4.699 -15.148 1 96.44 281 ASN B O 1
ATOM 4659 N N . GLY B 1 282 ? 20.219 -6.566 -13.961 1 97.88 282 GLY B N 1
ATOM 4660 C CA . GLY B 1 282 ? 18.984 -6.934 -14.648 1 97.88 282 GLY B CA 1
ATOM 4661 C C . GLY B 1 282 ? 17.734 -6.559 -13.875 1 97.88 282 GLY B C 1
ATOM 4662 O O . GLY B 1 282 ? 16.641 -6.488 -14.445 1 97.88 282 GLY B O 1
ATOM 4663 N N . VAL B 1 283 ? 17.828 -6.355 -12.594 1 97.81 283 VAL B N 1
ATOM 4664 C CA . VAL B 1 283 ? 16.625 -6.129 -11.797 1 97.81 283 VAL B CA 1
ATOM 4665 C C . VAL B 1 283 ? 16.75 -4.816 -11.031 1 97.81 283 VAL B C 1
ATOM 4667 O O . VAL B 1 283 ? 16.062 -3.84 -11.336 1 97.81 283 VAL B O 1
ATOM 4670 N N . LEU B 1 284 ? 17.734 -4.66 -10.164 1 96.12 284 LEU B N 1
ATOM 4671 C CA . LEU B 1 284 ? 17.828 -3.535 -9.242 1 96.12 284 LEU B CA 1
ATOM 4672 C C . LEU B 1 284 ? 18.016 -2.223 -10 1 96.12 284 LEU B C 1
ATOM 4674 O O . LEU B 1 284 ? 17.469 -1.194 -9.602 1 96.12 284 LEU B O 1
ATOM 4678 N N . GLN B 1 285 ? 18.734 -2.236 -11.039 1 97 285 GLN B N 1
ATOM 4679 C CA . GLN B 1 285 ? 19.031 -1.023 -11.789 1 97 285 GLN B CA 1
ATOM 4680 C C . GLN B 1 285 ? 17.781 -0.462 -12.461 1 97 285 GLN B C 1
ATOM 4682 O O . GLN B 1 285 ? 17.781 0.687 -12.906 1 97 285 GLN B O 1
ATOM 4687 N N . HIS B 1 286 ? 16.75 -1.216 -12.469 1 98.19 286 HIS B N 1
ATOM 4688 C CA . HIS B 1 286 ? 15.555 -0.829 -13.219 1 98.19 286 HIS B CA 1
ATOM 4689 C C . HIS B 1 286 ? 14.43 -0.406 -12.281 1 98.19 286 HIS B C 1
ATOM 4691 O O . HIS B 1 286 ? 13.305 -0.185 -12.727 1 98.19 286 HIS B O 1
ATOM 4697 N N . LEU B 1 287 ? 14.68 -0.218 -11.023 1 97.31 287 LEU B N 1
ATOM 4698 C CA . LEU B 1 287 ? 13.586 -0.083 -10.07 1 97.31 287 LEU B CA 1
ATOM 4699 C C . LEU B 1 287 ? 13.445 1.361 -9.602 1 97.31 287 LEU B C 1
ATOM 4701 O O . LEU B 1 287 ? 14.445 2.035 -9.352 1 97.31 287 LEU B O 1
ATOM 4705 N N . ASP B 1 288 ? 12.18 1.753 -9.5 1 96.5 288 ASP B N 1
ATOM 4706 C CA . ASP B 1 288 ? 11.805 2.953 -8.758 1 96.5 288 ASP B CA 1
ATOM 4707 C C . ASP B 1 288 ? 11.609 2.645 -7.277 1 96.5 288 ASP B C 1
ATOM 4709 O O . ASP B 1 288 ? 11.906 3.479 -6.418 1 96.5 288 ASP B O 1
ATOM 4713 N N . LYS B 1 289 ? 11.078 1.49 -7.004 1 94.5 289 LYS B N 1
ATOM 4714 C CA . LYS B 1 289 ? 10.695 1.093 -5.652 1 94.5 289 LYS B CA 1
ATOM 4715 C C . LYS B 1 289 ? 10.797 -0.419 -5.473 1 94.5 289 LYS B C 1
ATOM 4717 O O . LYS B 1 289 ? 10.383 -1.184 -6.348 1 94.5 289 LYS B O 1
ATOM 4722 N N . GLY B 1 290 ? 11.273 -0.729 -4.254 1 90.38 290 GLY B N 1
ATOM 4723 C CA . GLY B 1 290 ? 11.406 -2.143 -3.947 1 90.38 290 GLY B CA 1
ATOM 4724 C C . GLY B 1 290 ? 12.812 -2.666 -4.156 1 90.38 290 GLY B C 1
ATOM 4725 O O . GLY B 1 290 ? 13.773 -1.888 -4.207 1 90.38 290 GLY B O 1
ATOM 4726 N N . PRO B 1 291 ? 12.906 -3.926 -4.16 1 91.5 291 PRO B N 1
ATOM 4727 C CA . PRO B 1 291 ? 11.859 -4.934 -4.012 1 91.5 291 PRO B CA 1
ATOM 4728 C C . PRO B 1 291 ? 11.445 -5.152 -2.561 1 91.5 291 PRO B C 1
ATOM 4730 O O . PRO B 1 291 ? 12.219 -4.875 -1.645 1 91.5 291 PRO B O 1
ATOM 4733 N N . TYR B 1 292 ? 10.195 -5.59 -2.342 1 91.81 292 TYR B N 1
ATOM 4734 C CA . TYR B 1 292 ? 9.664 -6.023 -1.056 1 91.81 292 TYR B CA 1
ATOM 4735 C C . TYR B 1 292 ? 9.102 -7.438 -1.149 1 91.81 292 TYR B C 1
ATOM 4737 O O . TYR B 1 292 ? 8.258 -7.719 -2.004 1 91.81 292 TYR B O 1
ATOM 4745 N N . TYR B 1 293 ? 9.562 -8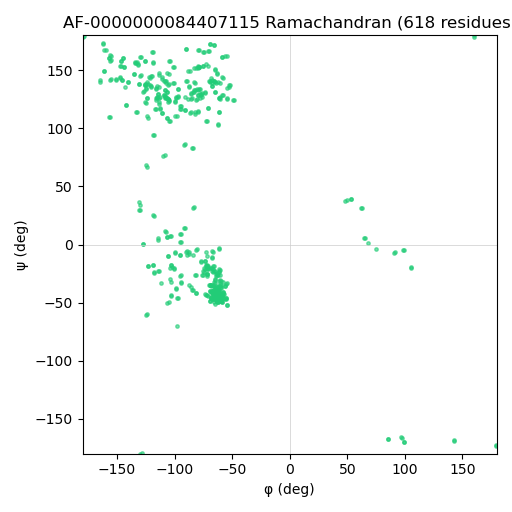.344 -0.259 1 93.56 293 TYR B N 1
ATOM 4746 C CA . TYR B 1 293 ? 9.172 -9.75 -0.354 1 93.56 293 TYR B CA 1
ATOM 4747 C C . TYR B 1 293 ? 8.328 -10.164 0.849 1 93.56 293 TYR B C 1
ATOM 4749 O O . TYR B 1 293 ? 8.758 -10 1.996 1 93.56 293 TYR B O 1
ATOM 4757 N N . MET B 1 294 ? 7.23 -10.75 0.583 1 95.12 294 MET B N 1
ATOM 4758 C CA . MET B 1 294 ? 6.359 -11.352 1.594 1 95.12 294 MET B CA 1
ATOM 4759 C C . MET B 1 294 ? 6.301 -12.867 1.433 1 95.12 294 MET B C 1
ATOM 4761 O O . MET B 1 294 ? 6.34 -13.375 0.312 1 95.12 294 MET B O 1
ATOM 4765 N N . PHE B 1 295 ? 6.184 -13.523 2.516 1 95.69 295 PHE B N 1
ATOM 4766 C CA . PHE B 1 295 ? 5.984 -14.961 2.508 1 95.69 295 PHE B CA 1
ATOM 4767 C C . PHE B 1 295 ? 4.52 -15.312 2.732 1 95.69 295 PHE B C 1
ATOM 4769 O O . PHE B 1 295 ? 3.848 -14.68 3.557 1 95.69 295 PHE B O 1
ATOM 4776 N N . PHE B 1 296 ? 4.07 -16.312 1.968 1 96.88 296 PHE B N 1
ATOM 4777 C CA . PHE B 1 296 ? 2.691 -16.781 2.074 1 96.88 296 PHE B CA 1
ATOM 4778 C C . PHE B 1 296 ? 2.639 -18.297 2.182 1 96.88 296 PHE B C 1
ATOM 4780 O O . PHE B 1 296 ? 3.557 -18.984 1.733 1 96.88 296 PHE B O 1
ATOM 4787 N N . ALA B 1 297 ? 1.582 -18.781 2.785 1 93.94 297 ALA B N 1
ATOM 4788 C CA . ALA B 1 297 ? 1.188 -20.188 2.738 1 93.94 297 ALA B CA 1
ATOM 4789 C C . ALA B 1 297 ? -0.13 -20.359 1.991 1 93.94 297 ALA B C 1
ATOM 4791 O O . ALA B 1 297 ? -1.047 -19.547 2.137 1 93.94 297 ALA B O 1
ATOM 4792 N N . PRO B 1 298 ? -0.162 -21.328 1.161 1 91.38 298 PRO B N 1
ATOM 4793 C CA . PRO B 1 298 ? -1.456 -21.625 0.536 1 91.38 298 PRO B CA 1
ATOM 4794 C C . PRO B 1 298 ? -2.482 -22.172 1.525 1 91.38 298 PRO B C 1
ATOM 4796 O O . PRO B 1 298 ? -2.145 -23 2.373 1 91.38 298 PRO B O 1
ATOM 4799 N N . MET B 1 299 ? -3.709 -21.719 1.403 1 85.12 299 MET B N 1
ATOM 4800 C CA . MET B 1 299 ? -4.805 -22.188 2.246 1 85.12 299 MET B CA 1
ATOM 4801 C C . MET B 1 299 ? -5.723 -23.125 1.467 1 85.12 299 MET B C 1
ATOM 4803 O O . MET B 1 299 ? -6.148 -24.156 1.984 1 85.12 299 MET B O 1
ATOM 4807 N N . MET B 1 300 ? -6.125 -22.719 0.321 1 81.69 300 MET B N 1
ATOM 4808 C CA . MET B 1 300 ? -6.961 -23.453 -0.628 1 81.69 300 MET B CA 1
ATOM 4809 C C . MET B 1 300 ? -6.496 -23.219 -2.061 1 81.69 300 MET B C 1
ATOM 4811 O O . MET B 1 300 ? -6.102 -22.094 -2.412 1 81.69 300 MET B O 1
ATOM 4815 N N . GLU B 1 301 ? -6.547 -24.359 -2.838 1 84.88 301 GLU B N 1
ATOM 4816 C CA . GLU B 1 301 ? -6.094 -24.141 -4.207 1 84.88 301 GLU B CA 1
ATOM 4817 C C . GLU B 1 301 ? -6.688 -25.172 -5.16 1 84.88 301 GLU B C 1
ATOM 4819 O O . GLU B 1 301 ? -7.012 -26.281 -4.754 1 84.88 301 GLU B O 1
ATOM 4824 N N . GLN B 1 302 ? -7 -24.719 -6.246 1 81.69 302 GLN B N 1
ATOM 4825 C CA . GLN B 1 302 ? -7.238 -25.5 -7.453 1 81.69 302 GLN B CA 1
ATOM 4826 C C . GLN B 1 302 ? -6.246 -25.141 -8.555 1 81.69 302 GLN B C 1
ATOM 4828 O O . GLN B 1 302 ? -6.484 -24.219 -9.336 1 81.69 302 GLN B O 1
ATOM 4833 N N . GLY B 1 303 ? -5.223 -25.859 -8.641 1 80.06 303 GLY B N 1
ATOM 4834 C CA . GLY B 1 303 ? -4.043 -25.484 -9.398 1 80.06 303 GLY B CA 1
ATOM 4835 C C . GLY B 1 303 ? -4.07 -25.984 -10.836 1 80.06 303 GLY B C 1
ATOM 4836 O O . GLY B 1 303 ? -3.076 -25.875 -11.555 1 80.06 303 GLY B O 1
ATOM 4837 N N . MET B 1 304 ? -5.16 -26.422 -11.375 1 81.5 304 MET B N 1
ATOM 4838 C CA . MET B 1 304 ? -5.23 -27 -12.711 1 81.5 304 MET B CA 1
ATOM 4839 C C . MET B 1 304 ? -5.016 -25.938 -13.781 1 81.5 304 MET B C 1
ATOM 4841 O O . MET B 1 304 ? -4.699 -26.25 -14.922 1 81.5 304 MET B O 1
ATOM 4845 N N . TRP B 1 305 ? -5.234 -24.719 -13.352 1 89.56 305 TRP B N 1
ATOM 4846 C CA . TRP B 1 305 ? -5.055 -23.609 -14.289 1 89.56 305 TRP B CA 1
ATOM 4847 C C . TRP B 1 305 ? -3.615 -23.547 -14.781 1 89.56 305 TRP B C 1
ATOM 4849 O O . TRP B 1 305 ? -3.346 -23.016 -15.859 1 89.56 305 TRP B O 1
ATOM 4859 N N . ARG B 1 306 ? -2.707 -24.078 -14.078 1 90 306 ARG B N 1
ATOM 4860 C CA . ARG B 1 306 ? -1.297 -24.031 -14.453 1 90 306 ARG B CA 1
ATOM 4861 C C . ARG B 1 306 ? -1.062 -24.766 -15.766 1 90 306 ARG B C 1
ATOM 4863 O O . ARG B 1 306 ? -0.122 -24.453 -16.5 1 90 306 ARG B O 1
ATOM 4870 N N . LYS B 1 307 ? -1.886 -25.703 -16.062 1 85.81 307 LYS B N 1
ATOM 4871 C CA . LYS B 1 307 ? -1.773 -26.484 -17.297 1 85.81 307 LYS B CA 1
ATOM 4872 C C . LYS B 1 307 ? -2.158 -25.641 -18.516 1 85.81 307 LYS B C 1
ATOM 4874 O O . LYS B 1 307 ? -1.83 -26 -19.641 1 85.81 307 LYS B O 1
ATOM 4879 N N . LYS B 1 308 ? -2.818 -24.656 -18.25 1 86.38 308 LYS B N 1
ATOM 4880 C CA . LYS B 1 308 ? -3.326 -23.828 -19.344 1 86.38 308 LYS B CA 1
ATOM 4881 C C . LYS B 1 308 ? -2.305 -22.766 -19.75 1 86.38 308 LYS B C 1
ATOM 4883 O O . LYS B 1 308 ? -2.512 -22.031 -20.719 1 86.38 308 LYS B O 1
ATOM 4888 N N . LEU B 1 309 ? -1.257 -22.688 -19.016 1 87.75 309 LEU B N 1
ATOM 4889 C CA . LEU B 1 309 ? -0.226 -21.703 -19.328 1 87.75 309 LEU B CA 1
ATOM 4890 C C . LEU B 1 309 ? 0.613 -22.172 -20.516 1 87.75 309 LEU B C 1
ATOM 4892 O O . LEU B 1 309 ? 0.981 -23.344 -20.609 1 87.75 309 LEU B O 1
ATOM 4896 N N . MET B 1 310 ? 0.772 -21.25 -21.516 1 79 310 MET B N 1
ATOM 4897 C CA . MET B 1 310 ? 1.497 -21.578 -22.734 1 79 310 MET B CA 1
ATOM 4898 C C . MET B 1 310 ? 2.84 -20.859 -22.781 1 79 310 MET B C 1
ATOM 4900 O O . MET B 1 310 ? 2.912 -19.688 -23.188 1 79 310 MET B O 1
ATOM 4904 N N . PHE B 1 311 ? 3.805 -21.328 -22.047 1 76.94 311 PHE B N 1
ATOM 4905 C CA . PHE B 1 311 ? 5.145 -20.766 -22.141 1 76.94 311 PHE B CA 1
ATOM 4906 C C . PHE B 1 311 ? 6.16 -21.844 -22.531 1 76.94 311 PHE B C 1
ATOM 4908 O O . PHE B 1 311 ? 5.969 -23.016 -22.25 1 76.94 311 PHE B O 1
#

Nearest PDB structures (foldseek):
  6qpa-assembly1_B  TM=9.819E-01  e=7.083E-57  Halothiobacillus neapolitanus c2
  6qkm-assembly1_A  TM=9.295E-01  e=4.416E-37  Acidianus ambivalens
  2cb2-assembly1_A  TM=9.326E-01  e=6.323E-37  Acidianus ambivalens
  6qo0-assembly1_D  TM=9.044E-01  e=2.154E-37  Acidianus ambivalens
  3bxv-assembly1_A  TM=9.328E-01  e=1.970E-36  unclassified

Foldseek 3Di:
DPQAWKKKKWKFWFFQDPVLVVLCVVLVVVLVVLLVPQPFWQKKFKKKFAWWQQDDPNVPPTDLGCSPPDGGIMIIMITIGSALLSVLVSCQVCVQVNLLSVLSSVVGTDDWGWIFMWDWPDWDADFEDAPVCQCVQVVVCVVVVHPRAQHHYPLQWKKKKWKFFFDPPCVVLQVVLVVVLQVCLVVPAPFWRIKIKIWTFFTACVSGVAFDPVQVVVSVVVDGHDDQHHPQGRDRDRGHPGGADPRIMMMMMTIGNYSVSVNVSVCCCVVPDVSVVSCVRRHVVGGPDDTIMTMITIDDIDRSSVVVDDD/DPQAWKKKKWKFWFFQDPVLVVLCVVLVVVLVVLLVPQPFWQKKFKKKFAWWQQDDPNVPPTDLGCSPPDGGIMIIMITIGSALLSVLVSCQVCVFVNLLSVLVSVVGTDDWGWIFMWDWPDWDADFEDAPVCQVVQVVVCVVVVHDRAQHHYPLQWKKKKWKFFFDPPCVVLQVVLVVVLQVCLVVPAPFWRIKIKIWTFFTACVSGVAFDPVQVVVSVVPDGHDPQHHPQGRDRDRGHPGGADPRIMMMIMTIGNYSVSVNVSVCCCVVPDVSVVSCVRRHVVGGPDDTIMTMITIDDIDRSSVVVDDD

Secondary structure (DSSP, 8-state):
--SS-EEEEEEEEE--SHHHHHHHHHHHHHHHHHHHTSTTEEEEEEEEEEEE---TTGGGT--S--TTT-BSEEEEEEEEES-HHHHHHHHHHTHHHHHHHHHTTGGGEEEEEEEEEEEEEEE-PPPEE-GGGHHHHHHHHHHTT------EETT-SEEEEEEEEE-TT-HHHHHHHHHHHHHHHHHHSTTEEEEEEEEEEEEETTTTT---HHHHHHHHHTSSPPPS-BTTBSSPPSS-SBPPPBSEEEEEEEEES-HHHHHHHHHHHHH-HHHHHHHHHHTGGGEEEEEEEEEEEEEEEEGGGGGG---/--SSPEEEEEEEEE--SHHHHHHHHHHHHHHHHHHHTSTTEEEEEEEEEEEE---TTGGGT--S--TTT-BSEEEEEEEEES-HHHHHHHHHHTHHHHHHHHHTTGGGEEEEEEEEEEEEEEE-PPPEE-GGGHHHHHHHHHHTT------EETT-SEEEEEEEEE-TT-HHHHHHHHHHHHHHHHHHSTTEEEEEEEEEEEEETTTTT---HHHHHHHHH-SSPPPS-BTTBSSPPSS-SBPPPBSEEEEEEEEES-HHHHHHHHHHHHH-HHHHHHHHHHTGGGEEEEEEEEEEEEEEEEGGGGGG---

Solvent-accessible surface area (backbone atoms only — not comparable to full-atom values): 30916 Å² total; per-residue (Å²): 126,77,88,43,49,29,36,37,34,40,35,31,23,26,44,68,48,73,66,44,53,52,48,45,66,64,42,44,59,56,53,49,54,62,54,61,68,36,88,39,48,50,35,36,38,32,32,36,46,29,24,26,60,50,54,77,49,12,61,58,35,31,35,67,73,30,72,84,59,35,16,52,31,46,33,41,36,39,35,32,21,61,38,54,34,45,52,40,41,48,48,64,78,39,37,59,62,49,45,55,54,51,54,70,48,25,30,31,32,62,39,72,51,43,22,34,31,25,42,67,78,48,62,56,56,49,58,61,36,51,76,84,46,44,60,56,52,45,47,51,19,57,74,64,72,39,80,72,70,67,66,37,44,64,74,53,40,19,34,37,41,29,41,34,25,30,34,87,92,29,56,66,57,27,54,55,17,45,50,54,41,52,52,49,42,50,74,70,34,75,47,50,50,30,34,37,37,30,36,54,60,15,22,40,39,69,74,25,67,35,41,18,45,70,28,45,54,36,44,53,68,70,77,58,71,48,68,81,38,30,69,84,45,66,70,74,45,70,54,57,78,34,67,43,52,38,56,45,41,32,41,41,39,34,34,18,60,30,58,68,37,42,56,54,49,62,46,38,47,77,72,35,68,69,52,25,51,44,32,31,70,17,36,49,54,30,45,63,42,72,76,46,44,37,27,28,35,55,77,48,73,44,53,69,39,53,73,63,56,84,116,125,77,89,44,49,31,36,37,36,39,35,32,24,27,44,68,49,72,67,43,53,53,48,45,66,65,43,43,60,56,54,49,53,61,54,60,67,36,87,41,46,49,36,35,38,33,32,36,48,30,25,26,59,51,54,75,49,12,60,58,35,32,34,66,72,30,71,86,60,37,15,54,31,46,32,41,36,39,34,31,21,61,39,53,34,45,53,39,41,47,48,64,78,38,37,60,61,50,44,56,54,52,56,69,48,24,28,31,31,63,41,73,50,42,20,34,32,26,42,66,77,49,62,57,55,50,58,62,37,51,77,83,46,43,60,57,52,47,48,51,20,56,74,64,74,40,80,71,72,66,66,36,44,63,74,54,40,18,34,37,41,32,42,34,25,30,34,86,90,29,56,67,56,28,51,55,16,46,51,54,41,52,52,48,44,51,75,69,36,75,47,49,49,30,34,36,37,29,35,55,59,15,22,41,39,69,73,25,68,37,42,19,44,69,27,45,56,35,44,54,68,70,79,52,71,48,69,80,40,28,69,85,46,66,70,74,45,69,54,56,77,35,66,43,52,36,55,45,42,31,40,41,39,34,35,16,60,30,60,68,36,42,55,54,48,62,45,39,46,76,71,36,66,69,52,24,51,44,32,31,71,16,36,49,54,29,44,63,42,71,76,46,44,37,28,27,35,54,77,49,73,44,53,69,38,53,73,65,56,84,116

Sequence (622 aa):
MSKNPIIAINQAKIFNRPESYEIMMKVGPKVCITTANHPGFLGFEQLIQTGIHPMAGRYGGGSIDMRETLNPIAMYQYTVWKDVHSHEEMHHDNFDTIYELCGSCLDMVIEGPWEVYYEIIKSDLPPIMGITDVPTILGDAFAKQQPVPKVALAEQRAITVGDHWVMKGHEQGFEEGVIKTLEWLKASVPGMIGWMILKQTGASAIGSFQLDPEGMLKATLGANPPKYNTNYGSKIPTQPPIPAQTPAQYLIHMEWESPAHAHTGLGYVMVDYDLRQIHNNGVLQHLDKGPYYMFFAPMMEQGMWRKKLMFMSKNPIIAINQAKIFNRPESYEIMMKVGPKVCITTANHPGFLGFEQLIQTGIHPMAGRYGGGSIDMRETLNPIAMYQYTVWKDVHSHEEMHHDNFDTIYELCGSCLDMVIEGPWEVYYEIIKSDLPPIMGITDVPTILGDAFAKQQPVPKVALAEQRAITVGDHWVMKGHEQGFEEGVIKTLEWLKASVPGMIGWMILKQTGASAIGSFQLDPEGMLKATLGANPPKYNTNYGSKIPTQPPIPAQTPAQYLIHMEWESPAHAHTGLGYVMVDYDLRQIHNNGVLQHLDKGPYYMFFAPMMEQGMWRKKLMF

Radius of gyration: 24.92 Å; Cα contacts (8 Å, |Δi|>4): 1426; chains: 2; bounding box: 59×88×55 Å

InterPro domains:
  IPR011008 Dimeric alpha-beta barrel [SSF54909] (4-308)
  IPR011661 Sulphur oxygenase reductase [PF07682] (3-306)